Protein AF-I1CQN2-F1 (afdb_monomer_lite)

Organism: Rhizopus delemar (strain RA 99-880 / ATCC MYA-4621 / FGSC 9543 / NRRL 43880) (NCBI:txid246409)

InterPro domains:
  IPR001680 WD40 repeat [PF00400] (211-239)
  IPR001680 WD40 repeat [PF00400] (245-283)
  IPR001680 WD40 repeat [PF00400] (294-329)
  IPR001680 WD40 repeat [PS50082] (207-248)
  IPR001680 WD40 repeat [PS50082] (249-283)
  IPR001680 WD40 repeat [PS50082] (297-338)
  IPR001680 WD40 repeat [PS50082] (341-382)
  IPR001680 WD40 repeat [SM00320] (199-239)
  IPR001680 WD40 repeat [SM00320] (242-284)
  IPR001680 WD40 repeat [SM00320] (290-329)
  IPR001680 WD40 repeat [SM00320] (332-373)
  IPR003613 U-box domain [PS51698] (1-71)
  IPR003613 U-box domain [SM00504] (1-67)
  IPR013083 Zinc finger, RING/FYVE/PHD-type [G3DSA:3.30.40.10] (1-57)
  IPR013915 Prp19, coiled-coil region [PF08606] (68-133)
  IPR015943 WD40/YVTN repeat-like-containing domain superfamily [G3DSA:2.130.10.10] (185-401)
  IPR019775 WD40 repeat, conserved site [PS00678] (360-374)
  IPR024977 Anaphase-promoting complex subunit 4-like, WD40 domain [PF12894] (334-398)
  IPR036322 WD40-repeat-containing domain superfamily [SSF50978] (207-398)
  IPR038959 Prp19 [PTHR43995] (1-399)

Structure (mmCIF, N/CA/C/O backbone):
data_AF-I1CQN2-F1
#
_entry.id   AF-I1CQN2-F1
#
loop_
_atom_site.group_PDB
_atom_site.id
_atom_site.type_symbol
_atom_site.label_atom_id
_atom_site.label_alt_id
_atom_site.label_comp_id
_atom_site.label_asym_id
_atom_site.label_entity_id
_atom_site.label_seq_id
_atom_site.pdbx_PDB_ins_code
_atom_site.Cartn_x
_atom_site.Cartn_y
_atom_site.Cartn_z
_atom_site.occupancy
_atom_site.B_iso_or_equiv
_atom_site.auth_seq_id
_atom_site.auth_comp_id
_atom_site.auth_asym_id
_atom_site.auth_atom_id
_atom_site.pdbx_PDB_model_num
ATOM 1 N N . MET A 1 1 ? 13.921 7.376 -50.644 1.00 60.84 1 MET A N 1
ATOM 2 C CA . MET A 1 1 ? 12.529 6.909 -50.804 1.00 60.84 1 MET A CA 1
ATOM 3 C C . MET A 1 1 ? 12.563 5.401 -50.940 1.00 60.84 1 MET A C 1
ATOM 5 O O . MET A 1 1 ? 12.560 4.893 -52.051 1.00 60.84 1 MET A O 1
ATOM 9 N N . PHE A 1 2 ? 12.701 4.706 -49.817 1.00 73.19 2 PHE A N 1
ATOM 10 C CA . PHE A 1 2 ? 12.719 3.249 -49.782 1.00 73.19 2 PHE A CA 1
ATOM 11 C C . PHE A 1 2 ? 11.498 2.786 -48.999 1.00 73.19 2 PHE A C 1
ATOM 13 O O . PHE A 1 2 ? 11.070 3.468 -48.069 1.00 73.19 2 PHE A O 1
ATOM 20 N N . CYS A 1 3 ? 10.921 1.672 -49.425 1.00 78.31 3 CYS A N 1
ATOM 21 C CA . CYS A 1 3 ? 9.835 1.012 -48.733 1.00 78.31 3 CYS A CA 1
ATOM 22 C C . CYS A 1 3 ? 10.335 0.567 -47.357 1.00 78.31 3 CYS A C 1
ATOM 24 O O . CYS A 1 3 ? 11.349 -0.121 -47.262 1.00 78.31 3 CYS A O 1
ATOM 26 N N . ALA A 1 4 ? 9.620 0.923 -46.294 1.00 80.25 4 ALA A N 1
ATOM 27 C CA . ALA A 1 4 ? 10.020 0.569 -44.934 1.00 80.25 4 ALA A CA 1
ATOM 28 C C . ALA A 1 4 ? 9.918 -0.943 -44.626 1.00 80.25 4 ALA A C 1
ATOM 30 O O . ALA A 1 4 ? 10.440 -1.391 -43.611 1.00 80.25 4 ALA A O 1
ATOM 31 N N . ILE A 1 5 ? 9.282 -1.733 -45.505 1.00 80.12 5 ILE A N 1
ATOM 32 C CA . ILE A 1 5 ? 9.185 -3.200 -45.386 1.00 80.12 5 ILE A CA 1
ATOM 33 C C . ILE A 1 5 ? 10.311 -3.904 -46.156 1.00 80.12 5 ILE A C 1
ATOM 35 O O . ILE A 1 5 ? 10.957 -4.792 -45.610 1.00 80.12 5 ILE A O 1
ATOM 39 N N . SER A 1 6 ? 10.540 -3.545 -47.425 1.00 79.06 6 SER A N 1
ATOM 40 C CA . SER A 1 6 ? 11.508 -4.241 -48.291 1.00 79.06 6 SER A CA 1
ATOM 41 C C . SER A 1 6 ? 12.880 -3.572 -48.357 1.00 79.06 6 SER A C 1
ATOM 43 O O . SER A 1 6 ? 13.835 -4.197 -48.804 1.00 79.06 6 SER A O 1
ATOM 45 N N . GLY A 1 7 ? 12.996 -2.303 -47.958 1.00 76.25 7 GLY A N 1
ATOM 46 C CA . GLY A 1 7 ? 14.207 -1.504 -48.155 1.00 76.25 7 GLY A CA 1
ATOM 47 C C . GLY A 1 7 ? 14.480 -1.132 -49.620 1.00 76.25 7 GLY A C 1
ATOM 48 O O . GLY A 1 7 ? 15.443 -0.422 -49.895 1.00 76.25 7 GLY A O 1
ATOM 49 N N . GLU A 1 8 ? 13.631 -1.558 -50.560 1.00 79.19 8 GLU A N 1
ATOM 50 C CA . GLU A 1 8 ? 13.745 -1.260 -51.991 1.00 79.19 8 GLU A CA 1
ATOM 51 C C . GLU A 1 8 ? 12.959 -0.001 -52.379 1.00 79.19 8 GLU A C 1
ATOM 53 O O . GLU A 1 8 ? 12.108 0.486 -51.632 1.00 79.19 8 GLU A O 1
ATOM 58 N N . ALA A 1 9 ? 13.248 0.572 -53.551 1.00 78.25 9 ALA A N 1
ATOM 59 C CA . ALA A 1 9 ? 12.487 1.711 -54.058 1.00 78.25 9 ALA A CA 1
ATOM 60 C C . ALA A 1 9 ? 11.072 1.244 -54.471 1.00 78.25 9 ALA A C 1
ATOM 62 O O . ALA A 1 9 ? 10.967 0.388 -55.349 1.00 78.25 9 ALA A O 1
ATOM 63 N N . PRO A 1 10 ? 9.990 1.782 -53.875 1.00 74.31 10 PRO A N 1
ATOM 64 C CA . PRO A 1 10 ? 8.632 1.325 -54.160 1.00 74.31 10 PRO A CA 1
ATOM 65 C C . PRO A 1 10 ? 8.206 1.697 -55.589 1.00 74.31 10 PRO A C 1
ATOM 67 O O . PRO A 1 10 ? 8.461 2.812 -56.049 1.00 74.31 10 PRO A O 1
ATOM 70 N N . GLU A 1 11 ? 7.523 0.775 -56.273 1.00 72.31 1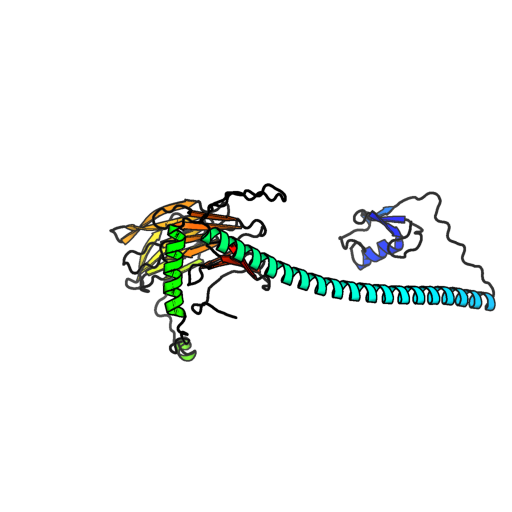1 GLU A N 1
ATOM 71 C CA . GLU A 1 11 ? 6.896 1.021 -57.585 1.00 72.31 11 GLU A CA 1
ATOM 72 C C . GLU A 1 11 ? 5.631 1.874 -57.447 1.00 72.31 11 GLU A C 1
ATOM 74 O O . GLU A 1 11 ? 5.417 2.834 -58.181 1.00 72.31 11 GLU A O 1
ATOM 79 N N . GLN A 1 12 ? 4.802 1.527 -56.463 1.00 78.44 12 GLN A N 1
ATOM 80 C CA . GLN A 1 12 ? 3.630 2.290 -56.057 1.00 78.44 12 GLN A CA 1
ATOM 81 C C . GLN A 1 12 ? 3.834 2.692 -54.605 1.00 78.44 12 GLN A C 1
ATOM 83 O O . GLN A 1 12 ? 3.665 1.873 -53.696 1.00 78.44 12 GLN A O 1
ATOM 88 N N . SER A 1 13 ? 4.269 3.937 -54.407 1.00 80.94 13 SER A N 1
ATOM 89 C CA . SER A 1 13 ? 4.482 4.479 -53.073 1.00 80.94 13 SER A CA 1
ATOM 90 C C . SER A 1 13 ? 3.142 4.832 -52.435 1.00 80.94 13 SER A C 1
ATOM 92 O O . SER A 1 13 ? 2.354 5.615 -52.968 1.00 80.94 13 SER A O 1
ATOM 94 N N . VAL A 1 14 ? 2.888 4.229 -51.281 1.00 84.69 14 VAL A N 1
ATOM 95 C CA . VAL A 1 14 ? 1.768 4.574 -50.410 1.00 84.69 14 VAL A CA 1
ATOM 96 C C . VAL A 1 14 ? 2.310 4.981 -49.055 1.00 84.69 14 VAL A C 1
ATOM 98 O O . VAL A 1 14 ? 3.288 4.410 -48.577 1.00 84.69 14 VAL A O 1
ATOM 101 N N . VAL A 1 15 ? 1.694 5.976 -48.439 1.00 85.00 15 VAL A N 1
ATOM 102 C CA . VAL A 1 15 ? 2.006 6.380 -47.072 1.00 85.00 15 VAL A CA 1
ATOM 103 C C . VAL A 1 15 ? 0.861 5.982 -46.167 1.00 85.00 15 VAL A C 1
ATOM 105 O O . VAL A 1 15 ? -0.304 6.235 -46.472 1.00 85.00 15 VAL A O 1
ATOM 108 N N . SER A 1 16 ? 1.215 5.352 -45.052 1.00 82.50 16 SER A N 1
ATOM 109 C CA . SER A 1 16 ? 0.272 5.106 -43.969 1.00 82.50 16 SER A CA 1
ATOM 110 C C . SER A 1 16 ? 0.060 6.393 -43.173 1.00 82.50 16 SER A C 1
ATOM 112 O O . SER A 1 16 ? 1.029 7.072 -42.825 1.00 82.50 16 SER A O 1
ATOM 114 N N . THR A 1 17 ? -1.190 6.742 -42.874 1.00 79.19 17 THR A N 1
ATOM 115 C CA . THR A 1 17 ? -1.530 7.959 -42.114 1.00 79.19 17 THR A CA 1
ATOM 116 C C . THR A 1 17 ? -1.096 7.915 -40.648 1.00 79.19 17 THR A C 1
ATOM 118 O O . THR A 1 17 ? -0.890 8.969 -40.054 1.00 79.19 17 THR A O 1
ATOM 121 N N . SER A 1 18 ? -0.919 6.723 -40.079 1.00 76.62 18 SER A N 1
ATOM 122 C CA . SER A 1 18 ? -0.454 6.485 -38.703 1.00 76.62 18 SER A CA 1
ATOM 123 C C . SER A 1 18 ? 1.055 6.680 -38.544 1.00 76.62 18 SER A C 1
ATOM 125 O O . SER A 1 18 ? 1.511 7.431 -37.687 1.00 76.62 18 SER A O 1
ATOM 127 N N . SER A 1 19 ? 1.852 5.999 -39.371 1.00 77.94 19 SER A N 1
ATOM 128 C CA . SER A 1 19 ? 3.308 5.953 -39.240 1.00 77.94 19 SER A CA 1
ATOM 129 C C . SER A 1 19 ? 4.008 7.017 -40.077 1.00 77.94 19 SER A C 1
ATOM 131 O O . SER A 1 19 ? 5.189 7.279 -39.855 1.00 77.94 19 SER A O 1
ATOM 133 N N . GLY A 1 20 ? 3.317 7.620 -41.054 1.00 80.06 20 GLY A N 1
ATOM 134 C CA . GLY A 1 20 ? 3.892 8.605 -41.974 1.00 80.06 20 GLY A CA 1
ATOM 135 C C . GLY A 1 20 ? 5.006 8.042 -42.865 1.00 80.06 20 GLY A C 1
ATOM 136 O O . GLY A 1 20 ? 5.687 8.799 -43.556 1.00 80.06 20 GLY A O 1
ATOM 137 N N . ASN A 1 21 ? 5.200 6.721 -42.855 1.00 84.19 21 ASN A N 1
ATOM 138 C CA . ASN A 1 21 ? 6.266 6.041 -43.575 1.00 84.19 21 ASN A CA 1
ATOM 139 C C . ASN A 1 21 ? 5.819 5.619 -44.972 1.00 84.19 21 ASN A C 1
ATOM 141 O O . ASN A 1 21 ? 4.644 5.348 -45.222 1.00 84.19 21 ASN A O 1
ATOM 145 N N . ILE A 1 22 ? 6.790 5.562 -45.885 1.00 85.44 22 ILE A N 1
ATOM 146 C CA . ILE A 1 22 ? 6.569 5.164 -47.274 1.00 85.44 22 ILE A CA 1
ATOM 147 C C . ILE A 1 22 ? 6.657 3.642 -47.368 1.00 85.44 22 ILE A C 1
ATOM 149 O O . ILE A 1 22 ? 7.665 3.031 -47.009 1.00 85.44 22 ILE A O 1
ATOM 153 N N . PHE A 1 23 ? 5.616 3.044 -47.923 1.00 85.50 23 PHE A N 1
ATOM 154 C CA . PHE A 1 23 ? 5.512 1.625 -48.194 1.00 85.50 23 PHE A CA 1
ATOM 155 C C . PHE A 1 23 ? 5.269 1.372 -49.679 1.00 85.50 23 PHE A C 1
ATOM 157 O O . PHE A 1 23 ? 4.841 2.244 -50.435 1.00 85.50 23 PHE A O 1
ATOM 164 N N . GLU A 1 24 ? 5.537 0.143 -50.094 1.00 86.69 24 GLU A N 1
ATOM 165 C CA . GLU A 1 24 ? 5.074 -0.382 -51.368 1.00 86.69 24 GLU A CA 1
ATOM 166 C C . GLU A 1 24 ? 3.648 -0.912 -51.197 1.00 86.69 24 GLU A C 1
ATOM 168 O O . GLU A 1 24 ? 3.398 -1.748 -50.323 1.00 86.69 24 GLU A O 1
ATOM 173 N N . LYS A 1 25 ? 2.727 -0.456 -52.055 1.00 85.19 25 LYS A N 1
ATOM 174 C CA . LYS A 1 25 ? 1.289 -0.756 -51.969 1.00 85.19 25 LYS A CA 1
ATOM 175 C C . LYS A 1 25 ? 0.982 -2.243 -51.779 1.00 85.19 25 LYS A C 1
ATOM 177 O O . LYS A 1 25 ? 0.291 -2.620 -50.840 1.00 85.19 25 LYS A O 1
ATOM 182 N N . ARG A 1 26 ? 1.583 -3.104 -52.602 1.00 86.62 26 ARG A N 1
ATOM 183 C CA . ARG A 1 26 ? 1.385 -4.559 -52.544 1.00 86.62 26 ARG A CA 1
ATOM 184 C C . ARG A 1 26 ? 1.785 -5.162 -51.194 1.00 86.62 26 ARG A C 1
ATOM 186 O O . ARG A 1 26 ? 1.126 -6.082 -50.712 1.00 86.62 26 ARG A O 1
ATOM 193 N N . LEU A 1 27 ? 2.896 -4.702 -50.621 1.00 85.31 27 LEU A N 1
ATOM 194 C CA . LEU A 1 27 ? 3.440 -5.273 -49.390 1.00 85.31 27 LEU A CA 1
ATOM 195 C C . LEU A 1 27 ? 2.618 -4.850 -48.176 1.00 85.31 27 LEU A C 1
ATOM 197 O O . LEU A 1 27 ? 2.312 -5.694 -47.335 1.00 85.31 27 LEU A O 1
ATOM 201 N N . ILE A 1 28 ? 2.216 -3.579 -48.112 1.00 85.12 28 ILE A N 1
ATOM 202 C CA . ILE A 1 28 ? 1.409 -3.082 -46.997 1.00 85.12 28 ILE A CA 1
ATOM 203 C C . ILE A 1 28 ? -0.032 -3.602 -47.055 1.00 85.12 28 ILE A C 1
ATOM 205 O O . ILE A 1 28 ? -0.566 -3.982 -46.021 1.00 85.12 28 ILE A O 1
ATOM 209 N N . GLU A 1 29 ? -0.640 -3.738 -48.239 1.00 86.38 29 GLU A N 1
ATOM 210 C CA . GLU A 1 29 ? -1.976 -4.339 -48.385 1.00 86.38 29 GLU A CA 1
ATOM 211 C C . GLU A 1 29 ? -1.985 -5.807 -47.949 1.00 86.38 29 GLU A C 1
ATOM 213 O O . GLU A 1 29 ? -2.890 -6.242 -47.234 1.00 86.38 29 GLU A O 1
ATOM 218 N N . LYS A 1 30 ? -0.945 -6.567 -48.319 1.00 86.88 30 LYS A N 1
ATOM 219 C CA . LYS A 1 30 ? -0.787 -7.948 -47.857 1.00 86.88 30 LYS A CA 1
ATOM 220 C C . LYS A 1 30 ? -0.621 -8.004 -46.335 1.00 86.88 30 LYS A C 1
ATOM 222 O O . LYS A 1 30 ? -1.301 -8.793 -45.684 1.00 86.88 30 LYS A O 1
ATOM 227 N N . TYR A 1 31 ? 0.224 -7.146 -45.767 1.00 83.19 31 TYR A N 1
ATOM 228 C CA . TYR A 1 31 ? 0.460 -7.105 -44.324 1.00 83.19 31 TYR A CA 1
ATOM 229 C C . TYR A 1 31 ? -0.804 -6.725 -43.537 1.00 83.19 31 TYR A C 1
ATOM 231 O O . TYR A 1 31 ? -1.142 -7.376 -42.550 1.00 83.19 31 TYR A O 1
ATOM 239 N N . ILE A 1 32 ? -1.562 -5.736 -44.018 1.00 85.81 32 ILE A N 1
ATOM 240 C CA . ILE A 1 32 ? -2.851 -5.343 -43.437 1.00 85.81 32 ILE A CA 1
ATOM 241 C C . ILE A 1 32 ? -3.861 -6.494 -43.531 1.00 85.81 32 ILE A C 1
ATOM 243 O O . ILE A 1 32 ? -4.592 -6.733 -42.575 1.00 85.81 32 ILE A O 1
ATOM 247 N N . SER A 1 33 ? -3.880 -7.258 -44.629 1.00 85.00 33 SER A N 1
ATOM 248 C CA . SER A 1 33 ? -4.782 -8.412 -44.761 1.00 85.00 33 SER A CA 1
ATOM 249 C C . SER A 1 33 ? -4.460 -9.568 -43.803 1.00 85.00 33 SER A C 1
ATOM 251 O O . SER A 1 33 ? -5.367 -10.289 -43.394 1.00 85.00 33 SER A O 1
ATOM 253 N N . GLU A 1 34 ? -3.188 -9.739 -43.429 1.00 86.81 34 GLU A N 1
ATOM 254 C CA . GLU A 1 34 ? -2.728 -10.820 -42.546 1.00 86.81 34 GLU A CA 1
ATOM 255 C C . GLU A 1 34 ? -2.778 -10.429 -41.059 1.00 86.81 34 GLU A C 1
ATOM 257 O O . GLU A 1 34 ? -3.083 -11.272 -40.212 1.00 86.81 34 GLU A O 1
ATOM 262 N N . HIS A 1 35 ? -2.503 -9.162 -40.729 1.00 82.62 35 HIS A N 1
ATOM 263 C CA . HIS A 1 35 ? -2.307 -8.710 -39.346 1.00 82.62 35 HIS A CA 1
ATOM 264 C C . HIS A 1 35 ? -3.231 -7.569 -38.898 1.00 82.62 35 HIS A C 1
ATOM 266 O O . HIS A 1 35 ? -3.326 -7.320 -37.696 1.00 82.62 35 HIS A O 1
ATOM 272 N N . GLY A 1 36 ? -3.909 -6.877 -39.820 1.00 81.12 36 GLY A N 1
ATOM 273 C CA . GLY A 1 36 ? -4.827 -5.770 -39.512 1.00 81.12 36 GLY A CA 1
ATOM 274 C C . GLY A 1 36 ? -4.176 -4.559 -38.833 1.00 81.12 36 GLY A C 1
ATOM 275 O O . GLY A 1 36 ? -4.875 -3.762 -38.212 1.00 81.12 36 GLY A O 1
ATOM 276 N N . ARG A 1 37 ? -2.842 -4.440 -38.887 1.00 82.75 37 ARG A N 1
ATOM 277 C CA . ARG A 1 37 ? -2.057 -3.441 -38.145 1.00 82.75 37 ARG A CA 1
ATOM 278 C C . ARG A 1 37 ? -0.935 -2.837 -38.986 1.00 82.75 37 ARG A C 1
ATOM 280 O O . ARG A 1 37 ? -0.518 -3.435 -39.976 1.00 82.75 37 ARG A O 1
ATOM 287 N N . ASP A 1 38 ? -0.427 -1.678 -38.569 1.00 81.12 38 ASP A N 1
ATOM 288 C CA . ASP A 1 38 ? 0.787 -1.072 -39.128 1.00 81.12 38 ASP A CA 1
ATOM 289 C C . ASP A 1 38 ? 2.034 -1.884 -38.724 1.00 81.12 38 ASP A C 1
ATOM 291 O O . ASP A 1 38 ? 2.207 -2.161 -37.533 1.00 81.12 38 ASP A O 1
ATOM 295 N N . PRO A 1 39 ? 2.941 -2.220 -39.656 1.00 80.31 39 PRO A N 1
ATOM 296 C CA . PRO A 1 39 ? 4.187 -2.926 -39.351 1.00 80.31 39 PRO A CA 1
ATOM 297 C C . PRO A 1 39 ? 5.151 -2.166 -38.427 1.00 80.31 39 PRO A C 1
ATOM 299 O O . PRO A 1 39 ? 6.055 -2.791 -37.874 1.00 80.31 39 PRO A O 1
ATOM 302 N N . ILE A 1 40 ? 5.011 -0.843 -38.270 1.00 80.56 40 ILE A N 1
ATOM 303 C CA . ILE A 1 40 ? 5.962 -0.026 -37.495 1.00 80.56 40 ILE A CA 1
ATOM 304 C C . ILE A 1 40 ? 5.368 0.423 -36.160 1.00 80.56 40 ILE A C 1
ATOM 306 O O . ILE A 1 40 ? 6.025 0.306 -35.127 1.00 80.56 40 ILE A O 1
ATOM 310 N N . THR A 1 41 ? 4.132 0.926 -36.163 1.00 77.25 41 THR A N 1
ATOM 311 C CA . THR A 1 41 ? 3.479 1.458 -34.953 1.00 77.25 41 THR A CA 1
ATOM 312 C C . THR A 1 41 ? 2.556 0.450 -34.265 1.00 77.25 41 THR A C 1
ATOM 314 O O . THR A 1 41 ? 2.144 0.694 -33.134 1.00 77.25 41 THR A O 1
ATOM 317 N N . ASN A 1 42 ? 2.265 -0.700 -34.892 1.00 77.56 42 ASN A N 1
ATOM 318 C CA . ASN A 1 42 ? 1.313 -1.719 -34.418 1.00 77.56 42 ASN A CA 1
ATOM 319 C C . ASN A 1 42 ? -0.129 -1.214 -34.196 1.00 77.56 42 ASN A C 1
ATOM 321 O O . ASN A 1 42 ? -0.917 -1.879 -33.520 1.00 77.56 42 ASN A O 1
ATOM 325 N N . GLU A 1 43 ? -0.496 -0.071 -34.772 1.00 82.81 43 GLU A N 1
ATOM 326 C CA . GLU A 1 43 ? -1.852 0.487 -34.699 1.00 82.81 43 GLU A CA 1
ATOM 327 C C . GLU A 1 43 ? -2.790 -0.188 -35.709 1.00 82.81 43 GLU A C 1
ATOM 329 O O . GLU A 1 43 ? -2.343 -0.620 -36.770 1.00 82.81 43 GLU A O 1
ATOM 334 N N . GLU A 1 44 ? -4.085 -0.301 -35.393 1.00 78.88 44 GLU A N 1
ATOM 335 C CA . GLU A 1 44 ? -5.072 -0.959 -36.263 1.00 78.88 44 GLU A CA 1
ATOM 336 C C . GLU A 1 44 ? -5.400 -0.104 -37.489 1.00 78.88 44 GLU A C 1
ATOM 338 O O . GLU A 1 44 ? -5.837 1.043 -37.374 1.00 78.88 44 GLU A O 1
ATOM 343 N N . ILE A 1 45 ? -5.186 -0.671 -38.678 1.00 77.94 45 ILE A N 1
ATOM 344 C CA . ILE A 1 45 ? -5.295 0.047 -39.949 1.00 77.94 45 ILE A CA 1
ATOM 345 C C . ILE A 1 45 ? -6.105 -0.757 -40.944 1.00 77.94 45 ILE A C 1
ATOM 347 O O . ILE A 1 45 ? -5.952 -1.968 -41.082 1.00 77.94 45 ILE A O 1
ATOM 351 N N . THR A 1 46 ? -6.950 -0.038 -41.675 1.00 78.56 46 THR A N 1
ATOM 352 C CA . THR A 1 46 ? -7.683 -0.539 -42.833 1.00 78.56 46 THR A CA 1
ATOM 353 C C . THR A 1 46 ? -7.069 0.019 -44.116 1.00 78.56 46 THR A C 1
ATOM 355 O O . THR A 1 46 ? -6.372 1.033 -44.100 1.00 78.56 46 THR A O 1
ATOM 358 N N . VAL A 1 47 ? -7.319 -0.652 -45.242 1.00 75.50 47 VAL A N 1
ATOM 359 C CA . VAL A 1 47 ? -6.743 -0.300 -46.556 1.00 75.50 47 VAL A CA 1
ATOM 360 C C . VAL A 1 47 ? -7.090 1.137 -46.981 1.00 75.50 47 VAL A C 1
ATOM 362 O O . VAL A 1 47 ? -6.300 1.779 -47.667 1.00 75.50 47 VAL A O 1
ATOM 365 N N . ASP A 1 48 ? -8.210 1.679 -46.499 1.00 77.81 48 ASP A N 1
ATOM 366 C CA . ASP A 1 48 ? -8.679 3.037 -46.808 1.00 77.81 48 ASP A CA 1
ATOM 367 C C . ASP A 1 48 ? -7.804 4.148 -46.201 1.00 77.81 48 ASP A C 1
ATOM 369 O O . ASP A 1 48 ? -7.850 5.295 -46.644 1.00 77.81 48 ASP A O 1
ATOM 373 N N . ASN A 1 49 ? -6.970 3.815 -45.213 1.00 78.06 49 ASN A N 1
ATOM 374 C CA . ASN A 1 49 ? -6.053 4.756 -44.568 1.00 78.06 49 ASN A CA 1
ATOM 375 C C . ASN A 1 49 ? -4.707 4.896 -45.309 1.00 78.06 49 ASN A C 1
ATOM 377 O O . ASN A 1 49 ? -3.811 5.588 -44.822 1.00 78.06 49 ASN A O 1
ATOM 381 N N . LEU A 1 50 ? -4.541 4.250 -46.468 1.00 82.12 50 LEU A N 1
ATOM 382 C CA . LEU A 1 50 ? -3.344 4.363 -47.302 1.00 82.12 50 LEU A CA 1
ATOM 383 C C . LEU A 1 50 ? -3.488 5.504 -48.317 1.00 82.12 50 LEU A C 1
ATOM 385 O O . LEU A 1 50 ? -4.413 5.525 -49.127 1.00 82.12 50 LEU A O 1
ATOM 389 N N . ILE A 1 51 ? -2.532 6.435 -48.316 1.00 84.12 51 ILE A N 1
ATOM 390 C CA . ILE A 1 51 ? -2.487 7.555 -49.264 1.00 84.12 51 ILE A CA 1
ATOM 391 C C . ILE A 1 51 ? -1.485 7.241 -50.373 1.00 84.12 51 ILE A C 1
ATOM 393 O O . ILE A 1 51 ? -0.291 7.098 -50.115 1.00 84.12 51 ILE A O 1
ATOM 397 N N . GLU A 1 52 ? -1.949 7.179 -51.620 1.00 80.06 52 GLU A N 1
ATOM 398 C CA . GLU A 1 52 ? -1.075 7.035 -52.789 1.00 80.06 52 GLU A CA 1
ATOM 399 C C . GLU A 1 52 ? -0.297 8.325 -53.070 1.00 80.06 52 GLU A C 1
ATOM 401 O O . GLU A 1 52 ? -0.878 9.404 -53.219 1.00 80.06 52 GLU A O 1
ATOM 406 N N . ILE A 1 53 ? 1.023 8.208 -53.220 1.00 76.88 53 ILE A N 1
ATOM 407 C CA . ILE A 1 53 ? 1.886 9.321 -53.616 1.00 76.88 53 ILE A CA 1
ATOM 408 C C . ILE A 1 53 ? 2.285 9.136 -55.078 1.00 76.88 53 ILE A C 1
ATOM 410 O O . ILE A 1 53 ? 2.992 8.204 -55.457 1.00 76.88 53 ILE A O 1
ATOM 414 N N . LYS A 1 54 ? 1.863 10.074 -55.929 1.00 68.81 54 LYS A N 1
ATOM 415 C CA . LYS A 1 54 ? 2.308 10.130 -57.325 1.00 68.81 54 LYS A CA 1
ATOM 416 C C . LYS A 1 54 ? 3.659 10.835 -57.396 1.00 68.81 54 LYS A C 1
ATOM 418 O O . LYS A 1 54 ? 3.724 12.058 -57.481 1.00 68.81 54 LYS A O 1
ATOM 423 N N . THR A 1 55 ? 4.743 10.071 -57.356 1.00 60.81 55 THR A N 1
ATOM 424 C CA . THR A 1 55 ? 6.092 10.601 -57.587 1.00 60.81 55 THR A CA 1
ATOM 425 C C . THR A 1 55 ? 6.385 10.679 -59.085 1.00 60.81 55 THR A C 1
ATOM 427 O O . THR A 1 55 ? 6.457 9.658 -59.763 1.00 60.81 55 THR A O 1
ATOM 430 N N . THR A 1 56 ? 6.572 11.891 -59.608 1.00 56.78 56 THR A N 1
ATOM 431 C CA . THR A 1 56 ? 7.159 12.150 -60.934 1.00 56.78 56 THR A CA 1
ATOM 432 C C . THR A 1 56 ? 8.601 12.634 -60.746 1.00 56.78 56 THR A C 1
ATOM 434 O O . THR A 1 56 ? 8.775 13.664 -60.091 1.00 56.78 56 THR A O 1
ATOM 437 N N . PRO A 1 57 ? 9.639 11.985 -61.305 1.00 58.38 57 PRO A N 1
ATOM 438 C CA . PRO A 1 57 ? 9.628 10.858 -62.242 1.00 58.38 57 PRO A CA 1
ATOM 439 C C . PRO A 1 57 ? 9.394 9.492 -61.576 1.00 58.38 57 PRO A C 1
ATOM 441 O O . PRO A 1 57 ? 9.752 9.277 -60.420 1.00 58.38 57 PRO A O 1
ATOM 444 N N . GLU A 1 58 ? 8.811 8.575 -62.348 1.00 59.88 58 GLU A N 1
ATOM 445 C CA . GLU A 1 58 ? 8.589 7.174 -61.983 1.00 59.88 58 GLU A CA 1
ATOM 446 C C . GLU A 1 58 ? 9.941 6.504 -61.679 1.00 59.88 58 GLU A C 1
ATOM 448 O O . GLU A 1 58 ? 10.913 6.685 -62.420 1.00 59.88 58 GLU A O 1
ATOM 453 N N . THR A 1 59 ? 10.041 5.784 -60.562 1.00 56.88 59 THR A N 1
ATOM 454 C CA . THR A 1 59 ? 11.263 5.101 -60.123 1.00 56.88 59 THR A CA 1
ATOM 455 C C . THR A 1 59 ? 11.650 4.036 -61.154 1.00 56.88 59 THR A C 1
ATOM 457 O O . THR A 1 59 ? 11.120 2.929 -61.189 1.00 56.88 59 THR A O 1
ATOM 460 N N . VAL A 1 60 ? 12.571 4.382 -62.059 1.00 59.47 60 VAL A N 1
ATOM 461 C CA . VAL A 1 60 ? 13.006 3.480 -63.131 1.00 59.47 60 VAL A CA 1
ATOM 462 C C . VAL A 1 60 ? 13.788 2.322 -62.516 1.00 59.47 60 VAL A C 1
ATOM 464 O O . VAL A 1 60 ? 14.900 2.515 -62.022 1.00 59.47 60 VAL A O 1
ATOM 467 N N . LYS A 1 61 ? 13.225 1.108 -62.579 1.00 57.56 61 LYS A N 1
ATOM 468 C CA . LYS A 1 61 ? 13.950 -0.116 -62.221 1.00 57.56 61 LYS A CA 1
ATOM 469 C C . LYS A 1 61 ? 15.283 -0.172 -62.975 1.00 57.56 61 LYS A C 1
ATOM 471 O O . LYS A 1 61 ? 15.283 0.011 -64.201 1.00 57.56 61 LYS A O 1
ATOM 476 N N . PRO A 1 62 ? 16.405 -0.509 -62.319 1.00 58.69 62 PRO A N 1
ATOM 477 C CA . PRO A 1 62 ? 17.567 -0.975 -63.057 1.00 58.69 62 PRO A CA 1
ATOM 478 C C . PRO A 1 62 ? 17.123 -2.178 -63.899 1.00 58.69 62 PRO A C 1
ATOM 480 O O . PRO A 1 62 ? 16.483 -3.105 -63.400 1.00 58.69 62 PRO A O 1
ATOM 483 N N . ARG A 1 63 ? 17.364 -2.127 -65.215 1.00 59.69 63 ARG A N 1
ATOM 484 C CA . ARG A 1 63 ? 16.948 -3.212 -66.113 1.00 59.69 63 ARG A CA 1
ATOM 485 C C . ARG A 1 63 ? 17.614 -4.505 -65.637 1.00 59.69 63 ARG A C 1
ATOM 487 O O . ARG A 1 63 ? 18.832 -4.480 -65.447 1.00 59.69 63 ARG A O 1
ATOM 494 N N . PRO A 1 64 ? 16.871 -5.619 -65.490 1.00 62.66 64 PRO A N 1
ATOM 495 C CA . PRO A 1 64 ? 17.489 -6.885 -65.140 1.00 62.66 64 PRO A CA 1
ATOM 496 C C . PRO A 1 64 ? 18.555 -7.200 -66.196 1.00 62.66 64 PRO A C 1
ATOM 498 O O . PRO A 1 64 ? 18.292 -7.021 -67.398 1.00 62.66 64 PRO A O 1
ATOM 501 N N . PRO A 1 65 ? 19.766 -7.606 -65.785 1.00 63.41 65 PRO A N 1
ATOM 502 C CA . PRO A 1 65 ? 20.829 -7.883 -66.729 1.00 63.41 65 PRO A CA 1
ATOM 503 C C . PRO A 1 65 ? 20.354 -9.015 -67.646 1.00 63.41 65 PRO A C 1
ATOM 505 O O . PRO A 1 65 ? 19.970 -10.091 -67.190 1.00 63.41 65 PRO A O 1
ATOM 508 N N . LYS A 1 66 ? 20.315 -8.763 -68.961 1.00 66.81 66 LYS A N 1
ATOM 509 C CA . LYS A 1 66 ? 19.939 -9.770 -69.965 1.00 66.81 66 LYS A CA 1
ATOM 510 C C . LYS A 1 66 ? 21.094 -10.760 -70.143 1.00 66.81 66 LYS A C 1
ATOM 512 O O . LYS A 1 66 ? 21.776 -10.751 -71.162 1.00 66.81 66 LYS A O 1
ATOM 517 N N . LEU A 1 67 ? 21.344 -11.578 -69.125 1.00 68.62 67 LEU A N 1
ATOM 518 C CA . LEU A 1 67 ? 22.348 -12.638 -69.140 1.00 68.62 67 LEU A CA 1
ATOM 519 C C . LEU A 1 67 ? 21.731 -13.846 -69.849 1.00 68.62 67 LEU A C 1
ATOM 521 O O . LEU A 1 67 ? 20.971 -14.610 -69.265 1.00 68.62 67 LEU A O 1
ATOM 525 N N . SER A 1 68 ? 21.995 -13.976 -71.148 1.00 75.62 68 SER A N 1
ATOM 526 C CA . SER A 1 68 ? 21.413 -15.028 -71.995 1.00 75.62 68 SER A CA 1
ATOM 527 C C . SER A 1 68 ? 22.219 -16.330 -72.005 1.00 75.62 68 SER A C 1
ATOM 529 O O . SER A 1 68 ? 21.769 -17.319 -72.579 1.00 75.62 68 SER A O 1
ATOM 531 N N . SER A 1 69 ? 23.400 -16.354 -71.376 1.00 87.81 69 SER A N 1
ATOM 532 C CA . SER A 1 69 ? 24.277 -17.528 -71.345 1.00 87.81 69 SER A CA 1
ATOM 533 C C . SER A 1 69 ? 24.435 -18.084 -69.927 1.00 87.81 69 SER A C 1
ATOM 535 O O . SER A 1 69 ? 24.579 -17.326 -68.964 1.00 87.81 69 SER A O 1
ATOM 537 N N . VAL A 1 70 ? 24.453 -19.415 -69.800 1.00 84.12 70 VAL A N 1
ATOM 538 C CA . VAL A 1 70 ? 24.667 -20.116 -68.519 1.00 84.12 70 VAL A CA 1
ATOM 539 C C . VAL A 1 70 ? 25.956 -19.657 -67.811 1.00 84.12 70 VAL A C 1
ATOM 541 O O . VAL A 1 70 ? 25.882 -19.377 -66.615 1.00 84.12 70 VAL A O 1
ATOM 544 N N . PRO A 1 71 ? 27.105 -19.467 -68.500 1.00 89.19 71 PRO A N 1
ATOM 545 C CA . PRO A 1 71 ? 28.309 -18.940 -67.853 1.00 89.19 71 PRO A CA 1
ATOM 546 C C . PRO A 1 71 ? 28.122 -17.529 -67.279 1.00 89.19 71 PRO A C 1
ATOM 548 O O . PRO A 1 71 ? 28.569 -17.256 -66.171 1.00 89.19 71 PRO A O 1
ATOM 551 N N . SER A 1 72 ? 27.415 -16.651 -68.000 1.00 84.19 72 SER A N 1
ATOM 552 C CA . SER A 1 72 ? 27.176 -15.269 -67.560 1.00 84.19 72 SER A CA 1
ATOM 553 C C . SER A 1 72 ? 26.218 -15.166 -66.364 1.00 84.19 72 SER A C 1
ATOM 555 O O . SER A 1 72 ? 26.374 -14.289 -65.516 1.00 84.19 72 SER A O 1
ATOM 557 N N . LEU A 1 73 ? 25.251 -16.086 -66.257 1.00 85.31 73 LEU A N 1
ATOM 558 C CA . LEU A 1 73 ? 24.376 -16.194 -65.085 1.00 85.31 73 LEU A CA 1
ATOM 559 C C . LEU A 1 73 ? 25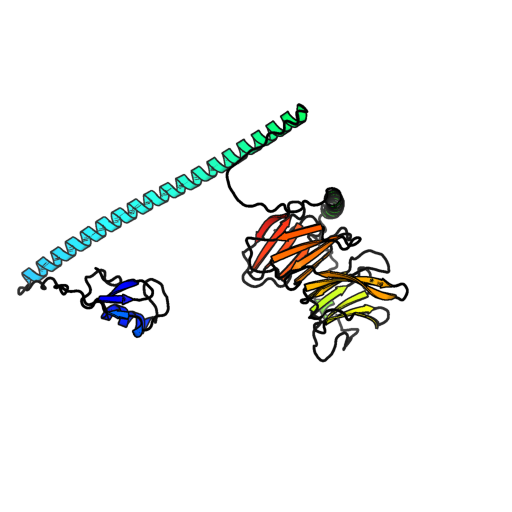.152 -16.671 -63.858 1.00 85.31 73 LEU A C 1
ATOM 561 O O . LEU A 1 73 ? 24.989 -16.113 -62.776 1.00 85.31 73 LEU A O 1
ATOM 565 N N . LEU A 1 74 ? 26.023 -17.666 -64.035 1.00 88.56 74 LEU A N 1
ATOM 566 C CA . LEU A 1 74 ? 26.822 -18.219 -62.946 1.00 88.56 74 LEU A CA 1
ATOM 567 C C . LEU A 1 74 ? 27.826 -17.188 -62.411 1.00 88.56 74 LEU A C 1
ATOM 569 O O . LEU A 1 74 ? 27.931 -17.036 -61.198 1.00 88.56 74 LEU A O 1
ATOM 573 N N . SER A 1 75 ? 28.476 -16.413 -63.289 1.00 89.50 75 SER A N 1
ATOM 574 C CA . SER A 1 75 ? 29.375 -15.333 -62.859 1.00 89.50 75 SER A CA 1
ATOM 575 C C . SER A 1 75 ? 28.641 -14.212 -62.121 1.00 89.50 75 SER A C 1
ATOM 577 O O . SER A 1 75 ? 29.153 -13.683 -61.143 1.00 89.50 75 SER A O 1
ATOM 579 N N . SER A 1 76 ? 27.430 -13.844 -62.557 1.00 87.44 76 SER A N 1
ATOM 580 C CA . SER A 1 76 ? 26.636 -12.829 -61.854 1.00 87.44 76 SER A CA 1
ATOM 581 C C . SER A 1 76 ? 26.179 -13.324 -60.486 1.00 87.44 76 SER A C 1
ATOM 583 O O . SER A 1 76 ? 26.241 -12.572 -59.523 1.00 87.44 76 SER A O 1
ATOM 585 N N . LEU A 1 77 ? 25.745 -14.584 -60.388 1.00 89.06 77 LEU A N 1
ATOM 586 C CA . LEU A 1 77 ? 25.321 -15.171 -59.120 1.00 89.06 77 LEU A CA 1
ATOM 587 C C . LEU A 1 77 ? 26.488 -15.278 -58.136 1.00 89.06 77 LEU A C 1
ATOM 589 O O . LEU A 1 77 ? 26.286 -15.034 -56.953 1.00 89.06 77 LEU A O 1
ATOM 593 N N . GLN A 1 78 ? 27.691 -15.597 -58.619 1.00 93.12 78 GLN A N 1
ATOM 594 C CA . GLN A 1 78 ? 28.910 -15.563 -57.808 1.00 93.12 78 GLN A CA 1
ATOM 595 C C . GLN A 1 78 ? 29.205 -14.152 -57.297 1.00 93.12 78 GLN A C 1
ATOM 597 O O . GLN A 1 78 ? 29.394 -13.988 -56.101 1.00 93.12 78 GLN A O 1
ATOM 602 N N . ASN A 1 79 ? 29.145 -13.134 -58.158 1.00 90.81 79 ASN A N 1
ATOM 603 C CA . ASN A 1 79 ? 29.401 -11.750 -57.748 1.00 90.81 79 ASN A CA 1
ATOM 604 C C . ASN A 1 79 ? 28.408 -11.246 -56.685 1.00 90.81 79 ASN A C 1
ATOM 606 O O . ASN A 1 79 ? 28.819 -10.580 -55.738 1.00 90.81 79 ASN A O 1
ATOM 610 N N . GLU A 1 80 ? 27.116 -11.567 -56.821 1.00 90.44 80 GLU A N 1
ATOM 611 C CA . GLU A 1 80 ? 26.106 -11.216 -55.809 1.00 90.44 80 GLU A CA 1
ATOM 612 C C . GLU A 1 80 ? 26.291 -12.015 -54.513 1.00 90.44 80 GLU A C 1
ATOM 614 O O . GLU A 1 80 ? 26.088 -11.504 -53.415 1.00 90.44 80 GLU A O 1
ATOM 619 N N . TRP A 1 81 ? 26.708 -13.278 -54.609 1.00 94.75 81 TRP A N 1
ATOM 620 C CA . TRP A 1 81 ? 27.051 -14.057 -53.422 1.00 94.75 81 TRP A CA 1
ATOM 621 C C . TRP A 1 81 ? 28.263 -13.486 -52.695 1.00 94.75 81 TRP A C 1
ATOM 623 O O . TRP A 1 81 ? 28.249 -13.394 -51.468 1.00 94.75 81 TRP A O 1
ATOM 633 N N . ASP A 1 82 ? 29.289 -13.077 -53.434 1.00 96.00 82 ASP A N 1
ATOM 634 C CA . ASP A 1 82 ? 30.498 -12.489 -52.872 1.00 96.00 82 ASP A CA 1
ATOM 635 C C . ASP A 1 82 ? 30.187 -11.146 -52.197 1.00 96.00 82 ASP A C 1
ATOM 637 O O . ASP A 1 82 ? 30.641 -10.911 -51.076 1.00 96.00 82 ASP A O 1
ATOM 641 N N . SER A 1 83 ? 29.354 -10.296 -52.813 1.00 91.38 83 SER A N 1
ATOM 642 C CA . SER A 1 83 ? 28.929 -9.024 -52.212 1.00 91.38 83 SER A CA 1
ATOM 643 C C . SER A 1 83 ? 28.130 -9.245 -50.922 1.00 91.38 83 SER A C 1
ATOM 645 O O . SER A 1 83 ? 28.462 -8.665 -49.887 1.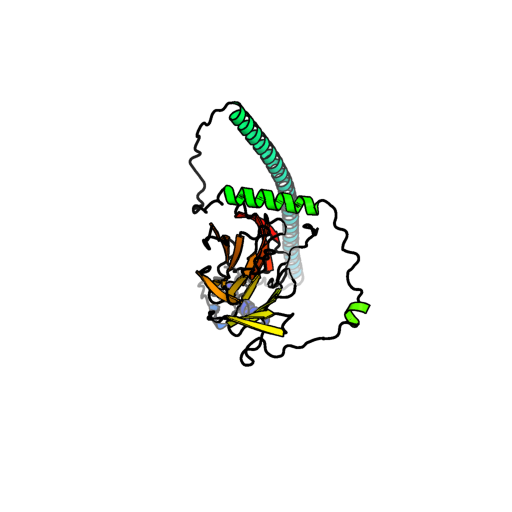00 91.38 83 SER A O 1
ATOM 647 N N . VAL A 1 84 ? 27.146 -10.152 -50.934 1.00 92.62 84 VAL A N 1
ATOM 648 C CA . VAL A 1 84 ? 26.328 -10.483 -49.755 1.00 92.62 84 VAL A CA 1
ATOM 649 C C . VAL A 1 84 ? 27.169 -11.103 -48.641 1.00 92.62 84 VAL A C 1
ATOM 651 O O . VAL A 1 84 ? 26.963 -10.795 -47.466 1.00 92.62 84 VAL A O 1
ATOM 654 N N . MET A 1 85 ? 28.129 -11.969 -48.971 1.00 93.19 85 MET A N 1
ATOM 655 C CA . MET A 1 85 ? 29.008 -12.576 -47.971 1.00 93.19 85 MET A CA 1
ATOM 656 C C . MET A 1 85 ? 29.944 -11.551 -47.335 1.00 93.19 85 MET A C 1
ATOM 658 O O . MET A 1 85 ? 30.137 -11.595 -46.118 1.00 93.19 85 MET A O 1
ATOM 662 N N . LEU A 1 86 ? 30.486 -10.615 -48.121 1.00 95.56 86 LEU A N 1
ATOM 663 C CA . LEU A 1 86 ? 31.311 -9.524 -47.603 1.00 95.56 86 LEU A CA 1
ATOM 664 C C . LEU A 1 86 ? 30.502 -8.599 -46.688 1.00 95.56 86 LEU A C 1
ATOM 666 O O . LEU A 1 86 ? 30.941 -8.344 -45.570 1.00 95.56 86 LEU A O 1
ATOM 670 N N . GLU A 1 87 ? 29.303 -8.184 -47.101 1.00 93.44 87 GLU A N 1
ATOM 671 C CA . GLU A 1 87 ? 28.392 -7.375 -46.275 1.00 93.44 87 GLU A CA 1
ATOM 672 C C . GLU A 1 87 ? 27.966 -8.111 -44.995 1.00 93.44 87 GLU A C 1
ATOM 674 O O . GLU A 1 87 ? 27.964 -7.559 -43.896 1.00 93.44 87 GLU A O 1
ATOM 679 N N . SER A 1 88 ? 27.653 -9.407 -45.086 1.00 94.81 88 SER A N 1
ATOM 680 C CA . SER A 1 88 ? 27.314 -10.203 -43.902 1.00 94.81 88 SER A CA 1
ATOM 681 C C . SER A 1 88 ? 28.497 -10.315 -42.939 1.00 94.81 88 SER A C 1
ATOM 683 O O . SER A 1 88 ? 28.319 -10.303 -41.717 1.00 94.81 88 SER A O 1
ATOM 685 N N . PHE A 1 89 ? 29.713 -10.429 -43.472 1.00 96.75 89 PHE A N 1
ATOM 686 C CA . PHE A 1 89 ? 30.926 -10.499 -42.673 1.00 96.75 89 PHE A CA 1
ATOM 687 C C . PHE A 1 89 ? 31.226 -9.169 -41.972 1.00 96.75 89 PHE A C 1
ATOM 689 O O . PHE A 1 89 ? 31.438 -9.168 -40.757 1.00 96.75 89 PHE A O 1
ATOM 696 N N . THR A 1 90 ? 31.183 -8.045 -42.692 1.00 95.94 90 THR A N 1
ATOM 697 C CA . THR A 1 90 ? 31.388 -6.706 -42.113 1.00 95.94 90 THR A CA 1
ATOM 698 C C . THR A 1 90 ? 30.327 -6.398 -41.060 1.00 95.94 90 THR A C 1
ATOM 700 O O . THR A 1 90 ? 30.666 -5.940 -39.967 1.00 95.94 90 THR A O 1
ATOM 703 N N . LEU A 1 91 ? 29.063 -6.740 -41.318 1.00 93.00 91 LEU A N 1
ATOM 704 C CA . LEU A 1 91 ? 27.973 -6.562 -40.362 1.00 93.00 91 LEU A CA 1
ATOM 705 C C . LEU A 1 91 ? 28.184 -7.396 -39.091 1.00 93.00 91 LEU A C 1
ATOM 707 O O . LEU A 1 91 ? 28.008 -6.898 -37.979 1.00 93.00 91 LEU A O 1
ATOM 711 N N . LYS A 1 92 ? 28.610 -8.660 -39.223 1.00 96.06 92 LYS A N 1
ATOM 712 C CA . LYS A 1 92 ? 28.948 -9.510 -38.068 1.00 96.06 92 LYS A CA 1
ATOM 713 C C . LYS A 1 92 ? 30.119 -8.946 -37.271 1.00 96.06 92 LYS A C 1
ATOM 715 O O . LYS A 1 92 ? 30.087 -8.997 -36.041 1.00 96.06 92 LYS A O 1
ATOM 720 N N . GLN A 1 93 ? 31.128 -8.404 -37.949 1.00 97.06 93 GLN A N 1
ATOM 721 C CA . GLN A 1 93 ? 32.272 -7.773 -37.301 1.00 97.06 93 GLN A CA 1
ATOM 722 C C . GLN A 1 93 ? 31.843 -6.533 -36.503 1.00 97.06 93 GLN A C 1
ATOM 724 O O . GLN A 1 93 ? 32.172 -6.427 -35.322 1.00 97.06 93 GLN A O 1
ATOM 729 N N . GLN A 1 94 ? 31.048 -5.643 -37.104 1.00 97.06 94 GLN A N 1
ATOM 730 C CA . GLN A 1 94 ? 30.502 -4.464 -36.424 1.00 97.06 94 GLN A CA 1
ATOM 731 C C . GLN A 1 94 ? 29.621 -4.854 -35.235 1.00 97.06 94 GLN A C 1
ATOM 733 O O . GLN A 1 94 ? 29.768 -4.301 -34.148 1.00 97.06 94 GLN A O 1
ATOM 738 N N . TYR A 1 95 ? 28.756 -5.857 -35.400 1.00 96.31 95 TYR A N 1
ATOM 739 C CA . TYR A 1 95 ? 27.921 -6.371 -34.317 1.00 96.31 95 TYR A CA 1
ATOM 740 C C . TYR A 1 95 ? 28.759 -6.856 -33.126 1.00 96.31 95 TYR A C 1
ATOM 742 O O . TYR A 1 95 ? 28.460 -6.538 -31.973 1.00 96.31 95 TYR A O 1
ATOM 750 N N . GLN A 1 96 ? 29.826 -7.615 -33.388 1.00 97.06 96 GLN A N 1
ATOM 751 C CA . GLN A 1 96 ? 30.723 -8.088 -32.335 1.00 97.06 96 GLN A CA 1
ATOM 752 C C . GLN A 1 96 ? 31.457 -6.934 -31.648 1.00 97.06 96 GLN A C 1
ATOM 754 O O . GLN A 1 96 ? 31.565 -6.945 -30.422 1.00 97.06 96 GLN A O 1
ATOM 759 N N . GLN A 1 97 ? 31.903 -5.930 -32.406 1.00 97.50 97 GLN A N 1
ATOM 760 C CA . GLN A 1 97 ? 32.550 -4.741 -31.856 1.00 97.50 97 GLN A CA 1
ATOM 761 C C . GLN A 1 97 ? 31.600 -3.949 -30.947 1.00 97.50 97 GLN A C 1
ATOM 763 O O . GLN A 1 97 ? 31.929 -3.705 -29.788 1.00 97.50 97 GLN A O 1
ATOM 768 N N . VAL A 1 98 ? 30.389 -3.631 -31.415 1.00 96.81 98 VAL A N 1
ATOM 769 C CA . VAL A 1 98 ? 29.381 -2.906 -30.620 1.00 96.81 98 VAL A CA 1
ATOM 770 C C . VAL A 1 98 ? 29.015 -3.687 -29.362 1.00 96.81 98 VAL A C 1
ATOM 772 O O . VAL A 1 98 ? 28.866 -3.116 -28.284 1.00 96.81 98 VAL A O 1
ATOM 775 N N . ARG A 1 99 ? 28.918 -5.017 -29.454 1.00 97.62 99 ARG A N 1
ATOM 776 C CA . ARG A 1 99 ? 28.671 -5.863 -28.283 1.00 97.62 99 ARG A CA 1
ATOM 777 C C . ARG A 1 99 ? 29.802 -5.770 -27.253 1.00 97.62 99 ARG A C 1
ATOM 779 O O . ARG A 1 99 ? 29.524 -5.766 -26.053 1.00 97.62 99 ARG A O 1
ATOM 786 N N . GLN A 1 100 ? 31.057 -5.703 -27.694 1.00 97.56 100 GLN A N 1
ATOM 787 C CA . GLN A 1 100 ? 32.201 -5.510 -26.801 1.00 97.56 100 GLN A CA 1
ATOM 788 C C . GLN A 1 100 ? 32.182 -4.116 -26.163 1.00 97.56 100 GLN A C 1
ATOM 790 O O . GLN A 1 100 ? 32.308 -4.015 -24.942 1.00 97.56 100 GLN A O 1
ATOM 795 N N . GLU A 1 101 ? 31.938 -3.065 -26.945 1.00 97.50 101 GLU A N 1
ATOM 796 C CA . GLU A 1 101 ? 31.814 -1.686 -26.452 1.00 97.50 101 GLU A CA 1
ATOM 797 C C . GLU A 1 101 ? 30.687 -1.550 -25.419 1.00 97.50 101 GLU A C 1
ATOM 799 O O . GLU A 1 101 ? 30.900 -0.993 -24.341 1.00 97.50 101 GLU A O 1
ATOM 804 N N . LEU A 1 102 ? 29.522 -2.153 -25.682 1.00 96.50 102 LEU A N 1
ATOM 805 C CA . LEU A 1 102 ? 28.408 -2.212 -24.737 1.00 96.50 102 LEU A CA 1
ATOM 806 C C . LEU A 1 102 ? 28.820 -2.904 -23.434 1.00 96.50 102 LEU A C 1
ATOM 808 O O . LEU A 1 102 ? 28.547 -2.393 -22.350 1.00 96.50 102 LEU A O 1
ATOM 812 N N . SER A 1 103 ? 29.489 -4.059 -23.523 1.00 97.44 103 SER A N 1
ATOM 813 C CA . SER A 1 103 ? 29.930 -4.784 -22.328 1.00 97.44 103 SER A CA 1
ATOM 814 C C . SER A 1 103 ? 30.882 -3.937 -21.480 1.00 97.44 103 SER A C 1
ATOM 816 O O . SER A 1 103 ? 30.719 -3.856 -20.264 1.00 97.44 103 SER A O 1
ATOM 818 N N . HIS A 1 104 ? 31.810 -3.225 -22.121 1.00 97.69 104 HIS A N 1
ATOM 819 C CA . HIS A 1 104 ? 32.738 -2.326 -21.450 1.00 97.69 104 HIS A CA 1
ATOM 820 C C . HIS A 1 104 ? 32.016 -1.135 -20.802 1.00 97.69 104 HIS A C 1
ATOM 822 O O . HIS A 1 104 ? 32.281 -0.824 -19.642 1.00 97.69 104 HIS A O 1
ATOM 828 N N . ALA A 1 105 ? 31.054 -0.521 -21.497 1.00 96.25 105 ALA A N 1
ATOM 829 C CA . ALA A 1 105 ? 30.239 0.565 -20.953 1.00 96.25 105 ALA A CA 1
ATOM 830 C C . AL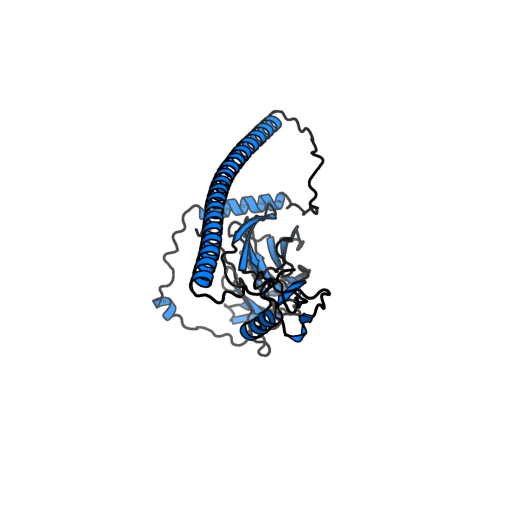A A 1 105 ? 29.425 0.121 -19.726 1.00 96.25 105 ALA A C 1
ATOM 832 O O . ALA A 1 105 ? 29.355 0.844 -18.733 1.00 96.25 105 ALA A O 1
ATOM 833 N N . LEU A 1 106 ? 28.862 -1.091 -19.743 1.00 95.81 106 LEU A N 1
ATOM 834 C CA . LEU A 1 106 ? 28.147 -1.647 -18.591 1.00 95.81 106 LEU A CA 1
ATOM 835 C C . LEU A 1 106 ? 29.075 -1.862 -17.387 1.00 95.81 106 LEU A C 1
ATOM 837 O O . LEU A 1 106 ? 28.707 -1.502 -16.269 1.00 95.81 106 LEU A O 1
ATOM 841 N N . TYR A 1 107 ? 30.290 -2.375 -17.603 1.00 97.25 107 TYR A N 1
ATOM 842 C CA . TYR A 1 107 ? 31.284 -2.498 -16.532 1.00 97.25 107 TYR A CA 1
ATOM 843 C C . TYR A 1 107 ? 31.715 -1.137 -15.972 1.00 97.25 107 TYR A C 1
ATOM 845 O O . TYR A 1 107 ? 31.852 -0.990 -14.758 1.00 97.25 107 TYR A O 1
ATOM 853 N N . GLN A 1 108 ? 31.899 -0.130 -16.829 1.00 96.88 108 GLN A N 1
ATOM 854 C CA . GLN A 1 108 ? 32.211 1.230 -16.387 1.00 96.88 108 GLN A CA 1
ATOM 855 C C . GLN A 1 108 ? 31.063 1.858 -15.594 1.00 96.88 108 GLN A C 1
ATOM 857 O O . GLN A 1 108 ? 31.316 2.504 -14.578 1.00 96.88 108 GLN A O 1
ATOM 862 N N . ASN A 1 109 ? 29.815 1.626 -16.001 1.00 97.19 109 ASN A N 1
ATOM 863 C CA . ASN A 1 109 ? 28.644 2.102 -15.272 1.00 97.19 109 ASN A CA 1
ATOM 864 C C . ASN A 1 109 ? 28.552 1.464 -13.879 1.00 97.19 109 ASN A C 1
ATOM 866 O O . ASN A 1 109 ? 28.358 2.187 -12.905 1.00 97.19 109 ASN A O 1
ATOM 870 N N . ASP A 1 110 ? 28.768 0.150 -13.747 1.00 97.69 110 ASP A N 1
ATOM 871 C CA . ASP A 1 110 ? 28.807 -0.502 -12.426 1.00 97.69 110 ASP A CA 1
ATOM 872 C C . ASP A 1 110 ? 29.986 -0.010 -11.564 1.00 97.69 110 ASP A C 1
ATOM 874 O O . ASP A 1 110 ? 29.873 0.160 -10.350 1.00 97.69 110 ASP A O 1
ATOM 878 N N . ALA A 1 111 ? 31.134 0.292 -12.173 1.00 95.94 111 ALA A N 1
ATOM 879 C CA . ALA A 1 111 ? 32.235 0.919 -11.448 1.00 95.94 111 ALA A CA 1
ATOM 880 C C . ALA A 1 111 ? 31.866 2.337 -10.966 1.00 95.94 111 ALA A C 1
ATOM 882 O O . ALA A 1 111 ? 32.125 2.687 -9.811 1.00 95.94 111 ALA A O 1
ATOM 883 N N . ALA A 1 112 ? 31.221 3.143 -11.814 1.00 95.44 112 ALA A N 1
ATOM 884 C CA . ALA A 1 112 ? 30.807 4.506 -11.494 1.00 95.44 112 ALA A CA 1
ATOM 885 C C . ALA A 1 112 ? 29.748 4.548 -10.380 1.00 95.44 112 ALA A C 1
ATOM 887 O O . ALA A 1 112 ? 29.849 5.368 -9.465 1.00 95.44 112 ALA A O 1
ATOM 888 N N . THR A 1 113 ? 28.773 3.634 -10.381 1.00 95.81 113 THR A N 1
ATOM 889 C CA . THR A 1 113 ? 27.762 3.554 -9.312 1.00 95.81 113 THR A CA 1
ATOM 890 C C . THR A 1 113 ? 28.395 3.236 -7.957 1.00 95.81 113 THR A C 1
ATOM 892 O O . THR A 1 113 ? 28.026 3.846 -6.949 1.00 95.81 113 THR A O 1
ATOM 895 N N . ARG A 1 114 ? 29.410 2.362 -7.912 1.00 96.81 114 ARG A N 1
ATOM 896 C CA . ARG A 1 114 ? 30.177 2.085 -6.682 1.00 96.81 114 ARG A CA 1
ATOM 897 C C . ARG A 1 114 ? 30.947 3.310 -6.189 1.00 96.81 114 ARG A C 1
ATOM 899 O O . ARG A 1 114 ? 31.009 3.539 -4.979 1.00 96.81 114 ARG A O 1
ATOM 906 N N . VAL A 1 115 ? 31.505 4.114 -7.097 1.00 97.56 115 VAL A N 1
ATOM 907 C CA . VAL A 1 115 ? 32.162 5.385 -6.744 1.00 97.56 115 VAL A CA 1
ATOM 908 C C . VAL A 1 115 ? 31.151 6.363 -6.149 1.00 97.56 115 VAL A C 1
ATOM 910 O O . VAL A 1 115 ? 31.406 6.920 -5.084 1.00 97.56 115 VAL A O 1
ATOM 913 N N . ILE A 1 116 ? 29.972 6.509 -6.759 1.00 95.00 116 ILE A N 1
ATOM 914 C CA . ILE A 1 116 ? 28.899 7.366 -6.233 1.00 95.00 116 ILE A CA 1
ATOM 915 C C . ILE A 1 116 ? 28.463 6.902 -4.838 1.00 95.00 116 ILE A C 1
ATOM 917 O O . ILE A 1 116 ? 28.285 7.730 -3.947 1.00 95.00 116 ILE A O 1
ATOM 921 N N . ALA A 1 117 ? 28.326 5.593 -4.612 1.00 94.56 117 ALA A N 1
ATOM 922 C CA . ALA A 1 117 ? 27.981 5.054 -3.298 1.00 94.56 117 ALA A CA 1
ATOM 923 C C . ALA A 1 117 ? 29.043 5.390 -2.234 1.00 94.56 117 ALA A C 1
ATOM 925 O O . ALA A 1 117 ? 28.694 5.784 -1.119 1.00 94.56 117 ALA A O 1
ATOM 926 N N . ARG A 1 118 ? 30.335 5.296 -2.583 1.00 97.38 118 ARG A N 1
ATOM 927 C CA . ARG A 1 118 ? 31.434 5.703 -1.692 1.00 97.38 118 ARG A CA 1
ATOM 928 C C . ARG A 1 118 ? 31.382 7.202 -1.389 1.00 97.38 118 ARG A C 1
ATOM 930 O O . ARG A 1 118 ? 31.404 7.572 -0.220 1.00 97.38 118 ARG A O 1
ATOM 937 N N . LEU A 1 119 ? 31.237 8.039 -2.416 1.00 95.81 119 LEU A N 1
ATOM 938 C CA . LEU A 1 119 ? 31.169 9.496 -2.264 1.00 95.81 119 LEU A CA 1
ATOM 939 C C . LEU A 1 119 ? 29.961 9.939 -1.433 1.00 95.81 119 LEU A C 1
ATOM 941 O O . LEU A 1 119 ? 30.085 10.844 -0.614 1.00 95.81 119 LEU A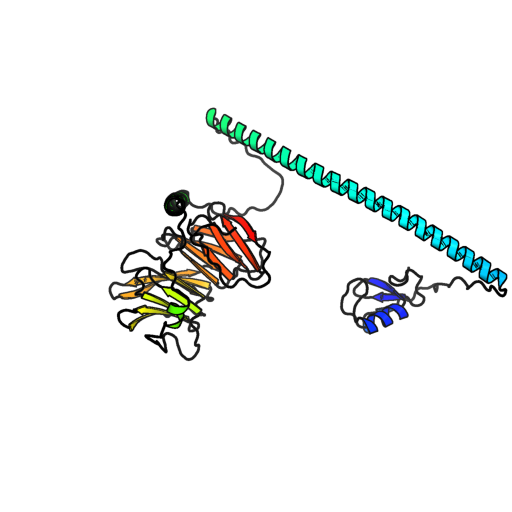 O 1
ATOM 945 N N . LYS A 1 120 ? 28.802 9.287 -1.588 1.00 96.00 120 LYS A N 1
ATOM 946 C CA . LYS A 1 120 ? 27.627 9.545 -0.741 1.00 96.00 120 LYS A CA 1
ATOM 947 C C . LYS A 1 120 ? 27.939 9.279 0.731 1.00 96.00 120 LYS A C 1
ATOM 949 O O . LYS A 1 120 ? 27.665 10.135 1.564 1.00 96.00 120 LYS A O 1
ATOM 954 N N . LYS A 1 121 ? 28.582 8.147 1.038 1.00 96.94 121 LYS A N 1
ATOM 955 C CA . LYS A 1 121 ? 28.975 7.803 2.411 1.00 96.94 121 LYS A CA 1
ATOM 956 C C . LYS A 1 121 ? 29.988 8.793 2.994 1.00 96.94 121 LYS A C 1
ATOM 958 O O . LYS A 1 121 ? 29.842 9.194 4.144 1.00 96.94 121 LYS A O 1
ATOM 963 N N . GLU A 1 122 ? 30.991 9.198 2.216 1.00 97.38 122 GLU A N 1
ATOM 964 C CA . GLU A 1 122 ? 31.988 10.193 2.642 1.00 97.38 122 GLU A CA 1
ATOM 965 C C . GLU A 1 122 ? 31.354 11.571 2.876 1.00 97.38 122 GLU A C 1
ATOM 967 O O . GLU A 1 122 ? 31.627 12.212 3.890 1.00 97.38 122 GLU A O 1
ATOM 972 N N . ARG A 1 123 ? 30.448 12.001 1.990 1.00 97.25 123 ARG A N 1
ATOM 973 C CA . ARG A 1 123 ? 29.674 13.240 2.145 1.00 97.25 123 ARG A CA 1
ATOM 974 C C . ARG A 1 123 ? 28.824 13.216 3.413 1.00 97.25 123 ARG A C 1
ATOM 976 O O . ARG A 1 123 ? 28.791 14.210 4.134 1.00 97.25 123 ARG A O 1
ATOM 983 N N . ASP A 1 124 ? 28.119 12.119 3.666 1.00 95.19 124 ASP A N 1
ATOM 984 C CA . ASP A 1 124 ? 27.217 12.011 4.815 1.00 95.19 124 ASP A CA 1
ATOM 985 C C . ASP A 1 124 ? 28.005 11.998 6.131 1.00 95.19 124 ASP A C 1
ATOM 987 O O . ASP A 1 124 ? 27.660 12.740 7.047 1.00 95.19 124 ASP A O 1
ATOM 991 N N . ALA A 1 125 ? 29.138 11.287 6.177 1.00 96.19 125 ALA A N 1
ATOM 992 C CA . ALA A 1 125 ? 30.060 11.330 7.311 1.00 96.19 125 ALA A CA 1
ATOM 993 C C . ALA A 1 125 ? 30.636 12.740 7.547 1.00 96.19 125 ALA A C 1
ATOM 995 O O . ALA A 1 125 ? 30.730 13.189 8.688 1.00 96.19 125 ALA A O 1
ATOM 996 N N . ALA A 1 126 ? 30.988 13.470 6.481 1.00 94.69 126 ALA A N 1
ATOM 997 C CA . ALA A 1 126 ? 31.464 14.848 6.595 1.00 94.69 126 ALA A CA 1
ATOM 998 C C . ALA A 1 126 ? 30.368 15.801 7.104 1.00 94.69 126 ALA A C 1
ATOM 1000 O O . ALA A 1 126 ? 30.644 16.664 7.936 1.00 94.69 126 ALA A O 1
ATOM 1001 N N . ARG A 1 127 ? 29.118 15.639 6.647 1.00 94.44 127 ARG A N 1
ATOM 1002 C CA . ARG A 1 127 ? 27.970 16.427 7.128 1.00 94.44 127 ARG A CA 1
ATOM 1003 C C . ARG A 1 127 ? 27.663 16.154 8.596 1.00 94.44 127 ARG A C 1
ATOM 1005 O O . ARG A 1 127 ? 27.426 17.101 9.335 1.00 94.44 127 ARG A O 1
ATOM 1012 N N . GLU A 1 128 ? 27.710 14.895 9.021 1.00 94.12 128 GLU A N 1
ATOM 1013 C CA . GLU A 1 128 ? 27.523 14.520 10.425 1.00 94.12 128 GLU A CA 1
ATOM 1014 C C . GLU A 1 128 ? 28.647 15.079 11.309 1.00 94.12 128 GLU A C 1
ATOM 1016 O O . GLU A 1 128 ? 28.382 15.660 12.359 1.00 94.12 128 GLU A O 1
ATOM 1021 N N . ALA A 1 129 ? 29.904 14.997 10.859 1.00 92.88 129 ALA A N 1
ATOM 1022 C CA . ALA A 1 129 ? 31.032 15.598 11.565 1.00 92.88 129 ALA A CA 1
ATOM 1023 C C . ALA A 1 129 ? 30.882 17.124 11.701 1.00 92.88 129 ALA A C 1
ATOM 1025 O O . ALA A 1 129 ? 31.121 17.668 12.778 1.00 92.88 129 ALA A O 1
ATOM 1026 N N . LEU A 1 130 ? 30.441 17.814 10.643 1.00 90.19 130 LEU A N 1
ATOM 1027 C CA . LEU A 1 130 ? 30.166 19.253 10.689 1.00 90.19 130 LEU A CA 1
ATOM 1028 C C . LEU A 1 130 ? 29.006 19.593 11.627 1.00 90.19 130 LEU A C 1
ATOM 1030 O O . LEU A 1 130 ? 29.137 20.531 12.410 1.00 90.19 130 LEU A O 1
ATOM 1034 N N . ALA A 1 131 ? 27.915 18.825 11.597 1.00 88.94 131 ALA A N 1
ATOM 1035 C CA . ALA A 1 131 ? 26.787 19.009 12.506 1.00 88.94 131 ALA A CA 1
ATOM 1036 C C . ALA A 1 131 ? 27.214 18.831 13.973 1.00 88.94 131 ALA A C 1
ATOM 1038 O O . ALA A 1 131 ? 26.865 19.651 14.818 1.00 88.94 131 ALA A O 1
ATOM 1039 N N . ASN A 1 132 ? 28.046 17.827 14.268 1.00 90.06 132 ASN A N 1
ATOM 1040 C CA . ASN A 1 132 ? 28.601 17.606 15.605 1.00 90.06 132 ASN A CA 1
ATOM 1041 C C . ASN A 1 132 ? 29.524 18.751 16.049 1.00 90.06 132 ASN A C 1
ATOM 1043 O O . ASN A 1 132 ? 29.461 19.180 17.201 1.00 90.06 132 ASN A O 1
ATOM 1047 N N . ILE A 1 133 ? 30.358 19.284 15.148 1.00 89.94 133 ILE A N 1
ATOM 1048 C CA . ILE A 1 133 ? 31.213 20.443 15.445 1.00 89.94 133 ILE A CA 1
ATOM 1049 C C . ILE A 1 133 ? 30.359 21.691 15.691 1.00 89.94 133 ILE A C 1
ATOM 1051 O O . ILE A 1 133 ? 30.603 22.390 16.668 1.00 89.94 133 ILE A O 1
ATOM 1055 N N . GLN A 1 134 ? 29.345 21.960 14.864 1.00 84.88 134 GLN A N 1
ATOM 1056 C CA . GLN A 1 134 ? 28.425 23.092 15.045 1.00 84.88 134 GLN A CA 1
ATOM 1057 C C . GLN A 1 134 ? 27.638 22.986 16.356 1.00 84.88 134 GLN A C 1
ATOM 1059 O O . GLN A 1 134 ? 27.522 23.975 17.080 1.00 84.88 134 GLN A O 1
ATOM 1064 N N . ALA A 1 135 ? 27.170 21.783 16.703 1.00 76.75 135 ALA A N 1
ATOM 1065 C CA . ALA A 1 135 ? 26.518 21.512 17.979 1.00 76.75 135 ALA A CA 1
ATOM 1066 C C . ALA A 1 135 ? 27.461 21.762 19.169 1.00 76.75 135 ALA A C 1
ATOM 1068 O O . ALA A 1 135 ? 27.041 22.321 20.180 1.00 76.75 135 ALA A O 1
ATOM 1069 N N . HIS A 1 136 ? 28.745 21.413 19.043 1.00 77.12 136 HIS A N 1
ATOM 1070 C CA . HIS A 1 136 ? 29.744 21.637 20.091 1.00 77.12 136 HIS A CA 1
ATOM 1071 C C . HIS A 1 136 ? 30.246 23.095 20.157 1.00 77.12 136 HIS A C 1
ATOM 1073 O O . HIS A 1 136 ? 30.700 23.543 21.211 1.00 77.12 136 HIS A O 1
ATOM 1079 N N . LEU A 1 137 ? 30.183 23.851 19.055 1.00 74.00 137 LEU A N 1
ATOM 1080 C CA . LEU A 1 137 ? 30.618 25.252 19.006 1.00 74.00 137 LEU A CA 1
ATOM 1081 C C . LEU A 1 137 ? 29.522 26.256 19.392 1.00 74.00 137 LEU A C 1
ATOM 1083 O O . LEU A 1 137 ? 29.824 27.440 19.523 1.00 74.00 137 LEU A O 1
ATOM 1087 N N . GLY A 1 138 ? 28.267 25.823 19.566 1.00 54.84 138 GLY A N 1
ATOM 1088 C CA . GLY A 1 138 ? 27.155 26.709 19.933 1.00 54.84 138 GLY A CA 1
ATOM 1089 C C . GLY A 1 138 ? 26.886 27.831 18.921 1.00 54.84 138 GLY A C 1
ATOM 1090 O O . GLY A 1 138 ? 26.221 28.812 19.246 1.00 54.84 138 GLY A O 1
ATOM 1091 N N . THR A 1 139 ? 27.407 27.723 17.697 1.00 47.66 139 THR A N 1
ATOM 1092 C CA . THR A 1 139 ? 27.235 28.721 16.642 1.00 47.66 139 THR A CA 1
ATOM 1093 C C . THR A 1 139 ? 26.086 28.316 15.730 1.00 47.66 139 THR A C 1
ATOM 1095 O O . THR A 1 139 ? 26.267 27.696 14.683 1.00 47.66 139 THR A O 1
ATOM 1098 N N . THR A 1 140 ? 24.875 28.737 16.094 1.00 42.00 140 THR A N 1
ATOM 1099 C CA . THR A 1 140 ? 23.771 28.875 15.140 1.00 42.00 140 THR A CA 1
ATOM 1100 C C . THR A 1 140 ? 24.146 29.957 14.128 1.00 42.00 140 THR A C 1
ATOM 1102 O O . THR A 1 140 ? 23.851 31.136 14.312 1.00 42.00 140 THR A O 1
ATOM 1105 N N . THR A 1 141 ? 24.852 29.571 13.069 1.00 36.44 141 THR A N 1
ATOM 1106 C CA . THR A 1 141 ? 24.981 30.401 11.873 1.00 36.44 141 THR A CA 1
ATOM 1107 C C . THR A 1 141 ? 23.918 29.950 10.887 1.00 36.44 141 THR A C 1
ATOM 1109 O O . THR A 1 141 ? 23.996 28.882 10.286 1.00 36.44 141 THR A O 1
ATOM 1112 N N . THR A 1 142 ? 22.883 30.777 10.766 1.00 41.47 142 THR A N 1
ATOM 1113 C CA . THR A 1 142 ? 21.932 30.772 9.658 1.00 41.47 142 THR A CA 1
ATOM 1114 C C . THR A 1 142 ? 22.704 30.965 8.358 1.00 41.47 142 THR A C 1
ATOM 1116 O O . THR A 1 142 ? 23.063 32.087 8.003 1.00 41.47 142 THR A O 1
ATOM 1119 N N . ALA A 1 143 ? 22.976 29.871 7.657 1.00 32.06 143 ALA A N 1
ATOM 1120 C CA . ALA A 1 143 ? 23.419 29.897 6.274 1.00 32.06 143 ALA A CA 1
ATOM 1121 C C . ALA A 1 143 ? 22.303 29.297 5.415 1.00 32.06 143 ALA A C 1
ATOM 1123 O O . ALA A 1 143 ? 22.096 28.084 5.392 1.00 32.06 143 ALA A O 1
ATOM 1124 N N . GLN A 1 144 ? 21.561 30.178 4.740 1.00 37.81 144 GLN A N 1
ATOM 1125 C CA . GLN A 1 144 ? 20.747 29.823 3.580 1.00 37.81 144 GLN A CA 1
ATOM 1126 C C . GLN A 1 144 ? 21.619 29.127 2.524 1.00 37.81 144 GLN A C 1
ATOM 1128 O O . GLN A 1 144 ? 22.738 29.579 2.273 1.00 37.81 144 GLN A O 1
ATOM 1133 N N . PRO A 1 145 ? 21.077 28.143 1.797 1.00 35.38 145 PRO A N 1
ATOM 1134 C CA . PRO A 1 145 ? 21.455 27.904 0.420 1.00 35.38 145 PRO A CA 1
ATOM 1135 C C . PRO A 1 145 ? 20.317 28.366 -0.494 1.00 35.38 145 PRO A C 1
ATOM 1137 O O . PRO A 1 145 ? 19.251 27.756 -0.562 1.00 35.38 145 PRO A O 1
ATOM 1140 N N . SER A 1 146 ? 20.556 29.463 -1.202 1.00 30.69 146 SER A N 1
ATOM 1141 C CA . SER A 1 146 ? 19.798 29.861 -2.383 1.00 30.69 146 SER A CA 1
ATOM 1142 C C . SER A 1 146 ? 20.293 29.085 -3.612 1.00 30.69 146 SER A C 1
ATOM 1144 O O . SER A 1 146 ? 21.450 29.255 -3.984 1.00 30.69 146 SER A O 1
ATOM 1146 N N . GLN A 1 147 ? 19.362 28.321 -4.211 1.00 36.28 147 GLN A N 1
ATOM 1147 C CA . GLN A 1 147 ? 19.180 27.985 -5.643 1.00 36.28 147 GLN A CA 1
ATOM 1148 C C . GLN A 1 147 ? 20.277 27.109 -6.304 1.00 36.28 147 GLN A C 1
ATOM 1150 O O . GLN A 1 147 ? 21.461 27.335 -6.123 1.00 36.28 147 GLN A O 1
ATOM 1155 N N . GLU A 1 148 ? 19.991 26.042 -7.060 1.00 28.62 148 GLU A N 1
ATOM 1156 C CA . GLU A 1 148 ? 18.910 25.807 -8.026 1.00 28.62 148 GLU A CA 1
ATOM 1157 C C . GLU A 1 148 ? 18.584 24.300 -8.142 1.00 28.62 148 GLU A C 1
ATOM 1159 O O . GLU A 1 148 ? 19.452 23.500 -8.483 1.00 28.62 148 GLU A O 1
ATOM 1164 N N . GLN A 1 149 ? 17.326 23.916 -7.910 1.00 30.11 149 GLN A N 1
ATOM 1165 C CA . GLN A 1 149 ? 16.561 23.053 -8.820 1.00 30.11 149 GLN A CA 1
ATOM 1166 C C . GLN A 1 149 ? 15.091 23.118 -8.397 1.00 30.11 149 GLN A C 1
ATOM 1168 O O . GLN A 1 149 ? 14.716 22.671 -7.317 1.00 30.11 149 GLN A O 1
ATOM 1173 N N . GLU A 1 150 ? 14.284 23.776 -9.225 1.00 34.91 150 GLU A N 1
ATOM 1174 C CA . GLU A 1 150 ? 12.857 23.981 -9.010 1.00 34.91 150 GLU A CA 1
ATOM 1175 C C . GLU A 1 150 ? 12.103 22.645 -9.005 1.00 34.91 150 GLU A C 1
ATOM 1177 O O . GLU A 1 150 ? 11.899 22.014 -10.040 1.00 34.91 150 GLU A O 1
ATOM 1182 N N . SER A 1 151 ? 11.608 22.261 -7.835 1.00 26.88 151 SER A N 1
ATOM 1183 C CA . SER A 1 151 ? 10.312 21.607 -7.702 1.00 26.88 151 SER A CA 1
ATOM 1184 C C . SER A 1 151 ? 9.558 22.386 -6.635 1.00 26.88 151 SER A C 1
ATOM 1186 O O . SER A 1 151 ? 10.068 22.558 -5.530 1.00 26.88 151 SER A O 1
ATOM 1188 N N . MET A 1 152 ? 8.390 22.922 -6.991 1.00 35.06 152 MET A N 1
ATOM 1189 C CA . MET A 1 152 ? 7.452 23.556 -6.064 1.00 35.06 152 MET A CA 1
ATOM 1190 C C . MET A 1 152 ? 7.116 22.584 -4.924 1.00 35.06 152 MET A C 1
ATOM 1192 O O . MET A 1 152 ? 6.207 21.769 -5.063 1.00 35.06 152 MET A O 1
ATOM 1196 N N . ASP A 1 153 ? 7.838 22.668 -3.808 1.00 31.69 153 ASP A N 1
ATOM 1197 C CA . ASP A 1 153 ? 7.404 22.066 -2.553 1.00 31.69 153 ASP A CA 1
ATOM 1198 C C . ASP A 1 153 ? 6.360 23.009 -1.958 1.00 31.69 153 ASP A C 1
ATOM 1200 O O . ASP A 1 153 ? 6.652 24.110 -1.489 1.00 31.69 153 ASP A O 1
ATOM 1204 N N . VAL A 1 154 ? 5.103 22.600 -2.088 1.00 37.66 154 VAL A N 1
ATOM 1205 C CA . VAL A 1 154 ? 3.993 23.173 -1.335 1.00 37.66 154 VAL A CA 1
ATOM 1206 C C . VAL A 1 154 ? 4.278 22.856 0.128 1.00 37.66 154 VAL A C 1
ATOM 1208 O O . VAL A 1 154 ? 4.399 21.678 0.451 1.00 37.66 154 VAL A O 1
ATOM 1211 N N . ASP A 1 155 ? 4.394 23.881 0.979 1.00 38.88 155 ASP A N 1
ATOM 1212 C CA . ASP A 1 155 ? 4.535 23.762 2.436 1.00 38.88 155 ASP A CA 1
ATOM 1213 C C . ASP A 1 155 ? 3.556 22.707 2.983 1.00 38.88 155 ASP A C 1
ATOM 1215 O O . ASP A 1 155 ? 2.370 22.976 3.196 1.00 38.88 155 ASP A O 1
ATOM 1219 N N . GLN A 1 156 ? 4.040 21.477 3.174 1.00 50.25 156 GLN A N 1
ATOM 1220 C CA . GLN A 1 156 ? 3.280 20.429 3.837 1.00 50.25 156 GLN A CA 1
ATOM 1221 C C . GLN A 1 156 ? 3.334 20.710 5.340 1.00 50.25 156 GLN A C 1
ATOM 1223 O O . GLN A 1 156 ? 4.427 20.901 5.883 1.00 50.25 156 GLN A O 1
ATOM 1228 N N . PRO A 1 157 ? 2.185 20.758 6.037 1.00 54.16 157 PRO A N 1
ATOM 1229 C CA . PRO A 1 157 ? 2.171 20.973 7.473 1.00 54.16 157 PRO A CA 1
ATOM 1230 C C . PRO A 1 157 ? 2.922 19.825 8.152 1.00 54.16 157 PRO A C 1
ATOM 1232 O O . PRO A 1 157 ? 2.534 18.655 8.065 1.00 54.16 157 PRO A O 1
ATOM 1235 N N . SER A 1 158 ? 4.026 20.164 8.812 1.00 57.91 158 SER A N 1
ATOM 1236 C CA . SER A 1 158 ? 4.747 19.238 9.670 1.00 57.91 158 SER A CA 1
ATOM 1237 C C . SER A 1 158 ? 3.874 18.871 10.870 1.00 57.91 158 SER A C 1
ATOM 1239 O O . SER A 1 158 ? 3.103 19.678 11.392 1.00 57.91 158 SER A O 1
ATOM 1241 N N . LEU A 1 159 ? 3.976 17.614 11.300 1.00 68.56 159 LEU A N 1
ATOM 1242 C CA . LEU A 1 159 ? 3.296 17.133 12.496 1.00 68.56 159 LEU A CA 1
ATOM 1243 C C . LEU A 1 159 ? 3.697 17.977 13.721 1.00 68.56 159 LEU A C 1
ATOM 1245 O O . LEU A 1 159 ? 4.894 18.205 13.915 1.00 68.56 159 LEU A O 1
ATOM 1249 N N . PRO A 1 160 ? 2.744 18.376 14.584 1.00 76.06 160 PRO A N 1
ATOM 1250 C CA . PRO A 1 160 ? 3.072 19.019 15.849 1.00 76.06 160 PRO A CA 1
ATOM 1251 C C . PRO A 1 160 ? 3.991 18.122 16.686 1.00 76.06 160 PRO A C 1
ATOM 1253 O O . PRO A 1 160 ? 3.746 16.917 16.811 1.00 76.06 160 PRO A O 1
ATOM 1256 N N . GLU A 1 161 ? 5.030 18.707 17.285 1.00 73.44 161 GLU A N 1
ATOM 1257 C CA . GLU A 1 161 ? 6.043 17.966 18.053 1.00 73.44 161 GLU A CA 1
ATOM 1258 C C . GLU A 1 161 ? 5.419 17.145 19.197 1.00 73.44 161 GLU A C 1
ATOM 1260 O O . GLU A 1 161 ? 5.806 15.997 19.414 1.00 73.44 161 GLU A O 1
ATOM 1265 N N . GLU A 1 162 ? 4.354 17.650 19.831 1.00 77.75 162 GLU A N 1
ATOM 1266 C CA . GLU A 1 162 ? 3.598 16.934 20.872 1.00 77.75 162 GLU A CA 1
ATOM 1267 C C . GLU A 1 162 ? 2.980 15.613 20.376 1.00 77.75 162 GLU A C 1
ATOM 1269 O O . GLU A 1 162 ? 2.949 14.610 21.098 1.00 77.75 162 GLU A O 1
ATOM 1274 N N . VAL A 1 163 ? 2.494 15.586 19.131 1.00 78.50 163 VAL A N 1
ATOM 1275 C CA . VAL A 1 163 ? 1.906 14.385 18.516 1.00 78.50 163 VAL A CA 1
ATOM 1276 C C . VAL A 1 163 ? 3.006 13.363 18.243 1.00 78.50 163 VAL A C 1
ATOM 1278 O O . VAL A 1 163 ? 2.841 12.177 18.535 1.00 78.50 163 VAL A O 1
ATOM 1281 N N . ILE A 1 164 ? 4.162 13.820 17.754 1.00 79.44 164 ILE A N 1
ATOM 1282 C CA . ILE A 1 164 ? 5.320 12.965 17.471 1.00 79.44 164 ILE A CA 1
ATOM 1283 C C . ILE A 1 164 ? 5.852 12.332 18.761 1.00 79.44 164 ILE A C 1
ATOM 1285 O O . ILE A 1 164 ? 6.157 11.137 18.773 1.00 79.44 164 ILE A O 1
ATOM 1289 N N . GLU A 1 165 ? 5.933 13.083 19.859 1.00 79.88 165 GLU A N 1
ATOM 1290 C CA . GLU A 1 165 ? 6.358 12.553 21.158 1.00 79.88 165 GLU A CA 1
ATOM 1291 C C . GLU A 1 165 ? 5.385 11.502 21.705 1.00 79.88 165 GLU A C 1
ATOM 1293 O O . GLU A 1 165 ? 5.808 10.423 22.139 1.00 79.88 165 GLU A O 1
ATOM 1298 N N . LYS A 1 166 ? 4.071 11.742 21.619 1.00 80.44 166 LYS A N 1
ATOM 1299 C CA . LYS A 1 166 ? 3.052 10.746 21.994 1.00 80.44 166 LYS A CA 1
ATOM 1300 C C . LYS A 1 166 ? 3.126 9.494 21.115 1.00 80.44 166 LYS A C 1
ATOM 1302 O O . LYS A 1 166 ? 3.035 8.370 21.615 1.00 80.44 166 LYS A O 1
ATOM 1307 N N . MET A 1 167 ? 3.356 9.642 19.812 1.00 81.06 167 MET A N 1
ATOM 1308 C CA . MET A 1 167 ? 3.576 8.506 18.909 1.00 81.06 167 MET A CA 1
ATOM 1309 C C . MET A 1 167 ? 4.876 7.754 19.240 1.00 81.06 167 MET A C 1
ATOM 1311 O O . MET A 1 167 ? 4.909 6.525 19.242 1.00 81.06 167 MET A O 1
ATOM 1315 N N . ASN A 1 168 ? 5.948 8.458 19.601 1.00 81.75 168 ASN A N 1
ATOM 1316 C CA . ASN A 1 168 ? 7.222 7.855 19.997 1.00 81.75 168 ASN A CA 1
ATOM 1317 C C . ASN A 1 168 ? 7.121 7.069 21.300 1.00 81.75 168 ASN A C 1
ATOM 1319 O O . ASN A 1 168 ? 7.583 5.934 21.370 1.00 81.75 168 ASN A O 1
ATOM 1323 N N . THR A 1 169 ? 6.489 7.637 22.320 1.00 82.88 169 THR A N 1
ATOM 1324 C CA . THR A 1 169 ? 6.303 6.965 23.612 1.00 82.88 169 THR A CA 1
ATOM 1325 C C . THR A 1 169 ? 5.400 5.739 23.478 1.00 82.88 169 THR A C 1
ATOM 1327 O O . THR A 1 169 ? 5.713 4.671 24.009 1.00 82.88 169 THR A O 1
ATOM 1330 N N . THR A 1 170 ? 4.309 5.847 22.714 1.00 79.19 170 THR A N 1
ATOM 1331 C CA . THR A 1 170 ? 3.404 4.716 22.466 1.00 79.19 170 THR A CA 1
ATOM 1332 C C . THR A 1 170 ? 4.055 3.635 21.611 1.00 79.19 170 THR A C 1
ATOM 1334 O O . THR A 1 170 ? 3.952 2.458 21.963 1.00 79.19 170 THR A O 1
ATOM 1337 N N . SER A 1 171 ? 4.783 4.011 20.557 1.00 77.12 171 SER A N 1
ATOM 1338 C CA . SER A 1 171 ? 5.539 3.066 19.734 1.00 77.12 171 SER A CA 1
ATOM 1339 C C . SER A 1 171 ? 6.641 2.376 20.533 1.00 77.12 171 SER A C 1
ATOM 1341 O O . SER A 1 171 ? 6.722 1.155 20.483 1.00 77.12 171 SER A O 1
ATOM 1343 N N . ALA A 1 172 ? 7.411 3.100 21.353 1.00 78.56 172 ALA A N 1
ATOM 1344 C CA . ALA A 1 172 ? 8.433 2.521 22.225 1.00 78.56 172 ALA A CA 1
ATOM 1345 C C . ALA A 1 172 ? 7.828 1.509 23.209 1.00 78.56 172 ALA A C 1
ATOM 1347 O O . ALA A 1 172 ? 8.278 0.364 23.257 1.00 78.56 172 ALA A O 1
ATOM 1348 N N . ARG A 1 173 ? 6.738 1.873 23.900 1.00 82.19 173 ARG A N 1
ATOM 1349 C CA . ARG A 1 173 ? 6.017 0.974 24.816 1.00 82.19 173 ARG A CA 1
ATOM 1350 C C . ARG A 1 173 ? 5.523 -0.294 24.111 1.00 82.19 173 ARG A C 1
ATOM 1352 O O . ARG A 1 173 ? 5.660 -1.399 24.634 1.00 82.19 173 ARG A O 1
ATOM 1359 N N . LEU A 1 174 ? 4.924 -0.156 22.927 1.00 76.19 174 LEU A N 1
ATOM 1360 C CA . LEU A 1 174 ? 4.364 -1.287 22.178 1.00 76.19 174 LEU A CA 1
ATOM 1361 C C . LEU A 1 174 ? 5.448 -2.145 21.508 1.00 76.19 174 LEU A C 1
ATOM 1363 O O . LEU A 1 174 ? 5.285 -3.364 21.414 1.00 76.19 174 LEU A O 1
ATOM 1367 N N . SER A 1 175 ? 6.557 -1.533 21.096 1.00 71.69 175 SER A N 1
ATOM 1368 C CA . SER A 1 175 ? 7.749 -2.205 20.582 1.00 71.69 175 SER A CA 1
ATOM 1369 C C . SER A 1 175 ? 8.465 -2.997 21.677 1.00 71.69 175 SER A C 1
ATOM 1371 O O . SER A 1 175 ? 8.871 -4.132 21.435 1.00 71.69 175 SER A O 1
ATOM 1373 N N . GLU A 1 176 ? 8.586 -2.466 22.896 1.00 71.06 176 GLU A N 1
ATOM 1374 C CA . GLU A 1 176 ? 9.156 -3.190 24.043 1.00 71.06 176 GLU A CA 1
ATOM 1375 C C . GLU A 1 176 ? 8.343 -4.439 24.386 1.00 71.06 176 GLU A C 1
ATOM 1377 O O . GLU A 1 176 ? 8.904 -5.531 24.498 1.00 71.06 176 GLU A O 1
ATOM 1382 N N . MET A 1 177 ? 7.012 -4.316 24.415 1.00 67.56 177 MET A N 1
ATOM 1383 C CA . MET A 1 177 ? 6.090 -5.445 24.603 1.00 67.56 177 MET A CA 1
ATOM 1384 C C . MET A 1 177 ? 6.173 -6.498 23.479 1.00 67.56 177 MET A C 1
ATOM 1386 O O . MET A 1 177 ? 5.662 -7.610 23.639 1.00 67.56 177 MET A O 1
ATOM 1390 N N . ARG A 1 178 ? 6.809 -6.172 22.343 1.00 63.94 178 ARG A N 1
ATOM 1391 C CA . ARG A 1 178 ? 6.978 -7.056 21.177 1.00 63.94 178 ARG A CA 1
ATOM 1392 C C . ARG A 1 178 ? 8.400 -7.575 20.961 1.00 63.94 178 ARG A C 1
ATOM 1394 O O . ARG A 1 178 ? 8.555 -8.610 20.316 1.00 63.94 178 ARG A O 1
ATOM 1401 N N . ARG A 1 179 ? 9.437 -6.935 21.519 1.00 59.34 179 ARG A N 1
ATOM 1402 C CA . ARG A 1 179 ? 10.833 -7.423 21.440 1.00 59.34 179 ARG A CA 1
ATOM 1403 C C . ARG A 1 179 ? 11.015 -8.800 22.086 1.00 59.34 179 ARG A C 1
ATOM 1405 O O . ARG A 1 179 ? 11.917 -9.544 21.699 1.00 59.34 179 ARG A O 1
ATOM 1412 N N . GLY A 1 180 ? 10.137 -9.186 23.011 1.00 55.78 180 GLY A N 1
ATOM 1413 C CA . GLY A 1 180 ? 9.986 -10.582 23.406 1.00 55.78 180 GLY A CA 1
ATOM 1414 C C . GLY A 1 180 ? 9.292 -11.354 22.289 1.00 55.78 180 GLY A C 1
ATOM 1415 O O . GLY A 1 180 ? 8.107 -11.133 22.065 1.00 55.78 180 GLY A O 1
ATOM 1416 N N . LYS A 1 181 ? 10.009 -12.255 21.595 1.00 52.09 181 LYS A N 1
ATOM 1417 C CA . LYS A 1 181 ? 9.441 -13.173 20.588 1.00 52.09 181 LYS A CA 1
ATOM 1418 C C . LYS A 1 181 ? 8.161 -13.810 21.138 1.00 52.09 181 LYS A C 1
ATOM 1420 O O . LYS A 1 181 ? 8.237 -14.807 21.860 1.00 52.09 181 LYS A O 1
ATOM 1425 N N . LYS A 1 182 ? 6.991 -13.269 20.790 1.00 56.47 182 LYS A N 1
ATOM 1426 C CA . LYS A 1 182 ? 5.730 -13.957 21.033 1.00 56.47 182 LYS A CA 1
ATOM 1427 C C . LYS A 1 182 ? 5.768 -15.187 20.142 1.00 56.47 182 LYS A C 1
ATOM 1429 O O . LYS A 1 182 ? 5.657 -15.097 18.921 1.00 56.47 182 LYS A O 1
ATOM 1434 N N . LYS A 1 183 ? 6.028 -16.346 20.752 1.00 56.16 183 LYS A N 1
ATOM 1435 C CA . LYS A 1 183 ? 5.726 -17.620 20.103 1.00 56.16 183 LYS A CA 1
ATOM 1436 C C . LYS A 1 183 ? 4.250 -17.543 19.694 1.00 56.16 183 LYS A C 1
ATOM 1438 O O . LYS A 1 183 ? 3.469 -17.013 20.489 1.00 56.16 183 LYS A O 1
ATOM 1443 N N . PRO A 1 184 ? 3.874 -18.006 18.489 1.00 57.59 184 PRO A N 1
ATOM 1444 C CA . PRO A 1 184 ? 2.463 -18.113 18.140 1.00 57.59 184 PRO A CA 1
ATOM 1445 C C . PRO A 1 184 ? 1.745 -18.792 19.316 1.00 57.59 184 PRO A C 1
ATOM 1447 O O . PRO A 1 184 ? 2.257 -19.815 19.786 1.00 57.59 184 PRO A O 1
ATOM 1450 N N . PRO A 1 185 ? 0.658 -18.207 19.857 1.00 57.59 185 PRO A N 1
ATOM 1451 C CA . PRO A 1 185 ? -0.081 -18.826 20.945 1.00 57.59 185 PRO A CA 1
ATOM 1452 C C . PRO A 1 185 ? -0.382 -20.271 20.559 1.00 57.59 185 PRO A C 1
ATOM 1454 O O . PRO A 1 185 ? -0.930 -20.534 19.494 1.00 57.59 185 PRO A O 1
ATOM 1457 N N . THR A 1 186 ? 0.001 -21.231 21.394 1.00 56.50 186 THR A N 1
ATOM 1458 C CA . THR A 1 186 ? -0.238 -22.663 21.143 1.00 56.50 186 THR A CA 1
ATOM 1459 C C . THR A 1 186 ? -1.720 -23.047 21.265 1.00 56.50 186 THR A C 1
ATOM 1461 O O . THR A 1 186 ? -2.054 -24.224 21.213 1.00 56.50 186 THR A O 1
ATOM 1464 N N . GLU A 1 187 ? -2.604 -22.057 21.410 1.00 62.03 187 GLU A N 1
ATOM 1465 C CA . GLU A 1 187 ? -4.060 -22.173 21.519 1.00 62.03 187 GLU A CA 1
ATOM 1466 C C . GLU A 1 187 ? -4.795 -21.813 20.217 1.00 62.03 187 GLU A C 1
ATOM 1468 O O . GLU A 1 187 ? -5.965 -21.436 20.242 1.00 62.03 187 GLU A O 1
ATOM 1473 N N . PHE A 1 188 ? -4.154 -21.915 19.051 1.00 64.75 188 PHE A N 1
ATOM 1474 C CA . PHE A 1 188 ? -4.939 -21.917 17.818 1.00 64.75 188 PHE A CA 1
ATOM 1475 C C . PHE A 1 188 ? -5.828 -23.164 17.811 1.00 64.75 188 PHE A C 1
ATOM 1477 O O . PHE A 1 188 ? -5.346 -24.281 18.010 1.00 64.75 188 PHE A O 1
ATOM 1484 N N . ALA A 1 189 ? -7.135 -22.969 17.626 1.00 69.94 189 ALA A N 1
ATOM 1485 C CA . ALA A 1 189 ? -8.080 -24.071 17.515 1.00 69.94 189 ALA A CA 1
ATOM 1486 C C . ALA A 1 189 ? -7.603 -25.035 16.416 1.00 69.94 189 ALA A C 1
ATOM 1488 O O . ALA A 1 189 ? -7.290 -24.609 15.302 1.00 69.94 189 ALA A O 1
ATOM 1489 N N . SER A 1 190 ? -7.506 -26.329 16.738 1.00 78.88 190 SER A N 1
ATOM 1490 C CA . SER A 1 190 ? -7.188 -27.351 15.743 1.00 78.88 190 SER A CA 1
ATOM 1491 C C . SER A 1 190 ? -8.271 -27.372 14.663 1.00 78.88 190 SER A C 1
ATOM 1493 O O . SER A 1 190 ? -9.420 -27.009 14.915 1.00 78.88 190 SER A O 1
ATOM 1495 N N . VAL A 1 191 ? -7.917 -27.819 13.455 1.00 79.00 191 VAL A N 1
ATOM 1496 C CA . VAL A 1 191 ? -8.869 -27.923 12.333 1.00 79.00 191 VAL A CA 1
ATOM 1497 C C . VAL A 1 191 ? -10.098 -28.758 12.727 1.00 79.00 191 VAL A C 1
ATOM 1499 O O . VAL A 1 191 ? -11.213 -28.424 12.343 1.00 79.00 191 VAL A O 1
ATOM 1502 N N . GLU A 1 192 ? -9.907 -29.772 13.573 1.00 80.69 192 GLU A N 1
ATOM 1503 C CA . GLU A 1 192 ? -10.968 -30.607 14.152 1.00 80.69 192 GLU A CA 1
ATOM 1504 C C . GLU A 1 192 ? -11.941 -29.799 15.029 1.00 80.69 192 GLU A C 1
ATOM 1506 O O . GLU A 1 192 ? -13.150 -29.906 14.860 1.00 80.69 192 GLU A O 1
ATOM 1511 N N . LYS A 1 193 ? -11.441 -28.898 15.889 1.00 79.38 193 LYS A N 1
ATOM 1512 C CA . LYS A 1 193 ? -12.295 -28.016 16.706 1.00 79.38 193 LYS A CA 1
ATOM 1513 C C . LYS A 1 193 ? -13.078 -27.012 15.863 1.00 79.38 193 LYS A C 1
ATOM 1515 O O . LYS A 1 193 ? -14.201 -26.676 16.213 1.00 79.38 193 LYS A O 1
ATOM 1520 N N . VAL A 1 194 ? -12.505 -26.533 14.757 1.00 82.25 194 VAL A N 1
ATOM 1521 C CA . VAL A 1 194 ? -13.207 -25.624 13.832 1.00 82.25 194 VAL A CA 1
ATOM 1522 C C . VAL A 1 194 ? -14.329 -26.355 13.090 1.00 82.25 194 VAL A C 1
ATOM 1524 O O . VAL A 1 194 ? -15.362 -25.752 12.817 1.00 82.25 194 VAL A O 1
ATOM 1527 N N . GLN A 1 195 ? -14.173 -27.650 12.800 1.00 82.88 195 GLN A N 1
ATOM 1528 C CA . GLN A 1 195 ? -15.244 -28.459 12.203 1.00 82.88 195 GLN A CA 1
ATOM 1529 C C . GLN A 1 195 ? -16.428 -28.673 13.155 1.00 82.88 195 GLN A C 1
ATOM 1531 O O . GLN A 1 195 ? -17.561 -28.789 12.696 1.00 82.88 195 GLN A O 1
ATOM 1536 N N . GLU A 1 196 ? -16.190 -28.674 14.468 1.00 85.81 196 GLU A N 1
ATOM 1537 C CA . GLU A 1 196 ? -17.241 -28.747 15.491 1.00 85.81 196 GLU A CA 1
ATOM 1538 C C . GLU A 1 196 ? -17.989 -27.415 15.694 1.00 85.81 196 GLU A C 1
ATOM 1540 O O . GLU A 1 196 ? -18.988 -27.373 16.419 1.00 85.81 196 GLU A O 1
ATOM 1545 N N . TYR A 1 197 ? -17.542 -26.314 15.073 1.00 82.56 197 TYR A N 1
ATOM 1546 C CA . TYR A 1 197 ? -18.213 -25.023 15.212 1.00 82.56 197 TYR A CA 1
ATOM 1547 C C . TYR A 1 197 ? -19.595 -25.072 14.567 1.00 82.56 197 TYR A C 1
ATOM 1549 O O . TYR A 1 197 ? -19.755 -25.167 13.352 1.00 82.56 197 TYR A O 1
ATOM 1557 N N . THR A 1 198 ? -20.611 -24.962 15.415 1.00 76.06 198 THR A N 1
ATOM 1558 C CA . THR A 1 198 ? -22.008 -24.877 15.008 1.00 76.06 198 THR A CA 1
ATOM 1559 C C . THR A 1 198 ? -22.504 -23.450 15.168 1.00 76.06 198 THR A C 1
ATOM 1561 O O . THR A 1 198 ? -22.101 -22.713 16.071 1.00 76.06 198 THR A O 1
ATOM 1564 N N . GLN A 1 199 ? -23.378 -23.037 14.256 1.00 75.06 199 GLN A N 1
ATOM 1565 C CA . GLN A 1 199 ? -24.021 -21.739 14.343 1.00 75.06 199 GLN A CA 1
ATOM 1566 C C . GLN A 1 199 ? -24.958 -21.719 15.556 1.00 75.06 199 GLN A C 1
ATOM 1568 O O . GLN A 1 199 ? -25.985 -22.393 15.563 1.00 75.06 199 GLN A O 1
ATOM 1573 N N . THR A 1 200 ? -24.608 -20.937 16.575 1.00 76.75 200 THR A N 1
ATOM 1574 C CA . THR A 1 200 ? -25.422 -20.783 17.789 1.00 76.75 200 THR A CA 1
ATOM 1575 C C . THR A 1 200 ? -26.583 -19.820 17.580 1.00 76.75 200 THR A C 1
ATOM 1577 O O . THR A 1 200 ? -27.686 -20.068 18.059 1.00 76.75 200 THR A O 1
ATOM 1580 N N . SER A 1 201 ? -26.357 -18.739 16.836 1.00 67.56 201 SER A N 1
ATOM 1581 C CA . SER A 1 201 ? -27.385 -17.765 16.488 1.00 67.56 201 SER A CA 1
ATOM 1582 C C . SER A 1 201 ? -27.224 -17.272 15.048 1.00 67.56 201 SER A C 1
ATOM 1584 O O . SER A 1 201 ? -26.123 -17.129 14.511 1.00 67.56 201 SER A O 1
ATOM 1586 N N . SER A 1 202 ? -28.361 -17.049 14.391 1.00 69.62 202 SER A N 1
ATOM 1587 C CA . SER A 1 202 ? -28.455 -16.385 13.092 1.00 69.62 202 SER A CA 1
ATOM 1588 C C . SER A 1 202 ? -29.320 -15.159 13.283 1.00 69.62 202 SER A C 1
ATOM 1590 O O . SER A 1 202 ? -30.458 -15.291 13.730 1.00 69.62 202 SER A O 1
ATOM 1592 N N . ILE A 1 203 ? -28.794 -13.979 12.970 1.00 69.06 203 ILE A N 1
ATOM 1593 C CA . ILE A 1 203 ? -29.554 -12.732 13.052 1.00 69.06 203 ILE A CA 1
ATOM 1594 C C . ILE A 1 203 ? -29.924 -12.352 11.613 1.00 69.06 203 ILE A C 1
ATOM 1596 O O . ILE A 1 203 ? -29.075 -11.841 10.882 1.00 69.06 203 ILE A O 1
ATOM 1600 N N . PRO A 1 204 ? -31.160 -12.640 11.161 1.00 58.19 204 PRO A N 1
ATOM 1601 C CA . PRO A 1 204 ? -31.503 -12.619 9.740 1.00 58.19 204 PRO A CA 1
ATOM 1602 C C . PRO A 1 204 ? -31.650 -11.216 9.135 1.00 58.19 204 PRO A C 1
ATOM 1604 O O . PRO A 1 204 ? -31.689 -11.094 7.914 1.00 58.19 204 PRO A O 1
ATOM 1607 N N . SER A 1 205 ? -31.738 -10.151 9.936 1.00 57.84 205 SER A N 1
ATOM 1608 C CA . SER A 1 205 ? -31.973 -8.806 9.396 1.00 57.84 205 SER A CA 1
ATOM 1609 C C . SER A 1 205 ? -31.424 -7.698 10.292 1.00 57.84 205 SER A C 1
ATOM 1611 O O . SER A 1 205 ? -32.182 -6.957 10.916 1.00 57.84 205 SER A O 1
ATOM 1613 N N . LEU A 1 206 ? -30.098 -7.576 10.352 1.00 64.94 206 LEU A N 1
ATOM 1614 C CA . LEU A 1 206 ? -29.477 -6.326 10.798 1.00 64.94 206 LEU A CA 1
ATOM 1615 C C . LEU A 1 206 ? -29.809 -5.232 9.767 1.00 64.94 206 LEU A C 1
ATOM 1617 O O . LEU A 1 206 ? -30.559 -4.304 10.045 1.00 64.94 206 LEU A O 1
ATOM 1621 N N . HIS A 1 207 ? -29.410 -5.421 8.512 1.00 68.94 207 HIS A N 1
ATOM 1622 C CA . HIS A 1 207 ? -29.609 -4.428 7.452 1.00 68.94 207 HIS A CA 1
ATOM 1623 C C . HIS A 1 207 ? -30.864 -4.663 6.598 1.00 68.94 207 HIS A C 1
ATOM 1625 O O . HIS A 1 207 ? -31.450 -5.748 6.586 1.00 68.94 207 HIS A O 1
ATOM 1631 N N . SER A 1 208 ? -31.285 -3.625 5.870 1.00 65.44 208 SER A N 1
ATOM 1632 C CA . SER A 1 208 ? -32.486 -3.653 5.028 1.00 65.44 208 SER A CA 1
ATOM 1633 C C . SER A 1 208 ? -32.443 -4.765 3.973 1.00 65.44 208 SER A C 1
ATOM 1635 O O . SER A 1 208 ? -31.490 -4.881 3.201 1.00 65.44 208 SER A O 1
ATOM 1637 N N . ALA A 1 209 ? -33.536 -5.525 3.862 1.00 59.84 209 ALA A N 1
ATOM 1638 C CA . ALA A 1 209 ? -33.674 -6.622 2.901 1.00 59.84 209 ALA A CA 1
ATOM 1639 C C . ALA A 1 209 ? -33.621 -6.171 1.426 1.00 59.84 209 ALA A C 1
ATOM 1641 O O . ALA A 1 209 ? -33.334 -6.975 0.543 1.00 59.84 209 ALA A O 1
ATOM 1642 N N . ARG A 1 210 ? -33.888 -4.886 1.137 1.00 63.09 210 ARG A N 1
ATOM 1643 C CA . ARG A 1 210 ? -33.961 -4.352 -0.237 1.00 63.09 210 ARG A CA 1
ATOM 1644 C C . ARG A 1 210 ? -32.589 -4.114 -0.878 1.00 63.09 210 ARG A C 1
ATOM 1646 O O . ARG A 1 210 ? -32.471 -4.171 -2.097 1.00 63.09 210 ARG A O 1
ATOM 1653 N N . SER A 1 211 ? -31.567 -3.838 -0.073 1.00 62.97 211 SER A N 1
ATOM 1654 C CA . SER A 1 211 ? -30.179 -3.634 -0.507 1.00 62.97 211 SER A CA 1
ATOM 1655 C C . SER A 1 211 ? -29.253 -4.412 0.422 1.00 62.97 211 SER A C 1
ATOM 1657 O O . SER A 1 211 ? -28.420 -3.833 1.120 1.00 62.97 211 SER A O 1
ATOM 1659 N N . ALA A 1 212 ? -29.477 -5.725 0.470 1.00 61.06 212 ALA A N 1
ATOM 1660 C CA . ALA A 1 212 ? -28.769 -6.632 1.355 1.00 61.06 212 ALA A CA 1
ATOM 1661 C C . ALA A 1 212 ? -27.254 -6.587 1.098 1.00 61.06 212 ALA A C 1
ATOM 1663 O O . ALA A 1 212 ? -26.799 -6.618 -0.046 1.00 61.06 212 ALA A O 1
ATOM 1664 N N . GLY A 1 213 ? -26.480 -6.508 2.178 1.00 73.31 213 GLY A N 1
ATOM 1665 C CA . GLY A 1 213 ? -25.024 -6.558 2.134 1.00 73.31 213 GLY A CA 1
ATOM 1666 C C . GLY A 1 213 ? -24.404 -5.810 3.305 1.00 73.31 213 GLY A C 1
ATOM 1667 O O . GLY A 1 213 ? -24.482 -4.582 3.366 1.00 73.31 213 GLY A O 1
ATOM 1668 N N . ILE A 1 214 ? -23.776 -6.557 4.213 1.00 82.88 214 ILE A N 1
ATOM 1669 C CA . ILE A 1 214 ? -22.860 -6.002 5.213 1.00 82.88 214 ILE A CA 1
ATOM 1670 C C . ILE A 1 214 ? -21.530 -5.789 4.498 1.00 82.88 214 ILE A C 1
ATOM 1672 O O . ILE A 1 214 ? -20.960 -6.735 3.957 1.00 82.88 214 ILE A O 1
ATOM 1676 N N . THR A 1 215 ? -21.064 -4.548 4.445 1.00 83.00 215 THR A N 1
ATOM 1677 C CA . THR A 1 215 ? -19.800 -4.197 3.785 1.00 83.00 215 THR A CA 1
ATOM 1678 C C . THR A 1 215 ? -18.621 -4.299 4.740 1.00 83.00 215 THR A C 1
ATOM 1680 O O . THR A 1 215 ? -17.515 -4.620 4.319 1.00 83.00 215 THR A O 1
ATOM 1683 N N . THR A 1 216 ? -18.852 -4.035 6.025 1.00 85.88 216 THR A N 1
ATOM 1684 C CA . THR A 1 216 ? -17.812 -3.978 7.050 1.00 85.88 216 THR A CA 1
ATOM 1685 C C . THR A 1 216 ? -18.387 -4.349 8.408 1.00 85.88 216 THR A C 1
ATOM 1687 O O . THR A 1 216 ? -19.552 -4.072 8.706 1.00 85.88 216 THR A O 1
ATOM 1690 N N . LEU A 1 217 ? -17.547 -4.946 9.246 1.00 89.12 217 LEU A N 1
ATOM 1691 C CA . LEU A 1 217 ? -17.882 -5.324 10.610 1.00 89.12 217 LEU A CA 1
ATOM 1692 C C . LEU A 1 217 ? -16.679 -5.061 11.514 1.00 89.12 217 LEU A C 1
ATOM 1694 O O . LEU A 1 217 ? -15.539 -5.279 11.103 1.00 89.12 217 LEU A O 1
ATOM 1698 N N . ASP A 1 218 ? -16.939 -4.589 12.727 1.00 88.06 218 ASP A N 1
ATOM 1699 C CA . ASP A 1 218 ? -15.921 -4.402 13.759 1.00 88.06 218 ASP A CA 1
ATOM 1700 C C . ASP A 1 218 ? -16.480 -4.802 15.124 1.00 88.06 218 ASP A C 1
ATOM 1702 O O . ASP A 1 218 ? -17.688 -4.737 15.356 1.00 88.06 218 ASP A O 1
ATOM 1706 N N . VAL A 1 219 ? -15.617 -5.249 16.029 1.00 86.69 219 VAL A N 1
ATOM 1707 C CA . VAL A 1 219 ? -16.026 -5.751 17.346 1.00 86.69 219 VAL A CA 1
ATOM 1708 C C . VAL A 1 219 ? -15.284 -4.972 18.420 1.00 86.69 219 VAL A C 1
ATOM 1710 O O . VAL A 1 219 ? -14.085 -4.731 18.297 1.00 86.69 219 VAL A O 1
ATOM 1713 N N . ASN A 1 220 ? -15.992 -4.578 19.477 1.00 83.75 220 ASN A N 1
ATOM 1714 C CA . ASN A 1 220 ? -15.381 -3.899 20.615 1.00 83.75 220 ASN A CA 1
ATOM 1715 C C . ASN A 1 220 ? -14.411 -4.848 21.354 1.00 83.75 220 ASN A C 1
ATOM 1717 O O . ASN A 1 220 ? -14.578 -6.067 21.352 1.00 83.75 220 ASN A O 1
ATOM 1721 N N . SER A 1 221 ? -13.434 -4.279 22.055 1.00 75.25 221 SER A N 1
ATOM 1722 C CA . SER A 1 221 ? -12.474 -4.948 22.939 1.00 75.25 221 SER A CA 1
ATOM 1723 C C . SER A 1 221 ? -13.094 -5.933 23.942 1.00 75.25 221 SER A C 1
ATOM 1725 O O . SER A 1 221 ? -12.467 -6.933 24.283 1.00 75.25 221 SER A O 1
ATOM 1727 N N . THR A 1 222 ? -14.330 -5.689 24.388 1.00 78.12 222 THR A N 1
ATOM 1728 C CA . THR A 1 222 ? -15.076 -6.567 25.306 1.00 78.12 222 THR A CA 1
ATOM 1729 C C . THR A 1 222 ? -15.812 -7.713 24.605 1.00 78.12 222 THR A C 1
ATOM 1731 O O . THR A 1 222 ? -16.329 -8.603 25.272 1.00 78.12 222 THR A O 1
ATOM 1734 N N . GLY A 1 223 ? -15.899 -7.704 23.271 1.00 74.50 223 GLY A N 1
ATOM 1735 C CA . GLY A 1 223 ? -16.578 -8.734 22.475 1.00 74.50 223 GLY A CA 1
ATOM 1736 C C . GLY A 1 223 ? -18.111 -8.695 22.512 1.00 74.50 223 GLY A C 1
ATOM 1737 O O . GLY A 1 223 ? -18.753 -9.467 21.800 1.00 74.50 223 GLY A O 1
ATOM 1738 N N . ASN A 1 224 ? -18.704 -7.806 23.315 1.00 82.75 224 ASN A N 1
ATOM 1739 C CA . ASN A 1 224 ? -20.157 -7.729 23.494 1.00 82.75 224 ASN A CA 1
ATOM 1740 C C . ASN A 1 224 ? -20.840 -6.818 22.470 1.00 82.75 224 ASN A C 1
ATOM 1742 O O . ASN A 1 224 ? -21.985 -7.062 22.103 1.00 82.75 224 ASN A O 1
ATOM 1746 N N . LEU A 1 225 ? -20.147 -5.780 22.000 1.00 84.31 225 LEU A N 1
ATOM 1747 C CA . LEU A 1 225 ? -20.675 -4.822 21.031 1.00 84.31 225 LEU A CA 1
ATOM 1748 C C . LEU A 1 225 ? -20.090 -5.098 19.647 1.00 84.31 225 LEU A C 1
ATOM 1750 O O . LEU A 1 225 ? -18.870 -5.154 19.482 1.00 84.31 225 LEU A O 1
ATOM 1754 N N . ILE A 1 226 ? -20.970 -5.248 18.660 1.00 87.00 226 ILE A N 1
ATOM 1755 C CA . ILE A 1 226 ? -20.631 -5.470 17.256 1.00 87.00 226 ILE A CA 1
ATOM 1756 C C . ILE A 1 226 ? -21.138 -4.279 16.450 1.00 87.00 226 ILE A C 1
ATOM 1758 O O . ILE A 1 226 ? -22.310 -3.914 16.519 1.00 87.00 226 ILE A O 1
ATOM 1762 N N . LEU A 1 227 ? -20.250 -3.686 15.669 1.00 88.06 227 LEU A N 1
ATOM 1763 C CA . LEU A 1 227 ? -20.556 -2.641 14.711 1.00 88.06 227 LEU A CA 1
ATOM 1764 C C . LEU A 1 227 ? -20.690 -3.236 13.324 1.00 88.06 227 LEU A C 1
ATOM 1766 O O . LEU A 1 227 ? -19.833 -3.992 12.876 1.00 88.06 227 LEU A O 1
ATOM 1770 N N . THR A 1 228 ? -21.741 -2.840 12.621 1.00 87.94 228 THR A N 1
ATOM 1771 C CA . THR A 1 228 ? -22.008 -3.289 11.256 1.00 87.94 228 THR A CA 1
ATOM 1772 C C . THR A 1 228 ? -22.289 -2.093 10.362 1.00 87.94 228 THR A C 1
ATOM 1774 O O . THR A 1 228 ? -23.049 -1.191 10.718 1.00 87.94 228 THR A O 1
ATOM 1777 N N . GLY A 1 229 ? -21.615 -2.053 9.215 1.00 88.25 229 GLY A N 1
ATOM 1778 C CA . GLY A 1 229 ? -21.856 -1.081 8.158 1.00 88.25 229 GLY A CA 1
ATOM 1779 C C . GLY A 1 229 ? -22.536 -1.763 6.981 1.00 88.25 229 GLY A C 1
ATOM 1780 O O . GLY A 1 229 ? -22.078 -2.809 6.515 1.00 88.25 229 GLY A O 1
ATOM 1781 N N . GLY A 1 230 ? -23.630 -1.172 6.508 1.00 86.81 230 GLY A N 1
ATOM 1782 C CA . GLY A 1 230 ? -24.425 -1.731 5.426 1.00 86.81 230 GLY A CA 1
ATOM 1783 C C . GLY A 1 230 ? -24.304 -0.970 4.111 1.00 86.81 230 GLY A C 1
ATOM 1784 O O . GLY A 1 230 ? -24.045 0.239 4.048 1.00 86.81 230 GLY A O 1
ATOM 1785 N N . ASN A 1 231 ? -24.596 -1.682 3.023 1.00 84.69 231 ASN A N 1
ATOM 1786 C CA . ASN A 1 231 ? -24.865 -1.071 1.721 1.00 84.69 231 ASN A CA 1
ATOM 1787 C C . ASN A 1 231 ? -26.176 -0.254 1.723 1.00 84.69 231 ASN A C 1
ATOM 1789 O O . ASN A 1 231 ? -26.387 0.600 0.862 1.00 84.69 231 ASN A O 1
ATOM 1793 N N . ASP A 1 232 ? -27.028 -0.472 2.729 1.00 84.25 232 ASP A N 1
ATOM 1794 C CA . ASP A 1 232 ? -28.245 0.290 3.019 1.00 84.25 232 ASP A CA 1
ATOM 1795 C C . ASP A 1 232 ? -27.984 1.668 3.655 1.00 84.25 232 ASP A C 1
ATOM 1797 O O . ASP A 1 232 ? -28.937 2.372 3.982 1.00 84.25 232 ASP A O 1
ATOM 1801 N N . LYS A 1 233 ? -26.707 2.081 3.751 1.00 86.81 233 LYS A N 1
ATOM 1802 C CA . LYS A 1 233 ? -26.240 3.384 4.268 1.00 86.81 233 LYS A CA 1
ATOM 1803 C C . LYS A 1 233 ? -26.384 3.543 5.781 1.00 86.81 233 LYS A C 1
ATOM 1805 O O . LYS A 1 233 ? -26.096 4.616 6.316 1.00 86.81 233 LYS A O 1
ATOM 1810 N N . HIS A 1 234 ? -26.821 2.496 6.467 1.00 86.62 234 HIS A N 1
ATOM 1811 C CA . HIS A 1 234 ? -26.969 2.503 7.907 1.00 86.62 234 HIS A CA 1
ATOM 1812 C C . HIS A 1 234 ? -25.736 1.909 8.576 1.00 86.62 234 HIS A C 1
ATOM 1814 O O . HIS A 1 234 ? -25.108 0.972 8.073 1.00 86.62 234 HIS A O 1
ATOM 1820 N N . VAL A 1 235 ? -25.406 2.470 9.736 1.00 88.25 235 VAL A N 1
ATOM 1821 C CA . VAL A 1 235 ? -24.467 1.869 10.681 1.00 88.25 235 VAL A CA 1
ATOM 1822 C C . VAL A 1 235 ? -25.284 1.371 11.859 1.00 88.25 235 VAL A C 1
ATOM 1824 O O . VAL A 1 235 ? -26.084 2.122 12.420 1.00 88.25 235 VAL A O 1
ATOM 1827 N N . GLN A 1 236 ? -25.113 0.108 12.221 1.00 87.62 236 GLN A N 1
ATOM 1828 C CA . GLN A 1 236 ? -25.850 -0.498 13.319 1.00 87.62 236 GLN A CA 1
ATOM 1829 C C . GLN A 1 236 ? -24.911 -1.000 14.399 1.00 87.62 236 GLN A C 1
ATOM 1831 O O . GLN A 1 236 ? -23.896 -1.641 14.116 1.00 87.62 236 GLN A O 1
ATOM 1836 N N . VAL A 1 237 ? -25.292 -0.715 15.642 1.00 87.44 237 VAL A N 1
ATOM 1837 C CA . VAL A 1 237 ? -24.625 -1.214 16.843 1.00 87.44 237 VAL A CA 1
ATOM 1838 C C . VAL A 1 237 ? -25.478 -2.330 17.422 1.00 87.44 237 VAL A C 1
ATOM 1840 O O . VAL A 1 237 ? -26.622 -2.109 17.830 1.00 87.44 237 VAL A O 1
ATOM 1843 N N . TYR A 1 238 ? -24.913 -3.526 17.467 1.00 85.75 238 TYR A N 1
ATOM 1844 C CA . TYR A 1 238 ? -25.542 -4.725 17.989 1.00 85.75 238 TYR A CA 1
ATOM 1845 C C . TYR A 1 238 ? -24.912 -5.130 19.320 1.00 85.75 238 TYR A C 1
ATOM 1847 O O . TYR A 1 238 ? -23.689 -5.185 19.440 1.00 85.75 238 TYR A O 1
ATOM 1855 N N . ASN A 1 239 ? -25.745 -5.443 20.312 1.00 85.19 239 ASN A N 1
ATOM 1856 C CA . ASN A 1 239 ? -25.304 -6.030 21.571 1.00 85.19 239 ASN A CA 1
ATOM 1857 C C . ASN A 1 239 ? -25.542 -7.535 21.555 1.00 85.19 239 ASN A C 1
ATOM 1859 O O . ASN A 1 239 ? -26.688 -7.981 21.506 1.00 85.19 239 ASN A O 1
ATOM 1863 N N . LYS A 1 240 ? -24.462 -8.305 21.659 1.00 80.19 240 LYS A N 1
ATOM 1864 C CA . LYS A 1 240 ? -24.490 -9.765 21.722 1.00 80.19 240 LYS A CA 1
ATOM 1865 C C . LYS A 1 240 ? -25.108 -10.290 23.017 1.00 80.19 240 LYS A C 1
ATOM 1867 O O . LYS A 1 240 ? -25.750 -11.327 22.994 1.00 80.19 240 LYS A O 1
ATOM 1872 N N . SER A 1 241 ? -24.935 -9.600 24.144 1.00 80.81 241 SER A N 1
ATOM 1873 C CA . SER A 1 241 ? -25.442 -10.095 25.433 1.00 80.81 241 SER A CA 1
ATOM 1874 C C . SER A 1 241 ? -26.959 -9.954 25.564 1.00 80.81 241 SER A C 1
ATOM 1876 O O . SER A 1 241 ? -27.597 -10.733 26.263 1.00 80.81 241 SER A O 1
ATOM 1878 N N . GLU A 1 242 ? -27.534 -8.947 24.905 1.00 79.00 242 GLU A N 1
ATOM 1879 C CA . GLU A 1 242 ? -28.972 -8.653 24.946 1.00 79.00 242 GLU A CA 1
ATOM 1880 C C . GLU A 1 242 ? -29.710 -9.113 23.677 1.00 79.00 242 GLU A C 1
ATOM 1882 O O . GLU A 1 242 ? -30.931 -8.971 23.608 1.00 79.00 242 GLU A O 1
ATOM 1887 N N . ASP A 1 243 ? -28.972 -9.619 22.681 1.00 76.81 243 ASP A N 1
ATOM 1888 C CA . ASP A 1 243 ? -29.417 -9.947 21.321 1.00 76.81 243 ASP A CA 1
ATOM 1889 C C . ASP A 1 243 ? -30.309 -8.869 20.674 1.00 76.81 243 ASP A C 1
ATOM 1891 O O . ASP A 1 243 ? -31.335 -9.134 20.041 1.00 76.81 243 ASP A O 1
ATOM 1895 N N . LYS A 1 244 ? -29.924 -7.601 20.857 1.00 82.00 244 LYS A N 1
ATOM 1896 C CA . LYS A 1 244 ? -30.687 -6.435 20.396 1.00 82.00 244 LYS A CA 1
ATOM 1897 C C . LYS A 1 244 ? -29.806 -5.437 19.662 1.00 82.00 244 LYS A C 1
ATOM 1899 O O . LYS A 1 244 ? -28.656 -5.191 20.025 1.00 82.00 244 LYS A O 1
ATOM 1904 N N . VAL A 1 245 ? -30.397 -4.804 18.651 1.00 81.62 245 VAL A N 1
ATOM 1905 C CA . VAL A 1 245 ? -29.830 -3.617 18.006 1.00 81.62 245 VAL A CA 1
ATOM 1906 C C . VAL A 1 245 ? -30.043 -2.434 18.946 1.00 81.62 245 VAL A C 1
ATOM 1908 O O . VAL A 1 245 ? -31.180 -2.035 19.191 1.00 81.62 245 VAL A O 1
ATOM 1911 N N . ILE A 1 246 ? -28.952 -1.896 19.489 1.00 81.69 246 ILE A N 1
ATOM 1912 C CA . ILE A 1 246 ? -28.986 -0.739 20.392 1.00 81.69 246 ILE A CA 1
ATOM 1913 C C . ILE A 1 246 ? -29.284 0.532 19.599 1.00 81.69 246 ILE A C 1
ATOM 1915 O O . ILE A 1 246 ? -30.084 1.366 20.020 1.00 81.69 246 ILE A O 1
ATOM 1919 N N . ALA A 1 247 ? -28.627 0.690 18.449 1.00 78.81 247 ALA A N 1
ATOM 1920 C CA . ALA A 1 247 ? -28.724 1.898 17.648 1.00 78.81 247 ALA A CA 1
ATOM 1921 C C . ALA A 1 247 ? -28.730 1.575 16.156 1.00 78.81 247 ALA A C 1
ATOM 1923 O O . ALA A 1 247 ? -27.919 0.783 15.675 1.00 78.81 247 ALA A O 1
ATOM 1924 N N . ASN A 1 248 ? -29.626 2.246 15.434 1.00 84.12 248 ASN A N 1
ATOM 1925 C CA . ASN A 1 248 ? -29.627 2.312 13.980 1.00 84.12 248 ASN A CA 1
ATOM 1926 C C . ASN A 1 248 ? -29.332 3.755 13.564 1.00 84.12 248 ASN A C 1
ATOM 1928 O O . ASN A 1 248 ? -30.154 4.652 13.763 1.00 84.12 248 ASN A O 1
ATOM 1932 N N . LEU A 1 249 ? -28.142 3.980 13.024 1.00 83.19 249 LEU A N 1
ATOM 1933 C CA . LEU A 1 249 ? -27.629 5.307 12.730 1.00 83.19 249 LEU A CA 1
ATOM 1934 C C . LEU A 1 249 ? -27.821 5.604 11.251 1.00 83.19 249 LEU A C 1
ATOM 1936 O O . LEU A 1 249 ? -27.123 5.089 10.375 1.00 83.19 249 LEU A O 1
ATOM 1940 N N . ALA A 1 250 ? -28.825 6.433 10.983 1.00 76.19 250 ALA A N 1
ATOM 1941 C CA . ALA A 1 250 ? -29.108 6.989 9.673 1.00 76.19 250 ALA A CA 1
ATOM 1942 C C . ALA A 1 250 ? -28.341 8.305 9.494 1.00 76.19 250 ALA A C 1
ATOM 1944 O O . ALA A 1 250 ? -28.392 9.181 10.356 1.00 76.19 250 ALA A O 1
ATOM 1945 N N . GLY A 1 251 ? -27.642 8.461 8.371 1.00 73.06 251 GLY A N 1
ATOM 1946 C CA . GLY A 1 251 ? -26.935 9.711 8.081 1.00 73.06 251 GLY A CA 1
ATOM 1947 C C . GLY A 1 251 ? -26.075 9.677 6.825 1.00 73.06 251 GLY A C 1
ATOM 1948 O O . GLY A 1 251 ? -25.938 10.703 6.161 1.00 73.06 251 GLY A O 1
ATOM 1949 N N . HIS A 1 252 ? -25.532 8.514 6.455 1.00 83.31 252 HIS A N 1
ATOM 1950 C CA . HIS A 1 252 ? -24.778 8.395 5.211 1.00 83.31 252 HIS A CA 1
ATOM 1951 C C . HIS A 1 252 ? -25.697 8.433 3.989 1.00 83.31 252 HIS A C 1
ATOM 1953 O O . HIS A 1 252 ? -26.805 7.896 3.986 1.00 83.31 252 HIS A O 1
ATOM 1959 N N . THR A 1 253 ? -25.231 9.081 2.921 1.00 84.88 253 THR A N 1
ATOM 1960 C CA . THR A 1 253 ? -26.010 9.193 1.672 1.00 84.88 253 THR A CA 1
ATOM 1961 C C . THR A 1 253 ? -25.692 8.079 0.674 1.00 84.88 253 THR A C 1
ATOM 1963 O O . THR A 1 253 ? -26.498 7.803 -0.224 1.00 84.88 253 THR A O 1
ATOM 1966 N N . LYS A 1 254 ? -24.564 7.386 0.865 1.00 87.88 254 LYS A N 1
ATOM 1967 C CA . LYS A 1 254 ? -24.089 6.239 0.080 1.00 87.88 254 LYS A CA 1
ATOM 1968 C C . LYS A 1 254 ? -23.670 5.088 1.003 1.00 87.88 254 LYS A C 1
ATOM 1970 O O . LYS A 1 254 ? -23.749 5.205 2.222 1.00 87.88 254 LYS A O 1
ATOM 1975 N N . LYS A 1 255 ? -23.245 3.966 0.414 1.00 88.69 255 LYS A N 1
ATOM 1976 C CA . LYS A 1 255 ? -22.796 2.773 1.145 1.00 88.69 255 LYS A CA 1
ATOM 1977 C C . LYS A 1 255 ? -21.686 3.099 2.146 1.00 88.69 255 LYS A C 1
ATOM 1979 O O . LYS A 1 255 ? -20.826 3.939 1.863 1.00 88.69 255 LYS A O 1
ATOM 1984 N N . VAL A 1 256 ? -21.710 2.434 3.293 1.00 90.31 256 VAL A N 1
ATOM 1985 C CA . VAL A 1 256 ? -20.650 2.523 4.304 1.00 90.31 256 VAL A CA 1
ATOM 1986 C C . VAL A 1 256 ? -19.480 1.655 3.839 1.00 90.31 256 VAL A C 1
ATOM 1988 O O . VAL A 1 256 ? -19.694 0.535 3.380 1.00 90.31 256 VAL A O 1
ATOM 1991 N N . THR A 1 257 ? -18.258 2.173 3.885 1.00 88.25 257 THR A N 1
ATOM 1992 C CA . THR A 1 257 ? -17.054 1.498 3.368 1.00 88.25 257 THR A CA 1
ATOM 1993 C C . THR A 1 257 ? -16.202 0.909 4.484 1.00 88.25 257 THR A C 1
ATOM 1995 O O . THR A 1 257 ? -15.708 -0.202 4.333 1.00 88.25 257 THR A O 1
ATOM 1998 N N . ALA A 1 258 ? -16.084 1.601 5.618 1.00 88.25 258 ALA A N 1
ATOM 1999 C CA . ALA A 1 258 ? -15.350 1.118 6.783 1.00 88.25 258 ALA A CA 1
ATOM 2000 C C . ALA A 1 258 ? -15.997 1.604 8.084 1.00 88.25 258 ALA A C 1
ATOM 2002 O O . ALA A 1 258 ? -16.527 2.714 8.150 1.00 88.25 258 ALA A O 1
ATOM 2003 N N . VAL A 1 259 ? -15.938 0.773 9.123 1.00 90.69 259 VAL A N 1
ATOM 2004 C CA . VAL A 1 259 ? -16.378 1.110 10.483 1.00 90.69 259 VAL A CA 1
ATOM 2005 C C . VAL A 1 259 ? -15.317 0.628 11.463 1.00 90.69 259 VAL A C 1
ATOM 2007 O O . VAL A 1 259 ? -14.812 -0.486 11.304 1.00 90.69 259 VAL A O 1
ATOM 2010 N N . LYS A 1 260 ? -14.956 1.467 12.441 1.00 90.19 260 LYS A N 1
ATOM 2011 C CA . LYS A 1 260 ? -13.939 1.147 13.452 1.00 90.19 260 LYS A CA 1
ATOM 2012 C C . LYS A 1 260 ? -14.267 1.727 14.823 1.00 90.19 260 LYS A C 1
ATOM 2014 O O . LYS A 1 260 ? -14.591 2.908 14.925 1.00 90.19 260 LYS A O 1
ATOM 2019 N N . PHE A 1 261 ? -14.121 0.918 15.867 1.00 89.06 261 PHE A N 1
ATOM 2020 C CA . PHE A 1 261 ? -14.094 1.378 17.256 1.00 89.06 261 PHE A CA 1
ATOM 2021 C C . PHE A 1 261 ? -12.761 2.070 17.589 1.00 89.06 261 PHE A C 1
ATOM 2023 O O . PHE A 1 261 ? -11.709 1.666 17.089 1.00 89.06 261 PHE A O 1
ATOM 2030 N N . ARG A 1 262 ? -12.789 3.091 18.461 1.00 84.44 262 ARG A N 1
ATOM 2031 C CA . ARG A 1 262 ? -11.579 3.709 19.041 1.00 84.44 262 ARG A CA 1
ATOM 2032 C C . ARG A 1 262 ? -10.827 2.701 19.923 1.00 84.44 262 ARG A C 1
ATOM 2034 O O . ARG A 1 262 ? -9.596 2.713 19.982 1.00 84.44 262 ARG A O 1
ATOM 2041 N N . GLY A 1 263 ? -11.555 1.787 20.561 1.00 73.50 263 GLY A N 1
ATOM 2042 C CA . GLY A 1 263 ? -11.033 0.658 21.315 1.00 73.50 263 GLY A CA 1
ATOM 2043 C C . GLY A 1 263 ? -10.548 1.029 22.711 1.00 73.50 263 GLY A C 1
ATOM 2044 O O . GLY A 1 263 ? -9.691 0.318 23.245 1.00 73.50 263 GLY A O 1
ATOM 2045 N N . GLN A 1 264 ? -10.998 2.138 23.306 1.00 70.06 264 GLN A N 1
ATOM 2046 C CA . GLN A 1 264 ? -10.678 2.428 24.709 1.00 70.06 264 GLN A CA 1
ATOM 2047 C C . GLN A 1 264 ? -11.417 1.436 25.620 1.00 70.06 264 GLN A C 1
ATOM 2049 O O . GLN A 1 264 ? -12.525 1.010 25.322 1.00 70.06 264 GLN A O 1
ATOM 2054 N N . GLN A 1 265 ? -10.781 1.020 26.722 1.00 60.69 265 GLN A N 1
ATOM 2055 C CA . GLN A 1 265 ? -11.356 0.072 27.696 1.00 60.69 265 GLN A CA 1
ATOM 2056 C C . GLN A 1 265 ? -12.445 0.726 28.569 1.00 60.69 265 GLN A C 1
ATOM 2058 O O . GLN A 1 265 ? -12.622 0.359 29.726 1.00 60.69 265 GLN A O 1
ATOM 2063 N N . GLU A 1 266 ? -13.140 1.723 28.034 1.00 58.75 266 GLU A N 1
ATOM 2064 C CA . GLU A 1 266 ? -14.236 2.401 28.708 1.00 58.75 266 GLU A CA 1
ATOM 2065 C C . GLU A 1 266 ? -15.565 1.856 28.185 1.00 58.75 266 GLU A C 1
ATOM 2067 O O . GLU A 1 266 ? -15.687 1.467 27.022 1.00 58.75 266 GLU A O 1
ATOM 2072 N N . GLU A 1 267 ? -16.576 1.807 29.055 1.00 55.09 267 GLU A N 1
ATOM 2073 C CA . GLU A 1 267 ? -17.885 1.214 28.738 1.00 55.09 267 GLU A CA 1
ATOM 2074 C C . GLU A 1 267 ? -18.617 1.924 27.585 1.00 55.09 267 GLU A C 1
ATOM 2076 O O . GLU A 1 267 ? -19.506 1.343 26.965 1.00 55.09 267 GLU A O 1
ATOM 2081 N N . ASN A 1 268 ? -18.202 3.149 27.259 1.00 62.53 268 ASN A N 1
ATOM 2082 C CA . ASN A 1 268 ? -18.799 4.016 26.253 1.00 62.53 268 ASN A CA 1
ATOM 2083 C C . ASN A 1 268 ? -17.778 4.365 25.163 1.00 62.53 268 ASN A C 1
ATOM 2085 O O . ASN A 1 268 ? -17.358 5.511 25.013 1.00 62.53 268 ASN A O 1
ATOM 2089 N N . ASP A 1 269 ? -17.372 3.354 24.399 1.00 76.19 269 ASP A N 1
ATOM 2090 C CA . ASP A 1 269 ? -16.398 3.537 23.327 1.00 76.19 269 ASP A CA 1
ATOM 2091 C C . ASP A 1 269 ? -16.998 4.314 22.141 1.00 76.19 269 ASP A C 1
ATOM 2093 O O . ASP A 1 269 ? -18.131 4.075 21.700 1.00 76.19 269 ASP A O 1
ATOM 2097 N N . VAL A 1 270 ? -16.213 5.258 21.629 1.00 86.38 270 VAL A N 1
ATOM 2098 C CA . VAL A 1 270 ? -16.535 6.078 20.456 1.00 86.38 270 VAL A CA 1
ATOM 2099 C C . VAL A 1 270 ? -16.192 5.280 19.200 1.00 86.38 270 VAL A C 1
ATOM 2101 O O . VAL A 1 270 ? -15.237 4.498 19.187 1.00 86.38 270 VAL A O 1
ATOM 2104 N N . PHE A 1 271 ? -16.937 5.478 18.115 1.00 88.06 271 PHE A N 1
ATOM 2105 C CA . PHE A 1 271 ? -16.611 4.828 16.848 1.00 88.06 271 PHE A CA 1
ATOM 2106 C C . PHE A 1 271 ? -16.727 5.740 15.637 1.00 88.06 271 PHE A C 1
ATOM 2108 O O . PHE A 1 271 ? -17.376 6.787 15.643 1.00 88.06 271 PHE A O 1
ATOM 2115 N N . LEU A 1 272 ? -16.070 5.289 14.577 1.00 89.94 272 LEU A N 1
ATOM 2116 C CA . LEU A 1 272 ? -15.956 5.952 13.296 1.00 89.94 272 LEU A CA 1
ATOM 2117 C C . LEU A 1 272 ? -16.699 5.170 12.225 1.00 89.94 272 LEU A C 1
ATOM 2119 O O . LEU A 1 272 ? -16.656 3.940 12.183 1.00 89.94 272 LEU A O 1
ATOM 2123 N N . SER A 1 273 ? -17.299 5.903 11.298 1.00 89.81 273 SER A N 1
ATOM 2124 C CA . SER A 1 273 ? -17.857 5.351 10.069 1.00 89.81 273 SER A CA 1
ATOM 2125 C C . SER A 1 273 ? -17.420 6.177 8.865 1.00 89.81 273 SER A C 1
ATOM 2127 O O . SER A 1 273 ? -17.625 7.392 8.840 1.00 89.81 273 SER A O 1
ATOM 2129 N N . ALA A 1 274 ? -16.869 5.507 7.858 1.00 90.75 274 ALA A N 1
ATOM 2130 C CA . ALA A 1 274 ? -16.568 6.056 6.542 1.00 90.75 274 ALA A CA 1
ATOM 2131 C C . ALA A 1 274 ? -17.595 5.586 5.526 1.00 90.75 274 ALA A C 1
ATOM 2133 O O . ALA A 1 274 ? -18.097 4.461 5.582 1.00 90.75 274 ALA A O 1
ATOM 2134 N N . SER A 1 275 ? -17.853 6.431 4.539 1.00 90.81 275 SER A N 1
ATOM 2135 C CA . SER A 1 275 ? -18.716 6.083 3.424 1.00 90.81 275 SER A CA 1
ATOM 2136 C C . SER A 1 275 ? -18.191 6.644 2.113 1.00 90.81 275 SER A C 1
ATOM 2138 O O . SER A 1 275 ? -17.434 7.615 2.050 1.00 90.81 275 SER A O 1
ATOM 2140 N N . ALA A 1 276 ? -18.688 6.057 1.027 1.00 88.06 276 ALA A N 1
ATOM 2141 C CA . ALA A 1 276 ? -18.503 6.580 -0.317 1.00 88.06 276 ALA A CA 1
ATOM 2142 C C . ALA A 1 276 ? -19.138 7.973 -0.526 1.00 88.06 276 ALA A C 1
ATOM 2144 O O . ALA A 1 276 ? -18.965 8.584 -1.586 1.00 88.06 276 ALA A O 1
ATOM 2145 N N . ASP A 1 277 ? -19.894 8.485 0.457 1.00 87.00 277 ASP A N 1
ATOM 2146 C CA . ASP A 1 277 ? -20.411 9.856 0.483 1.00 87.00 277 ASP A CA 1
ATOM 2147 C C . ASP A 1 277 ? -19.364 10.920 0.833 1.00 87.00 277 ASP A C 1
ATOM 2149 O O . ASP A 1 277 ? -19.730 12.088 0.928 1.00 87.00 277 ASP A O 1
ATOM 2153 N N . LYS A 1 278 ? -18.084 10.525 0.923 1.00 89.00 278 LYS A N 1
ATOM 2154 C CA . LYS A 1 278 ? -16.910 11.378 1.187 1.00 89.00 278 LYS A CA 1
ATOM 2155 C C . LYS A 1 278 ? -16.765 11.822 2.643 1.00 89.00 278 LYS A C 1
ATOM 2157 O O . LYS A 1 278 ? -15.774 12.459 3.002 1.00 89.00 278 LYS A O 1
ATOM 2162 N N . HIS A 1 279 ? -17.730 11.460 3.483 1.00 89.38 279 HIS A N 1
ATOM 2163 C CA . HIS A 1 279 ? -17.749 11.858 4.874 1.00 89.38 279 HIS A CA 1
ATOM 2164 C C . HIS A 1 279 ? -17.242 10.752 5.793 1.00 89.38 279 HIS A C 1
ATOM 2166 O O . HIS A 1 279 ? -17.584 9.572 5.653 1.00 89.38 279 HIS A O 1
ATOM 2172 N N . VAL A 1 280 ? -16.479 11.181 6.794 1.00 90.88 280 VAL A N 1
ATOM 2173 C CA . VAL A 1 280 ? -16.178 10.397 7.987 1.00 90.88 280 VAL A CA 1
ATOM 2174 C C . VAL A 1 280 ? -17.018 10.957 9.123 1.00 90.88 280 VAL A C 1
ATOM 2176 O O . VAL A 1 280 ? -17.009 12.158 9.388 1.00 90.88 280 VAL A O 1
ATOM 2179 N N . ARG A 1 281 ? -17.786 10.094 9.779 1.00 90.00 281 ARG A N 1
ATOM 2180 C CA . ARG A 1 281 ? -18.635 10.471 10.909 1.00 90.00 281 ARG A CA 1
ATOM 2181 C C . ARG A 1 281 ? -18.090 9.859 12.189 1.00 90.00 281 ARG A C 1
ATOM 2183 O O . ARG A 1 281 ? -17.792 8.665 12.218 1.00 90.00 281 ARG A O 1
ATOM 2190 N N . LEU A 1 282 ? -17.983 10.690 13.221 1.00 89.81 282 LEU A N 1
ATOM 2191 C CA . LEU A 1 282 ? -17.655 10.284 14.582 1.00 89.81 282 LEU A CA 1
ATOM 2192 C C . LEU A 1 282 ? -18.949 10.180 15.389 1.00 89.81 282 LEU A C 1
ATOM 2194 O O . LEU A 1 282 ? -19.711 11.149 15.469 1.00 89.81 282 LEU A O 1
ATOM 2198 N N . TRP A 1 283 ? -19.188 9.018 15.986 1.00 88.12 283 TRP A N 1
ATOM 2199 C CA . TRP A 1 283 ? -20.388 8.736 16.766 1.00 88.12 283 TRP A CA 1
ATOM 2200 C C . TRP A 1 283 ? -20.051 8.660 18.246 1.00 88.12 283 TRP A C 1
ATOM 2202 O O . TRP A 1 283 ? -19.271 7.807 18.668 1.00 88.12 283 TRP A O 1
ATOM 2212 N N . ILE A 1 284 ? -20.661 9.551 19.022 1.00 85.31 284 ILE A N 1
ATOM 2213 C CA . ILE A 1 284 ? -20.423 9.687 20.459 1.00 85.31 284 ILE A CA 1
ATOM 2214 C C . ILE A 1 284 ? -21.605 9.048 21.208 1.00 85.31 284 ILE A C 1
ATOM 2216 O O . ILE A 1 284 ? -22.760 9.266 20.818 1.00 85.31 284 ILE A O 1
ATOM 2220 N N . PRO A 1 285 ? -21.348 8.243 22.252 1.00 82.19 285 PRO A N 1
ATOM 2221 C CA . PRO A 1 285 ? -22.398 7.676 23.091 1.00 82.19 285 PRO A CA 1
ATOM 2222 C C . PRO A 1 285 ? -23.083 8.754 23.945 1.00 82.19 285 PRO A C 1
ATOM 2224 O O . PRO A 1 285 ? -22.435 9.606 24.545 1.00 82.19 285 PRO A O 1
ATOM 2227 N N . ASP A 1 286 ? -24.410 8.706 24.001 1.00 78.06 286 ASP A N 1
ATOM 2228 C CA . ASP A 1 286 ? -25.275 9.533 24.846 1.00 78.06 286 ASP A CA 1
ATOM 2229 C C . ASP A 1 286 ? -25.629 8.781 26.140 1.00 78.06 286 ASP A C 1
ATOM 2231 O O . ASP A 1 286 ? -25.697 7.548 26.152 1.00 78.06 286 ASP A O 1
ATOM 2235 N N . GLU A 1 287 ? -25.967 9.508 27.210 1.00 65.81 287 GLU A N 1
ATOM 2236 C CA . GLU A 1 287 ? -26.300 8.944 28.537 1.00 65.81 287 GLU A CA 1
ATOM 2237 C C . GLU A 1 287 ? -27.443 7.905 28.509 1.00 65.81 287 GLU A C 1
ATOM 2239 O O . GLU A 1 287 ? -27.585 7.087 29.416 1.00 65.81 287 GLU A O 1
ATOM 2244 N N . LYS A 1 288 ? -28.254 7.891 27.444 1.00 61.12 288 LYS A N 1
ATOM 2245 C CA . LYS A 1 288 ? -29.359 6.941 27.231 1.00 61.12 288 LYS A CA 1
ATOM 2246 C C . LYS A 1 288 ? -28.979 5.687 26.429 1.00 61.12 288 LYS A C 1
ATOM 2248 O O . LYS A 1 288 ? -29.875 5.039 25.893 1.00 61.12 288 LYS A O 1
ATOM 2253 N N . LYS A 1 289 ? -27.688 5.346 26.309 1.00 58.16 289 LYS A N 1
ATOM 2254 C CA . LYS A 1 289 ? -27.179 4.254 25.443 1.00 58.16 289 LYS A CA 1
ATOM 2255 C C . LYS A 1 289 ? -27.527 4.430 23.954 1.00 58.16 289 LYS A C 1
ATOM 2257 O O . LYS A 1 289 ? -27.487 3.475 23.187 1.00 58.16 289 LYS A O 1
ATOM 2262 N N . ALA A 1 290 ? -27.874 5.642 23.531 1.00 68.00 290 ALA A N 1
ATOM 2263 C CA . ALA A 1 290 ? -28.060 5.979 22.124 1.00 68.00 290 ALA A CA 1
ATOM 2264 C C . ALA A 1 290 ? -26.769 6.605 21.593 1.00 68.00 290 ALA A C 1
ATOM 2266 O O . ALA A 1 290 ? -26.118 7.353 22.309 1.00 68.00 290 ALA A O 1
ATOM 2267 N N . TYR A 1 291 ? -26.401 6.341 20.345 1.00 77.00 291 TYR A N 1
ATOM 2268 C CA . TYR A 1 291 ? -25.272 7.027 19.717 1.00 77.00 291 TYR A CA 1
ATOM 2269 C C . TYR A 1 291 ? -25.777 8.245 18.946 1.00 77.00 291 TYR A C 1
ATOM 2271 O O . TYR A 1 291 ? -26.765 8.159 18.213 1.00 77.00 291 TYR A O 1
ATOM 2279 N N . LYS A 1 292 ? -25.106 9.385 19.112 1.00 78.19 292 LYS A N 1
ATOM 2280 C CA . LYS A 1 292 ? -25.391 10.624 18.381 1.00 78.19 292 LYS A CA 1
ATOM 2281 C C . LYS A 1 292 ? -24.241 10.960 17.443 1.00 78.19 292 LYS A C 1
ATOM 2283 O O . LYS A 1 292 ? -23.095 10.576 17.672 1.00 78.19 292 LYS A O 1
ATOM 2288 N N . LEU A 1 293 ? -24.563 11.692 16.379 1.00 81.75 293 LEU A N 1
ATOM 2289 C CA . LEU A 1 293 ? -23.561 12.234 15.472 1.00 81.75 293 LEU A CA 1
ATOM 2290 C C . LEU A 1 293 ? -22.792 13.335 16.209 1.00 81.75 293 LEU A C 1
ATOM 2292 O O . LEU A 1 293 ? -23.352 14.400 16.454 1.00 81.75 293 LEU A O 1
ATOM 2296 N N . GLY A 1 294 ? -21.540 13.060 16.572 1.00 77.12 294 GLY A N 1
ATOM 2297 C CA . GLY A 1 294 ? -20.656 14.042 17.195 1.00 77.12 294 GLY A CA 1
ATOM 2298 C C . GLY A 1 294 ? -20.105 15.001 16.150 1.00 77.12 294 GLY A C 1
ATOM 2299 O O . GLY A 1 294 ? -20.380 16.198 16.179 1.00 77.12 294 GLY A O 1
ATOM 2300 N N . HIS A 1 295 ? -19.398 14.452 15.160 1.00 80.25 295 HIS A N 1
ATOM 2301 C CA . HIS A 1 295 ? -18.786 15.234 14.088 1.00 80.25 295 HIS A CA 1
ATOM 2302 C C . HIS A 1 295 ? -19.047 14.615 12.718 1.00 80.25 295 HIS A C 1
ATOM 2304 O O . HIS A 1 295 ? -18.999 13.396 12.546 1.00 80.25 295 HIS A O 1
ATOM 2310 N N . ASN A 1 296 ? -19.315 15.476 11.735 1.00 86.00 296 ASN A N 1
ATOM 2311 C CA . ASN A 1 296 ? -19.418 15.111 10.327 1.00 86.00 296 ASN A CA 1
ATOM 2312 C C . ASN A 1 296 ? -18.256 15.750 9.566 1.00 86.00 296 ASN A C 1
ATOM 2314 O O . ASN A 1 296 ? -18.298 16.936 9.242 1.00 86.00 296 ASN A O 1
ATOM 2318 N N . ILE A 1 297 ? -17.216 14.967 9.312 1.00 86.25 297 ILE A N 1
ATOM 2319 C CA . ILE A 1 297 ? -15.966 15.425 8.717 1.00 86.25 297 ILE A CA 1
ATOM 2320 C C . ILE A 1 297 ? -16.061 15.218 7.207 1.00 86.25 297 ILE A C 1
ATOM 2322 O O . ILE A 1 297 ? -16.265 14.101 6.731 1.00 86.25 297 ILE A O 1
ATOM 2326 N N . ASN A 1 298 ? -15.949 16.298 6.435 1.00 85.06 298 ASN A N 1
ATOM 2327 C CA . ASN A 1 298 ? -15.806 16.215 4.984 1.00 85.06 298 ASN A CA 1
ATOM 2328 C C . ASN A 1 298 ? -14.336 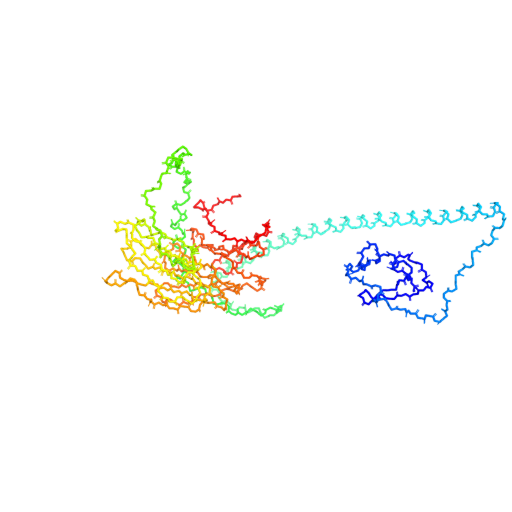15.957 4.651 1.00 85.06 298 ASN A C 1
ATOM 2330 O O . ASN A 1 298 ? -13.557 16.901 4.553 1.00 85.06 298 ASN A O 1
ATOM 2334 N N . ALA A 1 299 ? -13.963 14.681 4.577 1.00 77.38 299 ALA A N 1
ATOM 2335 C CA . ALA A 1 299 ? -12.565 14.280 4.548 1.00 77.38 299 ALA A CA 1
ATOM 2336 C C . ALA A 1 299 ? -11.959 14.396 3.145 1.00 77.38 299 ALA A C 1
ATOM 2338 O O . ALA A 1 299 ? -10.908 14.997 2.975 1.00 77.38 299 ALA A O 1
ATOM 2339 N N . HIS A 1 300 ? -12.635 13.875 2.121 1.00 83.00 300 HIS A N 1
ATOM 2340 C CA . HIS A 1 300 ? -12.028 13.689 0.801 1.00 83.00 300 HIS A CA 1
ATOM 2341 C C . HIS A 1 300 ? -12.852 14.320 -0.325 1.00 83.00 300 HIS A C 1
ATOM 2343 O O . HIS A 1 300 ? -14.066 14.508 -0.227 1.00 83.00 300 HIS A O 1
ATOM 2349 N N . LYS A 1 301 ? -12.206 14.626 -1.457 1.00 82.75 301 LYS A N 1
ATOM 2350 C CA . LYS A 1 301 ? -12.923 14.984 -2.697 1.00 82.75 301 LYS A CA 1
ATOM 2351 C C . LYS A 1 301 ? -13.490 13.738 -3.383 1.00 82.75 301 LYS A C 1
ATOM 2353 O O . LYS A 1 301 ? -14.499 13.844 -4.093 1.00 82.75 301 LYS A O 1
ATOM 2358 N N . GLY A 1 302 ? -12.864 12.583 -3.155 1.00 82.31 302 GLY A N 1
ATOM 2359 C CA . GLY A 1 302 ? -13.284 11.253 -3.599 1.00 82.31 302 GLY A CA 1
ATOM 2360 C C . GLY A 1 302 ? -14.034 10.456 -2.527 1.00 82.31 302 GLY A C 1
ATOM 2361 O O . GLY A 1 302 ? -14.318 10.955 -1.441 1.00 82.31 302 GLY A O 1
ATOM 2362 N N . GLU A 1 303 ? -14.387 9.210 -2.843 1.00 87.19 303 GLU A N 1
ATOM 2363 C CA . GLU A 1 303 ? -14.963 8.282 -1.861 1.00 87.19 303 GLU A CA 1
ATOM 2364 C C . GLU A 1 303 ? -13.947 7.917 -0.772 1.00 87.19 303 GLU A C 1
ATOM 2366 O O . GLU A 1 303 ? -12.777 7.707 -1.079 1.00 87.19 303 GLU A O 1
ATOM 2371 N N . VAL A 1 304 ? -14.386 7.821 0.488 1.00 90.00 304 VAL A N 1
ATOM 2372 C CA . VAL A 1 304 ? -13.523 7.330 1.572 1.00 90.00 304 VAL A CA 1
ATOM 2373 C C . VAL A 1 304 ? -13.491 5.813 1.495 1.00 90.00 304 VAL A C 1
ATOM 2375 O O . VAL A 1 304 ? -14.535 5.167 1.605 1.00 90.00 304 VAL A O 1
ATOM 2378 N N . THR A 1 305 ? -12.317 5.235 1.282 1.00 87.62 305 THR A N 1
ATOM 2379 C CA . THR A 1 305 ? -12.159 3.798 1.026 1.00 87.62 305 THR A CA 1
ATOM 2380 C C . THR A 1 305 ? -11.784 3.016 2.274 1.00 87.62 305 THR A C 1
ATOM 2382 O O . THR A 1 305 ? -12.181 1.860 2.401 1.00 87.62 305 THR A O 1
ATOM 2385 N N . GLY A 1 306 ? -11.122 3.647 3.246 1.00 86.94 306 GLY A N 1
ATOM 2386 C CA . GLY A 1 306 ? -10.795 3.000 4.511 1.00 86.94 306 GLY A CA 1
ATOM 2387 C C . GLY A 1 306 ? -10.562 3.969 5.664 1.00 86.94 306 GLY A C 1
ATOM 2388 O O . GLY A 1 306 ? -10.275 5.150 5.466 1.00 86.94 306 GLY A O 1
ATOM 2389 N N . ILE A 1 307 ? -10.691 3.435 6.878 1.00 91.31 307 ILE A N 1
ATOM 2390 C CA . ILE A 1 307 ? -10.362 4.099 8.141 1.00 91.31 307 ILE A CA 1
ATOM 2391 C C . ILE A 1 307 ? -9.467 3.161 8.942 1.00 91.31 307 ILE A C 1
ATOM 2393 O O . ILE A 1 307 ? -9.749 1.965 9.034 1.00 91.31 307 ILE A O 1
ATOM 2397 N N . SER A 1 308 ? -8.438 3.714 9.579 1.00 90.69 308 SER A N 1
ATOM 2398 C CA . SER A 1 308 ? -7.645 2.999 10.576 1.00 90.69 308 SER A CA 1
ATOM 2399 C C . SER A 1 308 ? -7.427 3.867 11.809 1.00 90.69 308 SER A C 1
ATOM 2401 O O . SER A 1 308 ? -7.102 5.047 11.704 1.00 90.69 308 SER A O 1
ATOM 2403 N N . VAL A 1 309 ? -7.572 3.268 12.987 1.00 90.62 309 VAL A N 1
ATOM 2404 C CA . VAL A 1 309 ? -7.289 3.916 14.274 1.00 90.62 309 VAL A CA 1
ATOM 2405 C C . VAL A 1 309 ? -5.814 3.727 14.616 1.00 90.62 309 VAL A C 1
ATOM 2407 O O . VAL A 1 309 ? -5.253 2.654 14.383 1.00 90.62 309 VAL A O 1
ATOM 2410 N N . HIS A 1 310 ? -5.176 4.773 15.137 1.00 88.69 310 HIS A N 1
ATOM 2411 C CA . HIS A 1 310 ? -3.793 4.713 15.592 1.00 88.69 310 HIS A CA 1
ATOM 2412 C C . HIS A 1 310 ? -3.697 3.907 16.905 1.00 88.69 310 HIS A C 1
ATOM 2414 O O . HIS A 1 310 ? -4.587 4.020 17.749 1.00 88.69 310 HIS A O 1
ATOM 2420 N N . PRO A 1 311 ? -2.619 3.140 17.160 1.00 84.25 311 PRO A N 1
ATOM 2421 C CA . PRO A 1 311 ? -2.480 2.345 18.387 1.00 84.25 311 PRO A CA 1
ATOM 2422 C C . PRO A 1 311 ? -2.516 3.134 19.708 1.00 84.25 311 PRO A C 1
ATOM 2424 O O . PRO A 1 311 ? -2.812 2.551 20.752 1.00 84.25 311 PRO A O 1
ATOM 2427 N N . SER A 1 312 ? -2.233 4.445 19.688 1.00 83.62 312 SER A N 1
ATOM 2428 C CA . SER A 1 312 ? -2.430 5.322 20.859 1.00 83.62 312 SER A CA 1
ATOM 2429 C C . SER A 1 312 ? -3.904 5.523 21.214 1.00 83.62 312 SER A C 1
ATOM 2431 O O . SER A 1 312 ? -4.198 5.853 22.355 1.00 83.62 312 SER A O 1
ATOM 2433 N N . LYS A 1 313 ? -4.813 5.277 20.260 1.00 86.12 313 LYS A N 1
ATOM 2434 C CA . LYS A 1 313 ? -6.263 5.516 20.319 1.00 86.12 313 LYS A CA 1
ATOM 2435 C C . LYS A 1 313 ? -6.669 6.987 20.339 1.00 86.12 313 LYS A C 1
ATOM 2437 O O . LYS A 1 313 ? -7.856 7.266 20.378 1.00 86.12 313 LYS A O 1
ATOM 2442 N N . ASP A 1 314 ? -5.727 7.915 20.258 1.00 85.19 314 ASP A N 1
ATOM 2443 C CA . ASP A 1 314 ? -6.024 9.357 20.241 1.00 85.19 314 ASP A CA 1
ATOM 2444 C C . ASP A 1 314 ? -6.132 9.918 18.826 1.00 85.19 314 ASP A C 1
ATOM 2446 O O . ASP A 1 314 ? -6.735 10.962 18.610 1.00 85.19 314 ASP A O 1
ATOM 2450 N N . TYR A 1 315 ? -5.654 9.160 17.840 1.00 89.06 315 TYR A N 1
ATOM 2451 C CA . TYR A 1 315 ? -5.656 9.569 16.444 1.00 89.06 315 TYR A CA 1
ATOM 2452 C C . TYR A 1 315 ? -6.277 8.514 15.538 1.00 89.06 315 TYR A C 1
ATOM 2454 O O . TYR A 1 315 ? -6.287 7.316 15.847 1.00 89.06 315 TYR A O 1
ATOM 2462 N N . PHE A 1 316 ? -6.750 8.949 14.379 1.00 90.88 316 PHE A N 1
ATOM 2463 C CA . PHE A 1 316 ? -7.200 8.067 13.311 1.00 90.88 316 PHE A CA 1
ATOM 2464 C C . PHE A 1 316 ? -6.828 8.635 11.947 1.00 90.88 316 PHE A C 1
ATOM 2466 O O . PHE A 1 316 ? -6.554 9.822 11.799 1.00 90.88 316 PHE A O 1
ATOM 2473 N N . VAL A 1 317 ? -6.825 7.769 10.939 1.00 91.31 317 VAL A N 1
ATOM 2474 C CA . VAL A 1 317 ? -6.575 8.154 9.553 1.00 91.31 317 VAL A CA 1
ATOM 2475 C C . VAL A 1 317 ? -7.716 7.688 8.676 1.00 91.31 317 VAL A C 1
ATOM 2477 O O . VAL A 1 317 ? -8.215 6.569 8.835 1.00 91.31 317 VAL A O 1
ATOM 2480 N N . SER A 1 318 ? -8.094 8.535 7.724 1.00 91.19 318 SER A N 1
ATOM 2481 C CA . SER A 1 318 ? -8.915 8.146 6.582 1.00 91.19 318 SER A CA 1
ATOM 2482 C C . SER A 1 318 ? -8.095 8.141 5.300 1.00 91.19 318 SER A C 1
ATOM 2484 O O . SER A 1 318 ? -7.205 8.969 5.119 1.00 91.19 318 SER A O 1
ATOM 2486 N N . ALA A 1 319 ? -8.421 7.213 4.404 1.00 90.62 319 ALA A N 1
ATOM 2487 C CA . ALA A 1 319 ? -7.912 7.187 3.039 1.00 90.62 319 ALA A CA 1
ATOM 2488 C C . ALA A 1 319 ? -9.049 7.396 2.045 1.00 90.62 319 ALA A C 1
ATOM 2490 O O . ALA A 1 319 ? -10.140 6.835 2.205 1.00 90.62 319 ALA A O 1
ATOM 2491 N N . GLY A 1 320 ? -8.768 8.174 1.005 1.00 88.50 320 GLY A N 1
ATOM 2492 C CA . GLY A 1 320 ? -9.701 8.477 -0.064 1.00 88.50 320 GLY A CA 1
ATOM 2493 C C . GLY A 1 320 ? -9.253 7.951 -1.422 1.00 88.50 320 GLY A C 1
ATOM 2494 O O . GLY A 1 320 ? -8.069 7.773 -1.708 1.00 88.50 320 GLY A O 1
ATOM 2495 N N . GLY A 1 321 ? -10.231 7.776 -2.309 1.00 85.12 321 GLY A N 1
ATOM 2496 C CA . GLY A 1 321 ? -10.008 7.532 -3.733 1.00 85.12 321 GLY A CA 1
ATOM 2497 C C . GLY A 1 321 ? -9.444 8.743 -4.492 1.00 85.12 321 GLY A C 1
ATOM 2498 O O . GLY A 1 321 ? -9.318 8.680 -5.707 1.00 85.12 321 GLY A O 1
ATOM 2499 N N . ASP A 1 322 ? -9.132 9.844 -3.804 1.00 84.94 322 ASP A N 1
ATOM 2500 C CA . ASP A 1 322 ? -8.452 11.027 -4.343 1.00 84.94 322 ASP A CA 1
ATOM 2501 C C . ASP A 1 322 ? -6.923 10.982 -4.173 1.00 84.94 322 ASP A C 1
ATOM 2503 O O . ASP A 1 322 ? -6.271 12.014 -4.312 1.00 84.94 322 ASP A O 1
ATOM 2507 N N . SER A 1 323 ? -6.366 9.801 -3.874 1.00 85.50 323 SER A N 1
ATOM 2508 C CA . SER A 1 323 ? -4.936 9.583 -3.585 1.00 85.50 323 SER A CA 1
ATOM 2509 C C . SER A 1 323 ? -4.435 10.402 -2.394 1.00 85.50 323 SER A C 1
ATOM 2511 O O . SER A 1 323 ? -3.270 10.795 -2.325 1.00 85.50 323 SER A O 1
ATOM 2513 N N . LYS A 1 324 ? -5.330 10.655 -1.432 1.00 88.44 324 LYS A N 1
ATOM 2514 C CA . LYS A 1 324 ? -5.004 11.344 -0.187 1.00 88.44 324 LYS A CA 1
ATOM 2515 C C . LYS A 1 324 ? -5.302 10.473 1.010 1.00 88.44 324 LYS A C 1
ATOM 2517 O O . LYS A 1 324 ? -6.299 9.746 1.040 1.00 88.44 324 LYS A O 1
ATOM 2522 N N . TRP A 1 325 ? -4.475 10.613 2.029 1.00 90.00 325 TRP A N 1
ATOM 2523 C CA . TRP A 1 325 ? -4.799 10.154 3.367 1.00 90.00 325 TRP A CA 1
ATOM 2524 C C . TRP A 1 325 ? -4.640 11.317 4.344 1.00 90.00 325 TRP A C 1
ATOM 2526 O O . TRP A 1 325 ? -3.793 12.193 4.162 1.00 90.00 325 TRP A O 1
ATOM 2536 N N . ILE A 1 326 ? -5.528 11.367 5.335 1.00 90.06 326 ILE A N 1
ATOM 2537 C CA . ILE A 1 326 ? -5.652 12.501 6.253 1.00 90.06 326 ILE A CA 1
ATOM 2538 C C . ILE A 1 326 ? -5.631 11.978 7.681 1.00 90.06 326 ILE A C 1
ATOM 2540 O O . ILE A 1 326 ? -6.366 11.046 8.016 1.00 90.06 326 ILE A O 1
ATOM 2544 N N . PHE A 1 327 ? -4.783 12.578 8.511 1.00 90.38 327 PHE A N 1
ATOM 2545 C CA . PHE A 1 327 ? -4.629 12.246 9.923 1.00 90.38 327 PHE A CA 1
ATOM 2546 C C . PHE A 1 327 ? -5.451 13.201 10.779 1.00 90.38 327 PHE A C 1
ATOM 2548 O O . PHE A 1 327 ? -5.334 14.421 10.653 1.00 90.38 327 PHE A O 1
ATOM 2555 N N . TYR A 1 328 ? -6.255 12.637 11.669 1.00 89.75 328 TYR A N 1
ATOM 2556 C CA . TYR A 1 328 ? -7.179 13.358 12.526 1.00 89.75 328 TYR A CA 1
ATOM 2557 C C . TYR A 1 328 ? -6.917 13.063 13.994 1.00 89.75 328 TYR A C 1
ATOM 2559 O O . TYR A 1 328 ? -6.506 11.962 14.370 1.00 89.75 328 TYR A O 1
ATOM 2567 N N . ASP A 1 329 ? -7.243 14.047 14.816 1.00 87.50 329 ASP A N 1
ATOM 2568 C CA . ASP A 1 329 ? -7.357 13.909 16.261 1.00 87.50 329 ASP A CA 1
ATOM 2569 C C . ASP A 1 329 ? -8.803 13.588 16.667 1.00 87.50 329 ASP A C 1
ATOM 2571 O O . ASP A 1 329 ? -9.752 14.161 16.127 1.00 87.50 329 ASP A O 1
ATOM 2575 N N . PHE A 1 330 ? -8.982 12.655 17.604 1.00 82.06 330 PHE A N 1
ATOM 2576 C CA . PHE A 1 330 ? -10.301 12.281 18.116 1.00 82.06 330 PHE A CA 1
ATOM 2577 C C . PHE A 1 330 ? -10.935 13.369 18.987 1.00 82.06 330 PHE A C 1
ATOM 2579 O O . PHE A 1 330 ? -12.160 13.485 18.977 1.00 82.06 330 PHE A O 1
ATOM 2586 N N . GLU A 1 331 ? -10.143 14.139 19.740 1.00 79.31 331 GLU A N 1
ATOM 2587 C CA . GLU A 1 331 ? -10.678 15.136 20.681 1.00 79.31 331 GLU A CA 1
ATOM 2588 C C . GLU A 1 331 ? -11.189 16.380 19.959 1.00 79.31 331 GLU A C 1
ATOM 2590 O O . GLU A 1 331 ? -12.282 16.872 20.239 1.00 79.31 331 GLU A O 1
ATOM 2595 N N . THR A 1 332 ? -10.409 16.877 19.001 1.00 76.81 332 THR A N 1
ATOM 2596 C CA . THR A 1 332 ? -10.743 18.096 18.255 1.00 76.81 332 THR A CA 1
ATOM 2597 C C . THR A 1 332 ? -11.494 17.824 16.951 1.00 76.81 332 THR A C 1
ATOM 2599 O O . THR A 1 332 ? -12.095 18.745 16.394 1.00 76.81 332 THR A O 1
ATOM 2602 N N . ALA A 1 333 ? -11.463 16.583 16.447 1.00 77.00 333 ALA A N 1
ATOM 2603 C CA . ALA A 1 333 ? -11.965 16.196 15.124 1.00 77.00 333 ALA A CA 1
ATOM 2604 C C . ALA A 1 333 ? -11.387 17.042 13.969 1.00 77.00 333 ALA A C 1
ATOM 2606 O O . ALA A 1 333 ? -11.989 17.138 12.895 1.00 77.00 333 ALA A O 1
ATOM 2607 N N . GLN A 1 334 ? -10.220 17.657 14.182 1.00 80.12 334 GLN A N 1
ATOM 2608 C CA . GLN A 1 334 ? -9.518 18.460 13.186 1.00 80.12 334 GLN A CA 1
ATOM 2609 C C . GLN A 1 334 ? -8.505 17.610 12.418 1.00 80.12 334 GLN A C 1
ATOM 2611 O O . GLN A 1 334 ? -7.898 16.684 12.961 1.00 80.12 334 GLN A O 1
ATOM 2616 N N . SER A 1 335 ? -8.333 17.923 11.132 1.00 82.19 335 SER A N 1
ATOM 2617 C CA . SER A 1 335 ? -7.278 17.344 10.300 1.00 82.19 335 SER A CA 1
ATOM 2618 C C . SER A 1 335 ? -5.941 17.960 10.694 1.00 82.19 335 SER A C 1
ATOM 2620 O O . SER A 1 335 ? -5.727 19.153 10.478 1.00 82.19 335 SER A O 1
ATOM 2622 N N . ILE A 1 336 ? -5.051 17.150 11.258 1.00 82.38 336 ILE A N 1
ATOM 2623 C CA . ILE A 1 336 ? -3.692 17.564 11.620 1.00 82.38 336 ILE A CA 1
ATOM 2624 C C . ILE A 1 336 ? -2.807 17.585 10.374 1.00 82.38 336 ILE A C 1
ATOM 2626 O O . ILE A 1 336 ? -2.015 18.505 10.196 1.00 82.38 336 ILE A O 1
ATOM 2630 N N . MET A 1 337 ? -2.937 16.569 9.516 1.00 80.62 337 MET A N 1
ATOM 2631 C CA . MET A 1 337 ? -2.135 16.458 8.299 1.00 80.62 337 MET A CA 1
ATOM 2632 C C . MET A 1 337 ? -2.952 15.915 7.137 1.00 80.62 337 MET A C 1
ATOM 2634 O O . MET A 1 337 ? -3.818 15.060 7.323 1.00 80.62 337 MET A O 1
ATOM 2638 N N . GLU A 1 338 ? -2.593 16.357 5.940 1.00 82.25 338 GLU A N 1
ATOM 2639 C CA . GLU A 1 338 ? -3.073 15.835 4.669 1.00 82.25 338 GLU A CA 1
ATOM 2640 C C . GLU A 1 338 ? -1.849 15.557 3.798 1.00 82.25 338 GLU A C 1
ATOM 2642 O O . GLU A 1 338 ? -1.088 16.472 3.485 1.00 82.25 338 GLU A O 1
ATOM 2647 N N . THR A 1 339 ? -1.659 14.298 3.409 1.00 81.31 339 THR A N 1
ATOM 2648 C CA . THR A 1 339 ? -0.594 13.913 2.481 1.00 81.31 339 THR A CA 1
ATOM 2649 C C . THR A 1 339 ? -1.219 13.532 1.149 1.00 81.31 339 THR A C 1
ATOM 2651 O O . THR A 1 339 ? -2.206 12.792 1.089 1.00 81.31 339 THR A O 1
ATOM 2654 N N . VAL A 1 340 ? -0.644 14.071 0.077 1.00 78.69 340 VAL A N 1
ATOM 2655 C CA . VAL A 1 340 ? -1.041 13.791 -1.301 1.00 78.69 340 VAL A CA 1
ATOM 2656 C C . VAL A 1 340 ? 0.115 13.083 -1.975 1.00 78.69 340 VAL A C 1
ATOM 2658 O O . VAL A 1 340 ? 1.223 13.616 -2.008 1.00 78.69 340 VAL A O 1
ATOM 2661 N N . ASP A 1 341 ? -0.148 11.906 -2.525 1.00 71.81 341 ASP A N 1
ATOM 2662 C CA . ASP A 1 341 ? 0.803 11.265 -3.421 1.00 71.81 341 ASP A CA 1
ATOM 2663 C C . ASP A 1 341 ? 0.629 11.858 -4.825 1.00 71.81 341 ASP A C 1
ATOM 2665 O O . ASP A 1 341 ? -0.398 11.664 -5.476 1.00 71.81 341 ASP A O 1
ATOM 2669 N N . SER A 1 342 ? 1.608 12.651 -5.265 1.00 61.59 342 SER A N 1
ATOM 2670 C CA . SER A 1 342 ? 1.619 13.254 -6.600 1.00 61.59 342 SER A CA 1
ATOM 2671 C C . SER A 1 342 ? 1.996 12.255 -7.697 1.00 61.59 342 SER A C 1
ATOM 2673 O O . SER A 1 342 ? 1.677 12.497 -8.863 1.00 61.59 342 SER A O 1
ATOM 2675 N N . GLU A 1 343 ? 2.638 11.136 -7.345 1.00 64.00 343 GLU A N 1
ATOM 2676 C CA . GLU A 1 343 ? 3.111 10.123 -8.292 1.00 64.00 343 GLU A CA 1
ATOM 2677 C C . GLU A 1 343 ? 2.013 9.099 -8.621 1.00 64.00 343 GLU A C 1
ATOM 2679 O O . GLU A 1 343 ? 1.905 8.663 -9.768 1.00 64.00 343 GLU A O 1
ATOM 2684 N N . ASN A 1 344 ? 1.141 8.766 -7.660 1.00 63.31 344 ASN A N 1
ATOM 2685 C CA . ASN A 1 344 ? 0.025 7.840 -7.880 1.00 63.31 344 ASN A CA 1
ATOM 2686 C C . ASN A 1 344 ? -1.307 8.543 -8.165 1.00 63.31 344 ASN A C 1
ATOM 2688 O O . ASN A 1 344 ? -2.034 8.980 -7.272 1.00 63.31 344 ASN A O 1
ATOM 2692 N N . GLN A 1 345 ? -1.703 8.528 -9.437 1.00 62.50 345 GLN A N 1
ATOM 2693 C CA . GLN A 1 345 ? -3.032 8.968 -9.890 1.00 62.50 345 GLN A CA 1
ATOM 2694 C C . GLN A 1 345 ? -4.153 7.969 -9.540 1.00 62.50 345 GLN A C 1
ATOM 2696 O O . GLN A 1 345 ? -5.334 8.316 -9.591 1.00 62.50 345 GLN A O 1
ATOM 2701 N N . SER A 1 346 ? -3.807 6.731 -9.179 1.00 68.81 346 SER A N 1
ATOM 2702 C CA . SER A 1 346 ? -4.779 5.713 -8.781 1.00 68.81 346 SER A CA 1
ATOM 2703 C C . SER A 1 346 ? -5.065 5.781 -7.288 1.00 68.81 346 SER A C 1
ATOM 2705 O O . SER A 1 346 ? -4.238 5.396 -6.464 1.00 68.81 346 SER A O 1
ATOM 2707 N N . GLY A 1 347 ? -6.274 6.235 -6.953 1.00 81.50 347 GLY A N 1
ATOM 2708 C CA . GLY A 1 347 ? -6.739 6.400 -5.578 1.00 81.50 347 GLY A CA 1
ATOM 2709 C C . GLY A 1 347 ? -6.582 5.164 -4.686 1.00 81.50 347 GLY A C 1
ATOM 2710 O O . GLY A 1 347 ? -6.553 4.016 -5.149 1.00 81.50 347 GLY A O 1
ATOM 2711 N N . TYR A 1 348 ? -6.527 5.406 -3.376 1.00 88.56 348 TYR A N 1
ATOM 2712 C CA . TYR A 1 348 ? -6.337 4.357 -2.380 1.00 88.56 348 TYR A CA 1
ATOM 2713 C C . TYR A 1 348 ? -7.581 3.491 -2.213 1.00 88.56 348 TYR A C 1
ATOM 2715 O O . TYR A 1 348 ? -8.705 3.987 -2.201 1.00 88.56 348 TYR A O 1
ATOM 2723 N N . THR A 1 349 ? -7.384 2.191 -2.021 1.00 87.62 349 THR A N 1
ATOM 2724 C CA . THR A 1 349 ? -8.447 1.193 -1.836 1.00 87.62 349 THR A CA 1
ATOM 2725 C C . THR A 1 349 ? -8.564 0.707 -0.402 1.00 87.62 349 THR A C 1
ATOM 2727 O O . THR A 1 349 ? -9.635 0.275 0.015 1.00 87.62 349 THR A O 1
ATOM 2730 N N . SER A 1 350 ? -7.462 0.738 0.342 1.00 86.50 350 SER A N 1
ATOM 2731 C CA . SER A 1 350 ? -7.378 0.232 1.706 1.00 86.50 350 SER A CA 1
ATOM 2732 C C . SER A 1 350 ? -6.249 0.928 2.454 1.00 86.50 350 SER A C 1
ATOM 2734 O O . SER A 1 350 ? -5.279 1.395 1.854 1.00 86.50 350 SER A O 1
ATOM 2736 N N . ILE A 1 351 ? -6.391 0.995 3.775 1.00 90.94 351 ILE A N 1
ATOM 2737 C CA . ILE A 1 351 ? -5.424 1.615 4.673 1.00 90.94 351 ILE A CA 1
ATOM 2738 C C . ILE A 1 351 ? -5.342 0.821 5.970 1.00 90.94 351 ILE A C 1
ATOM 2740 O O . ILE A 1 351 ? -6.352 0.315 6.461 1.00 90.94 351 ILE A O 1
ATOM 2744 N N . SER A 1 352 ? -4.142 0.704 6.526 1.00 90.19 352 SER A N 1
ATOM 2745 C CA . SER A 1 352 ? -3.919 0.040 7.806 1.00 90.19 352 SER A CA 1
ATOM 2746 C C . SER A 1 352 ? -2.753 0.690 8.540 1.00 90.19 352 SER A C 1
ATOM 2748 O O . SER A 1 352 ? -1.753 1.050 7.921 1.00 90.19 352 SER A O 1
ATOM 2750 N N . PHE A 1 353 ? -2.868 0.834 9.858 1.00 89.50 353 PHE A N 1
ATOM 2751 C CA . PHE A 1 353 ? -1.752 1.233 10.711 1.00 89.50 353 PHE A CA 1
ATOM 2752 C C . PHE A 1 353 ? -0.907 0.032 11.112 1.00 89.50 353 PHE A C 1
ATOM 2754 O O . PHE A 1 353 ? -1.427 -1.024 11.478 1.00 89.50 353 PHE A O 1
ATOM 2761 N N . HIS A 1 354 ? 0.410 0.226 11.141 1.00 86.81 354 HIS A N 1
ATOM 2762 C CA . HIS A 1 354 ? 1.287 -0.713 11.817 1.00 86.81 354 HIS A CA 1
ATOM 2763 C C . HIS A 1 354 ? 0.958 -0.730 13.318 1.00 86.81 354 HIS A C 1
ATOM 2765 O O . HIS A 1 354 ? 0.688 0.329 13.888 1.00 86.81 354 HIS A O 1
ATOM 2771 N N . PRO A 1 355 ? 1.056 -1.879 14.010 1.00 81.50 355 PRO A N 1
ATOM 2772 C CA . PRO A 1 355 ? 0.832 -1.953 15.452 1.00 81.50 355 PRO A CA 1
ATOM 2773 C C . PRO A 1 355 ? 1.741 -1.032 16.284 1.00 81.50 355 PRO A C 1
ATOM 2775 O O . PRO A 1 355 ? 1.424 -0.750 17.437 1.00 81.50 355 PRO A O 1
ATOM 2778 N N . ASP A 1 356 ? 2.878 -0.581 15.732 1.00 80.06 356 ASP A N 1
ATOM 2779 C CA . ASP A 1 356 ? 3.758 0.420 16.368 1.00 80.06 356 ASP A CA 1
ATOM 2780 C C . ASP A 1 356 ? 3.282 1.858 16.188 1.00 80.06 356 ASP A C 1
ATOM 2782 O O . ASP A 1 356 ? 3.764 2.726 16.896 1.00 80.06 356 ASP A O 1
ATOM 2786 N N . GLY A 1 357 ? 2.391 2.136 15.240 1.00 81.31 357 GLY A N 1
ATOM 2787 C CA . GLY A 1 357 ? 1.872 3.481 14.996 1.00 81.31 357 GLY A CA 1
ATOM 2788 C C . GLY A 1 357 ? 2.764 4.393 14.148 1.00 81.31 357 GLY A C 1
ATOM 2789 O O . GLY A 1 357 ? 2.271 5.351 13.570 1.00 81.31 357 GLY A O 1
ATOM 2790 N N . ASN A 1 358 ? 4.052 4.070 13.985 1.00 84.75 358 ASN A N 1
ATOM 2791 C CA . ASN A 1 358 ? 4.975 4.879 13.173 1.00 84.75 358 ASN A CA 1
ATOM 2792 C C . ASN A 1 358 ? 4.810 4.678 11.657 1.00 84.75 358 ASN A C 1
ATOM 2794 O O . ASN A 1 358 ? 5.130 5.574 10.882 1.00 84.75 358 ASN A O 1
ATOM 2798 N N . LEU A 1 359 ? 4.345 3.499 11.239 1.00 88.31 359 LEU A N 1
ATOM 2799 C CA . LEU A 1 359 ? 4.198 3.138 9.831 1.00 88.31 359 LEU A CA 1
ATOM 2800 C C . LEU A 1 359 ? 2.724 2.991 9.468 1.00 88.31 359 LEU A C 1
ATOM 2802 O O . LEU A 1 359 ? 1.917 2.503 10.266 1.00 88.31 359 LEU A O 1
ATOM 2806 N N . LEU A 1 360 ? 2.401 3.353 8.236 1.00 89.12 360 LEU A N 1
ATOM 2807 C CA . LEU A 1 360 ? 1.064 3.273 7.670 1.00 89.12 360 LEU A CA 1
ATOM 2808 C C . LEU A 1 360 ? 1.152 2.629 6.289 1.00 89.12 360 LEU A C 1
ATOM 2810 O O . LEU A 1 360 ? 1.984 3.017 5.483 1.00 89.12 360 LEU A O 1
ATOM 2814 N N . ALA A 1 361 ? 0.326 1.622 6.017 1.00 89.62 361 ALA A N 1
ATOM 2815 C CA . ALA A 1 361 ? 0.255 1.002 4.697 1.00 89.62 361 ALA A CA 1
ATOM 2816 C C . ALA A 1 361 ? -0.991 1.475 3.955 1.00 89.62 361 ALA A C 1
ATOM 2818 O O . ALA A 1 361 ? -2.095 1.422 4.503 1.00 89.62 361 ALA A O 1
ATOM 2819 N N . THR A 1 362 ? -0.813 1.867 2.698 1.00 89.81 362 THR A N 1
ATOM 2820 C CA . THR A 1 362 ? -1.888 2.169 1.753 1.00 89.81 362 THR A CA 1
ATOM 2821 C C . THR A 1 362 ? -1.820 1.215 0.573 1.00 89.81 362 THR A C 1
ATOM 2823 O O . THR A 1 362 ? -0.744 0.942 0.043 1.00 89.81 362 THR A O 1
ATOM 2826 N N . GLY A 1 363 ? -2.974 0.715 0.145 1.00 88.38 363 GLY A N 1
ATOM 2827 C CA . GLY A 1 363 ? -3.101 -0.101 -1.059 1.00 88.38 363 GLY A CA 1
ATOM 2828 C C . GLY A 1 363 ? -3.752 0.708 -2.166 1.00 88.38 363 GLY A C 1
ATOM 2829 O O . GLY A 1 363 ? -4.697 1.450 -1.895 1.00 88.38 363 GLY A O 1
ATOM 2830 N N . THR A 1 364 ? -3.267 0.573 -3.395 1.00 88.00 364 THR A N 1
ATOM 2831 C CA . THR A 1 364 ? -3.831 1.250 -4.570 1.00 88.00 364 THR A CA 1
ATOM 2832 C C . THR A 1 364 ? -4.606 0.281 -5.467 1.00 88.00 364 THR A C 1
ATOM 2834 O O . THR A 1 364 ? -4.538 -0.948 -5.330 1.00 88.00 364 THR A O 1
ATOM 2837 N N . ASN A 1 365 ? -5.364 0.838 -6.418 1.00 85.38 365 ASN A N 1
ATOM 2838 C CA . ASN A 1 365 ? -5.971 0.041 -7.488 1.00 85.38 365 ASN A CA 1
ATOM 2839 C C . ASN A 1 365 ? -4.921 -0.583 -8.425 1.00 85.38 365 ASN A C 1
ATOM 2841 O O . ASN A 1 365 ? -5.181 -1.655 -8.965 1.00 85.38 365 ASN A O 1
ATOM 2845 N N . ASP A 1 366 ? -3.740 0.029 -8.551 1.00 83.81 366 ASP A N 1
ATOM 2846 C CA . ASP A 1 366 ? -2.673 -0.390 -9.474 1.00 83.81 366 ASP A CA 1
ATOM 2847 C C . ASP A 1 366 ? -1.810 -1.528 -8.924 1.00 83.81 366 ASP A C 1
ATOM 2849 O O . ASP A 1 366 ? -0.728 -1.806 -9.432 1.00 83.81 366 ASP A O 1
ATOM 2853 N N . SER A 1 367 ? -2.309 -2.251 -7.918 1.00 85.50 367 SER A N 1
ATOM 2854 C CA . SER A 1 367 ? -1.603 -3.372 -7.280 1.00 85.50 367 SER A CA 1
ATOM 2855 C C . SER A 1 367 ? -0.363 -2.941 -6.489 1.00 85.50 367 SER A C 1
ATOM 2857 O O . SER A 1 367 ? 0.514 -3.755 -6.208 1.00 85.50 367 SER A O 1
ATOM 2859 N N . VAL A 1 368 ? -0.291 -1.667 -6.098 1.00 88.19 368 VAL A N 1
ATOM 2860 C CA . VAL A 1 368 ? 0.851 -1.114 -5.372 1.00 88.19 368 VAL A CA 1
ATOM 2861 C C . VAL A 1 368 ? 0.513 -0.966 -3.891 1.00 88.19 368 VAL A C 1
ATOM 2863 O O . VAL A 1 368 ? -0.477 -0.328 -3.526 1.00 88.19 368 VAL A O 1
ATOM 2866 N N . VAL A 1 369 ? 1.341 -1.552 -3.023 1.00 89.69 369 VAL A N 1
ATOM 2867 C CA . VAL A 1 369 ? 1.295 -1.305 -1.576 1.00 89.69 369 VAL A CA 1
ATOM 2868 C C . VAL A 1 369 ? 2.401 -0.322 -1.226 1.00 89.69 369 VAL A C 1
ATOM 2870 O O . VAL A 1 369 ? 3.582 -0.631 -1.367 1.00 89.69 369 VAL A O 1
ATOM 2873 N N . GLN A 1 370 ? 2.032 0.847 -0.721 1.00 89.00 370 GLN A N 1
ATOM 2874 C CA . GLN A 1 370 ? 2.987 1.829 -0.219 1.00 89.00 370 GLN A CA 1
ATOM 2875 C C . GLN A 1 370 ? 2.994 1.810 1.302 1.00 89.00 370 GLN A C 1
ATOM 2877 O O . GLN A 1 370 ? 1.941 1.799 1.941 1.00 89.00 370 GLN A O 1
ATOM 2882 N N . ILE A 1 371 ? 4.188 1.821 1.882 1.00 90.00 371 ILE A N 1
ATOM 2883 C CA . ILE A 1 371 ? 4.395 2.040 3.307 1.00 90.00 371 ILE A CA 1
ATOM 2884 C C . ILE A 1 371 ? 4.885 3.466 3.496 1.00 90.00 371 ILE A C 1
ATOM 2886 O O . ILE A 1 371 ? 5.937 3.847 2.987 1.00 90.00 371 ILE A O 1
ATOM 2890 N N . TRP A 1 372 ? 4.136 4.216 4.282 1.00 88.94 372 TRP A N 1
ATOM 2891 C CA . TRP A 1 372 ? 4.396 5.581 4.687 1.00 88.94 372 TRP A CA 1
ATOM 2892 C C . TRP A 1 372 ? 4.991 5.594 6.086 1.00 88.94 372 TRP A C 1
ATOM 2894 O O . TRP A 1 372 ? 4.500 4.911 6.990 1.00 88.94 372 TRP A O 1
ATOM 2904 N N . ASP A 1 373 ? 6.034 6.393 6.273 1.00 87.69 373 ASP A N 1
ATOM 2905 C CA . ASP A 1 373 ? 6.439 6.831 7.601 1.00 87.69 373 ASP A CA 1
ATOM 2906 C C . ASP A 1 373 ? 5.628 8.076 7.966 1.00 87.69 373 ASP A C 1
ATOM 2908 O O . ASP A 1 373 ? 5.744 9.125 7.332 1.00 87.69 373 ASP A O 1
ATOM 2912 N N . VAL A 1 374 ? 4.784 7.949 8.990 1.00 84.44 374 VAL A N 1
ATOM 2913 C CA . VAL A 1 374 ? 3.802 8.978 9.366 1.00 84.44 374 VAL A CA 1
ATOM 2914 C C . VAL A 1 374 ? 4.495 10.261 9.828 1.00 84.44 374 VAL A C 1
ATOM 2916 O O . VAL A 1 374 ? 3.958 11.347 9.647 1.00 84.44 374 VAL A O 1
ATOM 2919 N N . LYS A 1 375 ? 5.711 10.153 10.381 1.00 81.94 375 LYS A N 1
ATOM 2920 C CA . LYS A 1 375 ? 6.483 11.301 10.881 1.00 81.94 375 LYS A CA 1
ATOM 2921 C C . LYS A 1 375 ? 7.057 12.148 9.763 1.00 81.94 375 LYS A C 1
ATOM 2923 O O . LYS A 1 375 ? 6.964 13.369 9.799 1.00 81.94 375 LYS A O 1
ATOM 2928 N N . SER A 1 376 ? 7.707 11.483 8.812 1.00 79.06 376 SER A N 1
ATOM 2929 C CA . SER A 1 376 ? 8.401 12.147 7.713 1.00 79.06 376 SER A CA 1
ATOM 2930 C C . SER A 1 376 ? 7.495 12.411 6.515 1.00 79.06 376 SER A C 1
ATOM 2932 O O . SER A 1 376 ? 7.927 13.106 5.602 1.00 79.06 376 SER A O 1
ATOM 2934 N N . GLN A 1 377 ? 6.276 11.854 6.515 1.00 80.12 377 GLN A N 1
ATOM 2935 C CA . GLN A 1 377 ? 5.316 11.888 5.404 1.00 80.12 377 GLN A CA 1
ATOM 2936 C C . GLN A 1 377 ? 5.898 11.320 4.099 1.00 80.12 377 GLN A C 1
ATOM 2938 O O . GLN A 1 377 ? 5.392 11.568 3.009 1.00 80.12 377 GLN A O 1
ATOM 2943 N N . LYS A 1 378 ? 6.970 10.524 4.204 1.00 82.69 378 LYS A N 1
ATOM 2944 C CA . LYS A 1 378 ? 7.669 9.932 3.066 1.00 82.69 378 LYS A CA 1
ATOM 2945 C C . LYS A 1 378 ? 7.306 8.469 2.907 1.00 82.69 378 LYS A C 1
ATOM 2947 O O . LYS A 1 378 ? 7.055 7.748 3.876 1.00 82.69 378 LYS A O 1
ATOM 2952 N N . ILE A 1 379 ? 7.354 8.023 1.658 1.00 84.56 379 ILE A N 1
ATOM 2953 C CA . ILE A 1 379 ? 7.240 6.614 1.307 1.00 84.56 379 ILE A CA 1
ATOM 2954 C C . ILE A 1 379 ? 8.518 5.916 1.784 1.00 84.56 379 ILE A C 1
ATOM 2956 O O . ILE A 1 379 ? 9.606 6.132 1.251 1.00 84.56 379 ILE A O 1
ATOM 2960 N N . ALA A 1 380 ? 8.385 5.094 2.819 1.00 84.50 380 ALA A N 1
ATOM 2961 C CA . ALA A 1 380 ? 9.465 4.289 3.375 1.00 84.50 380 ALA A CA 1
ATOM 2962 C C . ALA A 1 380 ? 9.733 3.039 2.525 1.00 84.50 380 ALA A C 1
ATOM 2964 O O . ALA A 1 380 ? 10.877 2.603 2.404 1.00 84.50 380 ALA A O 1
ATOM 2965 N N . ALA A 1 381 ? 8.685 2.458 1.937 1.00 83.94 381 ALA A N 1
ATOM 2966 C CA . ALA A 1 381 ? 8.799 1.330 1.021 1.00 83.94 381 ALA A CA 1
ATOM 2967 C C . ALA A 1 381 ? 7.643 1.322 0.023 1.00 83.94 381 ALA A C 1
ATOM 2969 O O . ALA A 1 381 ? 6.529 1.733 0.342 1.00 83.94 381 ALA A O 1
ATOM 2970 N N . ASN A 1 382 ? 7.909 0.813 -1.174 1.00 86.69 382 ASN A N 1
ATOM 2971 C CA . ASN A 1 382 ? 6.919 0.663 -2.225 1.00 86.69 382 ASN A CA 1
ATOM 2972 C C . ASN A 1 382 ? 6.995 -0.767 -2.783 1.00 86.69 382 ASN A C 1
ATOM 2974 O O . ASN A 1 382 ? 8.059 -1.198 -3.226 1.00 86.69 382 ASN A O 1
ATOM 2978 N N . PHE A 1 383 ? 5.885 -1.502 -2.726 1.00 85.25 383 PHE A N 1
ATOM 2979 C CA . PHE A 1 383 ? 5.769 -2.878 -3.200 1.00 85.25 383 PHE A CA 1
ATOM 2980 C C . PHE A 1 383 ? 4.839 -2.927 -4.413 1.00 85.25 383 PHE A C 1
ATOM 2982 O O . PHE A 1 383 ? 3.617 -2.872 -4.272 1.00 85.25 383 PHE A O 1
ATOM 2989 N N . GLY A 1 384 ? 5.429 -3.057 -5.602 1.00 81.62 384 GLY A N 1
ATOM 2990 C CA . GLY A 1 384 ? 4.721 -3.190 -6.882 1.00 81.62 384 GLY A CA 1
ATOM 2991 C C . GLY A 1 384 ? 4.730 -4.609 -7.458 1.00 81.62 384 GLY A C 1
ATOM 2992 O O . GLY A 1 384 ? 4.525 -4.782 -8.652 1.00 81.62 384 GLY A O 1
ATOM 2993 N N . GLU A 1 385 ? 5.029 -5.628 -6.649 1.00 76.94 385 GLU A N 1
ATOM 2994 C CA . GLU A 1 385 ? 5.138 -7.018 -7.125 1.00 76.94 385 GLU A CA 1
ATOM 2995 C C . GLU A 1 385 ? 3.776 -7.706 -7.319 1.00 76.94 385 GLU A C 1
ATOM 2997 O O . GLU A 1 385 ? 3.695 -8.779 -7.920 1.00 76.94 385 GLU A O 1
ATOM 3002 N N . HIS A 1 386 ? 2.692 -7.121 -6.801 1.00 79.50 386 HIS A N 1
ATOM 3003 C CA . HIS A 1 386 ? 1.368 -7.722 -6.892 1.00 79.50 386 HIS A CA 1
ATOM 3004 C C . HIS A 1 386 ? 0.740 -7.516 -8.272 1.00 79.50 386 HIS A C 1
ATOM 3006 O O . HIS A 1 386 ? 0.939 -6.503 -8.935 1.00 79.50 386 HIS A O 1
ATOM 3012 N N . THR A 1 387 ? -0.074 -8.486 -8.687 1.00 80.19 387 THR A N 1
ATOM 3013 C CA . THR A 1 387 ? -0.887 -8.407 -9.903 1.00 80.19 387 THR A CA 1
ATOM 3014 C C . THR A 1 387 ? -2.362 -8.414 -9.508 1.00 80.19 387 THR A C 1
ATOM 3016 O O . THR A 1 387 ? -2.907 -9.428 -9.076 1.00 80.19 387 THR A O 1
ATOM 3019 N N . GLY A 1 388 ? -3.010 -7.255 -9.611 1.00 80.50 388 GLY A N 1
ATOM 3020 C CA . GLY A 1 388 ? -4.422 -7.056 -9.295 1.00 80.50 388 GLY A CA 1
ATOM 3021 C C . GLY A 1 388 ? -4.681 -6.108 -8.121 1.00 80.50 388 GLY A C 1
ATOM 3022 O O . GLY A 1 388 ? -3.850 -5.902 -7.237 1.00 80.50 388 GLY A O 1
ATOM 3023 N N . LYS A 1 389 ? -5.896 -5.550 -8.109 1.00 84.12 389 LYS A N 1
ATOM 3024 C CA . LYS A 1 389 ? -6.355 -4.583 -7.107 1.00 84.12 389 LYS A CA 1
ATOM 3025 C C . LYS A 1 389 ? -6.206 -5.119 -5.682 1.00 84.12 389 LYS A C 1
ATOM 3027 O O . LYS A 1 389 ? -6.700 -6.199 -5.350 1.00 84.12 389 LYS A O 1
ATOM 3032 N N . ILE A 1 390 ? -5.632 -4.294 -4.812 1.00 86.44 390 ILE A N 1
ATOM 3033 C CA . ILE A 1 390 ? -5.537 -4.585 -3.383 1.00 86.44 390 ILE A CA 1
ATOM 3034 C C . ILE A 1 390 ? -6.897 -4.316 -2.735 1.00 86.44 390 ILE A C 1
ATOM 3036 O O . ILE A 1 390 ? -7.418 -3.203 -2.806 1.00 86.44 390 ILE A O 1
ATOM 3040 N N . ASN A 1 391 ? -7.477 -5.335 -2.100 1.00 84.38 391 ASN A N 1
ATOM 3041 C CA . ASN A 1 391 ? -8.787 -5.233 -1.447 1.00 84.38 391 ASN A CA 1
ATOM 3042 C C . ASN A 1 391 ? -8.695 -5.020 0.068 1.00 84.38 391 ASN A C 1
ATOM 3044 O O . ASN A 1 391 ? -9.572 -4.388 0.648 1.00 84.38 391 ASN A O 1
ATOM 3048 N N . ALA A 1 392 ? -7.666 -5.563 0.717 1.00 83.25 392 ALA A N 1
ATOM 3049 C CA . ALA A 1 392 ? -7.491 -5.471 2.158 1.00 83.25 392 ALA A CA 1
ATOM 3050 C C . ALA A 1 392 ? -6.007 -5.489 2.522 1.00 83.25 392 ALA A C 1
ATOM 3052 O O . ALA A 1 392 ? -5.208 -6.173 1.882 1.00 83.25 392 ALA A O 1
ATOM 3053 N N . LEU A 1 393 ? -5.671 -4.768 3.588 1.00 85.62 393 LEU A N 1
ATOM 3054 C CA . LEU A 1 393 ? -4.340 -4.724 4.174 1.00 85.62 393 LEU A CA 1
ATOM 3055 C C . LEU A 1 393 ? -4.447 -4.984 5.671 1.00 85.62 393 LEU A C 1
ATOM 3057 O O . LEU A 1 393 ? -5.315 -4.434 6.348 1.00 85.62 393 LEU A O 1
ATOM 3061 N N . ALA A 1 394 ? -3.551 -5.818 6.183 1.00 84.62 394 ALA A N 1
ATOM 3062 C CA . ALA A 1 394 ? -3.433 -6.079 7.605 1.00 84.62 394 ALA A CA 1
ATOM 3063 C C . ALA A 1 394 ? -1.964 -6.280 7.961 1.00 84.62 394 ALA A C 1
ATOM 3065 O O . ALA A 1 394 ? -1.255 -7.067 7.330 1.00 84.62 394 ALA A O 1
ATOM 3066 N N . PHE A 1 395 ? -1.517 -5.586 9.001 1.00 82.19 395 PHE A N 1
ATOM 3067 C CA . PHE A 1 395 ? -0.200 -5.820 9.562 1.00 82.19 395 PHE A CA 1
ATOM 3068 C C . PHE A 1 395 ? -0.215 -7.021 10.503 1.00 82.19 395 PHE A C 1
ATOM 3070 O O . PHE A 1 395 ? -1.117 -7.208 11.315 1.00 82.19 395 PHE A O 1
ATOM 3077 N N . SER A 1 396 ? 0.832 -7.832 10.403 1.00 77.88 396 SER A N 1
ATOM 3078 C CA . SER A 1 396 ? 1.073 -8.935 11.327 1.00 77.88 396 SER A CA 1
ATOM 3079 C C . SER A 1 396 ? 1.440 -8.386 12.709 1.00 77.88 396 SER A C 1
ATOM 3081 O O . SER A 1 396 ? 2.309 -7.522 12.812 1.00 77.88 396 SER A O 1
ATOM 3083 N N . GLU A 1 397 ? 0.872 -8.944 13.781 1.00 68.75 397 GLU A N 1
ATOM 3084 C CA . GLU A 1 397 ? 1.185 -8.539 15.166 1.00 68.75 397 GLU A CA 1
ATOM 3085 C C . GLU A 1 397 ? 2.676 -8.672 15.515 1.00 68.75 397 GLU A C 1
ATOM 3087 O O . GLU A 1 397 ? 3.196 -7.953 16.366 1.00 68.75 397 GLU A O 1
ATOM 3092 N N . ASN A 1 398 ? 3.388 -9.563 14.820 1.00 64.94 398 ASN A N 1
ATOM 3093 C CA . ASN A 1 398 ? 4.820 -9.786 15.015 1.00 64.94 398 ASN A CA 1
ATOM 3094 C C . ASN A 1 398 ? 5.708 -8.670 14.430 1.00 64.94 398 ASN A C 1
ATOM 3096 O O . ASN A 1 398 ? 6.925 -8.738 14.584 1.00 64.94 398 ASN A O 1
ATOM 3100 N N . GLY A 1 399 ? 5.139 -7.672 13.741 1.00 55.94 399 GLY A N 1
ATOM 3101 C CA . GLY A 1 399 ? 5.854 -6.500 13.211 1.00 55.94 399 GLY A CA 1
ATOM 3102 C C . GLY A 1 399 ? 6.861 -6.777 12.086 1.00 55.94 399 GLY A C 1
ATOM 3103 O O . GLY A 1 399 ? 7.385 -5.848 11.489 1.00 55.94 399 GLY A O 1
ATOM 3104 N N . PHE A 1 400 ? 7.123 -8.047 11.766 1.00 48.38 400 PHE A N 1
ATOM 3105 C CA . PHE A 1 400 ? 8.017 -8.469 10.695 1.00 48.38 400 PHE A CA 1
ATOM 3106 C C . PHE A 1 400 ? 7.430 -9.691 9.988 1.00 48.38 400 PHE A C 1
ATOM 3108 O O . PHE A 1 400 ? 7.224 -10.741 10.603 1.00 48.38 400 PHE A O 1
ATOM 3115 N N . ARG A 1 401 ? 7.196 -9.577 8.682 1.00 38.16 401 ARG A N 1
ATOM 3116 C CA . ARG A 1 401 ? 7.228 -10.724 7.773 1.00 38.16 401 ARG A CA 1
ATOM 3117 C C . ARG A 1 401 ? 8.319 -10.413 6.754 1.00 38.16 401 ARG A C 1
ATOM 3119 O O . ARG A 1 401 ? 8.293 -9.341 6.161 1.00 38.16 401 ARG A O 1
ATOM 3126 N N . ARG A 1 402 ? 9.336 -11.275 6.718 1.00 30.06 402 ARG A N 1
ATOM 3127 C CA . ARG A 1 402 ? 10.394 -11.239 5.707 1.00 30.06 402 ARG A CA 1
ATOM 3128 C C . ARG A 1 402 ? 9.845 -11.695 4.373 1.00 30.06 402 ARG A C 1
ATOM 3130 O O . ARG A 1 402 ? 8.981 -12.602 4.416 1.00 30.06 402 ARG A O 1
#

Foldseek 3Di:
DAAPVPRHDAQWWKAAPVPRGTHHLVVVQVVCVVQQADPPPRHGDDSVRIHTDDDPPGPDPPPDPPQVDPVSVVVVVVVVVVVVVVVVVVVVVVVVVVVVVVVVVVVVVVVVVVVVVVVVVVVVVVVVVVVVVCVVVVDPDDDDDDDDDDDPDDPFQAFDPVVVVLLVVLLVVLVVVQVPPPDDPPPDDDPVNVVVDDDPDDDPPPDDPVQDDFQEKDAAPVRQWIWTWFQNQWIWIAGNVVRDTLETDHDGPGGWQYKDWLRDPDPFTKIWIFWQSQWIWIWGADPSRYTDTPDTDNHDPGGFQEKEAALSSQKIWIFGQQQKIFIAGPVVRDTSGIAHDPPDRFGWNEKYAANSRQWIWTWGQQRKIFIARPNVRDGPDIDNPDDGGDNYDDYDSSSDDD

pLDDT: mean 79.32, std 14.45, range [26.88, 97.69]

Sequence (402 aa):
MFCAISGEAPEQSVVSTSSGNIFEKRLIEKYISEHGRDPITNEEITVDNLIEIKTTPETVKPRPPKLSSVPSLLSSLQNEWDSVMLESFTLKQQYQQVRQELSHALYQNDAATRVIARLKKERDAAREALANIQAHLGTTTTAQPSQEQESMDVDQPSLPEEVIEKMNTTSARLSEMRRGKKKPPTEFASVEKVQEYTQTSSIPSLHSARSAGITTLDVNSTGNLILTGGNDKHVQVYNKSEDKVIANLAGHTKKVTAVKFRGQQEENDVFLSASADKHVRLWIPDEKKAYKLGHNINAHKGEVTGISVHPSKDYFVSAGGDSKWIFYDFETAQSIMETVDSENQSGYTSISFHPDGNLLATGTNDSVVQIWDVKSQKIAANFGEHTGKINALAFSENGFRR

Secondary structure (DSSP, 8-state):
---TTTSSPPSSEEEETTT--EEEHHHHHHHHHHHSB-TTT--B--GGGEEE---SS---PPPPP---SHHHHHHHHHHHHHHHHHHHHHHHHHHHHHHHHHHHHHHHHHHHHHHHHHHHHHHHHHHHHHHHHHHHHT-----------------PPPPPHHHHHHHHHHHHHHHHHHHS--PPPTTPPPHHHHHT---------SS-GGG--EEEEEE-TTSSEEEEEETTS-EEEEETTTTEEEEEE---SS-EEEEEE---SSSS--EEEEETTSEEEEEEEPTTS-EEEEEEEE--SS-EEEEEE-TTSSEEEEEETTSEEEEEETTT--EEEEEE-SS--S-EEEEEE-TTSSEEEEEETTSPEEEEETTTTEEEEEE----S--------TTS---

Radius of gyration: 34.75 Å; chains: 1; bounding box: 67×61×101 Å